Protein AF-A0A9P3GIK1-F1 (afdb_monomer)

Foldseek 3Di:
DAAAEDEAEDPVSLVVVVVQQCDADPVRHRCLQVAAEYEYEAEVQPDPAPSVVVSLQVPPPRHLRHAYEYEYEYPPPDCPDDDPDDFDQHNCNVDPPPDAQRPDEHQEYEYEQGAHQDLVSVLVVLLSHRHALNHEYEYEQYHHPDQPAPPQDDDPDAQDPDRRFYKYKYFNHDPPDPCPLVRVVRSVQSSCVSVSHAGFDSVFPSVLVVLVVVLLCVLVVDPFPFDFGIWIWTSPPQWTWTWTFGAHDDPPDGDTQKIWTKTGGGCVPDVPDGIATQEMEGEDDPPDDLQCLLVSQQSVQVSNCVSRVNDQHQYEYEYQDPSNLLSVLLSLCVCSHCVSVCVVPNWGRYWYAHPVVRDIDTSVLSNPQDQWDDDPPDTGGDDSVRSSVVSVVVVVVVVVVVPD

Nearest PDB structures (foldseek):
  3qqw-assembly2_D  TM=2.136E-01  e=5.374E+00  Cupriavidus pinatubonensis JMP134

Sequence (404 aa):
MLFRRLELKSADDVSQLRALLDGHDILGCPISSCVAHLAIVDDQSHFRGAWGHQLLLRLPQSSPRAYCDWCIQDDTGDTLSSAPKKPTLLPSAALPRTLPATPRRLNAVRLSGLLLPSGRDLVRFIAQLGLTDRAELVLDKVAFADVSPPPAYRFRSPPQHKERNIRITVAGCPSSGEGGLSLWIPLCNIIFSSQRCALSSREHIEPLIVEHLQLFCALYKRELVLRMDSFAYRDEESTVLWSYKLNDTPSGLWASLGEVDVVSPRQDERPRRRPYISQVKFSCPSHTPGDAIPALLAHLESELLRINGGSVPRLVLLCPTLDCASAAMDGVLEGRIFARSIACTPAAAIIIDVGSEAKRFSVKDILAAPSDVVRGDEVVALSTAQRRAWVLREVGSRQCLGAL

Mean predicted aligned error: 10.22 Å

Organism: NCBI:txid48140

pLDDT: mean 77.2, std 12.94, range [31.81, 95.56]

Solvent-accessible surface area (backbone atoms only — not comparable to full-atom values): 22364 Å² total; per-residue (Å²): 122,79,34,74,66,44,79,34,68,49,72,63,50,48,55,53,45,50,62,49,42,78,34,60,44,99,84,67,45,53,39,24,77,20,35,46,26,41,37,39,40,39,50,56,73,83,42,96,64,56,53,63,58,55,46,44,62,68,53,67,76,71,42,91,78,35,44,29,34,41,35,40,34,33,77,75,68,92,59,91,64,89,65,90,76,74,60,49,74,54,54,67,75,80,42,68,92,82,62,74,63,34,83,43,57,27,40,29,38,35,40,32,51,40,40,27,56,31,60,57,56,54,39,55,46,56,50,43,50,34,65,38,55,67,13,36,39,36,37,30,36,43,42,50,76,41,78,67,66,67,73,89,77,79,73,87,64,78,62,55,92,64,82,39,35,44,32,43,36,40,21,69,39,70,51,86,56,104,45,43,62,76,39,49,57,57,51,48,53,49,41,39,45,54,69,36,34,81,77,70,70,69,91,51,49,58,61,53,52,51,54,53,50,52,49,51,34,61,74,69,74,44,92,64,73,78,48,62,45,30,42,36,40,35,46,54,93,67,26,40,36,41,35,41,34,35,44,56,81,89,81,84,57,87,44,68,42,30,38,37,32,32,37,30,62,43,72,85,77,53,86,76,64,70,56,36,51,55,30,36,36,40,38,54,65,88,83,58,57,55,83,52,44,30,59,52,48,33,51,51,50,56,50,47,31,61,76,36,73,70,47,73,39,28,37,34,37,38,16,74,39,71,65,55,42,48,31,46,48,44,21,46,73,70,52,64,24,55,54,67,49,43,73,77,45,69,64,81,33,45,34,44,33,27,69,80,74,79,44,74,42,39,53,45,58,55,65,66,33,59,64,53,48,75,62,86,95,43,78,46,74,49,49,64,69,54,28,50,53,49,49,64,48,56,61,69,58,54,67,67,64,77,79,115

Secondary structure (DSSP, 8-state):
--BS-EEE-SHHHHHHHHHHHTSB-TTS-BGGGSB-EEEEEEETTT--S-HHHHHHHH-TTT-TTSEEEEEEE----S---SS-PPPPPPHHHHS-TTSPPPSSPEEEEEEES-EEEEHHHHHHHHHHS-EEEEEEEEEES-EEEE-SPPP----SSPPP------EEEEES----STTHHHHHHHHHHHHHHHTTPPPP-HHHHHHHHHHHHHHHHHHHTS-----EEEEEEEEETTEEEEEEEEE--SSS---EEEEEEEEEE-TTS-TT---EEEEEEEE--TT--TTHHHHHHHHHHHHHHHHTTT---EEEEEESSHHHHHHHHHHHHTTSSSHHHHHHSTTTSEEEEETTTTEEEEHHHHHTS-SEEEETTEEEEPPHHHHHHHHHHHHHHHTTSS--

Radius of gyration: 25.7 Å; Cα contacts (8 Å, |Δi|>4): 713; chains: 1; bounding box: 65×47×85 Å

Structure (mmCIF, N/CA/C/O backbone):
data_AF-A0A9P3GIK1-F1
#
_entry.id   AF-A0A9P3GIK1-F1
#
loop_
_atom_site.group_PDB
_atom_site.id
_atom_site.type_symbol
_atom_site.label_atom_id
_atom_site.label_alt_id
_atom_site.label_comp_id
_atom_site.label_asym_id
_atom_site.label_entity_id
_atom_site.label_seq_id
_atom_site.pdbx_PDB_ins_code
_atom_site.Cartn_x
_atom_site.Cartn_y
_atom_site.Cartn_z
_atom_site.occupancy
_atom_site.B_iso_or_equiv
_atom_site.auth_seq_id
_atom_site.auth_comp_id
_atom_site.auth_asym_id
_atom_site.auth_atom_id
_atom_site.pdbx_PDB_model_num
ATOM 1 N N . MET A 1 1 ? 33.242 -9.169 0.625 1.00 71.06 1 MET A N 1
ATOM 2 C CA . MET A 1 1 ? 32.164 -8.310 0.079 1.00 71.06 1 MET A CA 1
ATOM 3 C C . MET A 1 1 ? 32.695 -6.886 0.065 1.00 71.06 1 MET A C 1
ATOM 5 O O . MET A 1 1 ? 32.938 -6.357 1.139 1.00 71.06 1 MET A O 1
ATOM 9 N N . LEU A 1 2 ? 32.964 -6.317 -1.114 1.00 79.50 2 LEU A N 1
ATOM 10 C CA . LEU A 1 2 ? 33.610 -4.998 -1.250 1.00 79.50 2 LEU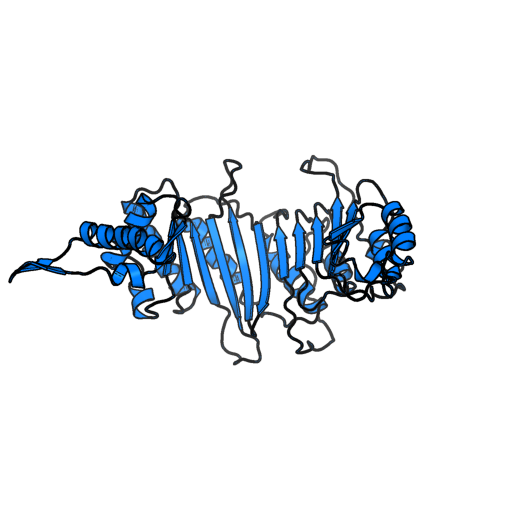 A CA 1
ATOM 11 C C . LEU A 1 2 ? 32.580 -3.883 -1.443 1.00 79.50 2 LEU A C 1
ATOM 13 O O . LEU A 1 2 ? 32.703 -2.815 -0.855 1.00 79.50 2 LEU A O 1
ATOM 17 N N . PHE A 1 3 ? 31.525 -4.154 -2.214 1.00 84.00 3 PHE A N 1
ATOM 18 C CA . PHE A 1 3 ? 30.486 -3.182 -2.524 1.00 84.00 3 PHE A CA 1
ATOM 19 C C . PHE A 1 3 ? 29.142 -3.686 -2.017 1.00 84.00 3 PHE A C 1
ATOM 21 O O . PHE A 1 3 ? 28.561 -4.638 -2.548 1.00 84.00 3 PHE A O 1
ATOM 28 N N . ARG A 1 4 ? 28.625 -3.022 -0.978 1.00 87.38 4 ARG A N 1
ATOM 29 C CA . ARG A 1 4 ? 27.268 -3.286 -0.489 1.00 87.38 4 ARG A CA 1
ATOM 30 C C . ARG A 1 4 ? 26.223 -2.878 -1.521 1.00 87.38 4 ARG A C 1
ATOM 32 O O . ARG A 1 4 ? 25.285 -3.633 -1.745 1.00 87.38 4 ARG A O 1
ATOM 39 N N . ARG A 1 5 ? 26.414 -1.716 -2.146 1.00 90.88 5 ARG A N 1
ATOM 40 C CA . ARG A 1 5 ? 25.580 -1.178 -3.219 1.00 90.88 5 ARG A CA 1
ATOM 41 C C . ARG A 1 5 ? 26.452 -0.394 -4.190 1.00 90.88 5 ARG A C 1
ATOM 43 O O . ARG A 1 5 ? 27.278 0.401 -3.754 1.00 90.88 5 ARG A O 1
ATOM 50 N N . LEU A 1 6 ? 26.250 -0.632 -5.478 1.00 89.06 6 LEU A N 1
ATOM 51 C CA . LEU A 1 6 ? 26.885 0.085 -6.570 1.00 89.06 6 LEU A CA 1
ATOM 52 C C . LEU A 1 6 ? 25.795 0.685 -7.456 1.00 89.06 6 LEU A C 1
ATOM 54 O O . LEU A 1 6 ? 24.901 -0.035 -7.896 1.00 89.06 6 LEU A O 1
ATOM 58 N N . GLU A 1 7 ? 25.865 1.989 -7.695 1.00 92.06 7 GLU A N 1
ATOM 59 C CA . GLU A 1 7 ? 24.883 2.728 -8.486 1.00 92.06 7 GLU A CA 1
ATOM 60 C C . GLU A 1 7 ? 25.506 3.178 -9.808 1.00 92.06 7 GLU A C 1
ATOM 62 O O . GLU A 1 7 ? 26.575 3.781 -9.805 1.00 92.06 7 GLU A O 1
ATOM 67 N N . LEU A 1 8 ? 24.849 2.859 -10.922 1.00 90.00 8 LEU A N 1
ATOM 68 C CA . LEU A 1 8 ? 25.252 3.233 -12.275 1.00 90.00 8 LEU A CA 1
ATOM 69 C C . LEU A 1 8 ? 24.246 4.235 -12.823 1.00 90.00 8 LEU A C 1
ATOM 71 O O . LEU A 1 8 ? 23.057 3.925 -12.889 1.00 90.00 8 LEU A O 1
ATOM 75 N N . LYS A 1 9 ? 24.719 5.406 -13.231 1.00 89.62 9 LYS A N 1
ATOM 76 C CA . LYS A 1 9 ? 23.903 6.513 -13.747 1.00 89.62 9 LYS A CA 1
ATOM 77 C C . LYS A 1 9 ? 24.173 6.809 -15.216 1.00 89.62 9 LYS A C 1
ATOM 79 O O . LYS A 1 9 ? 23.427 7.559 -15.836 1.00 89.62 9 LYS A O 1
ATOM 84 N N . SER A 1 10 ? 25.243 6.245 -15.771 1.00 85.56 10 SER A N 1
ATOM 85 C CA . SER A 1 10 ? 25.658 6.502 -17.144 1.00 85.56 10 SER A CA 1
ATOM 86 C C . SER A 1 10 ? 26.179 5.253 -17.860 1.00 85.56 10 SER A C 1
ATOM 88 O O . SER A 1 10 ? 26.545 4.243 -17.252 1.00 85.56 10 SER A O 1
ATOM 90 N N . ALA A 1 11 ? 26.264 5.341 -19.190 1.00 80.19 11 ALA A N 1
ATOM 91 C CA . ALA A 1 11 ? 26.928 4.333 -20.014 1.00 80.19 11 ALA A CA 1
ATOM 92 C C . ALA A 1 11 ? 28.455 4.273 -19.778 1.00 80.19 11 ALA A C 1
ATOM 94 O O . ALA A 1 11 ? 29.078 3.231 -20.013 1.00 80.19 11 ALA A O 1
ATOM 95 N N . ASP A 1 12 ? 29.061 5.353 -19.282 1.00 84.06 12 ASP A N 1
ATOM 96 C CA . ASP A 1 12 ? 30.482 5.376 -18.931 1.00 84.06 12 ASP A CA 1
ATOM 97 C C . ASP A 1 12 ? 30.732 4.579 -17.647 1.00 84.06 12 ASP A C 1
ATOM 99 O O . ASP A 1 12 ? 31.655 3.760 -17.609 1.00 84.06 12 ASP A O 1
ATOM 103 N N . ASP A 1 13 ? 29.844 4.701 -16.652 1.00 83.75 13 ASP A N 1
ATOM 104 C CA . ASP A 1 13 ? 29.891 3.906 -15.415 1.00 83.75 13 ASP A CA 1
ATOM 105 C C . ASP A 1 13 ? 29.842 2.408 -15.730 1.00 83.75 13 ASP A C 1
ATOM 107 O O . ASP A 1 13 ? 30.510 1.598 -15.092 1.00 83.75 13 ASP A O 1
ATOM 111 N N . VAL A 1 14 ? 29.074 2.026 -16.753 1.00 76.38 14 VAL A N 1
ATOM 112 C CA . VAL A 1 14 ? 28.999 0.645 -17.244 1.00 76.38 14 VAL A CA 1
ATOM 113 C C . VAL A 1 14 ? 30.329 0.174 -17.811 1.00 76.38 14 VAL A C 1
ATOM 115 O O . VAL A 1 14 ? 30.742 -0.957 -17.549 1.00 76.38 14 VAL A O 1
ATOM 118 N N . SER A 1 15 ? 30.985 1.011 -18.611 1.00 77.69 15 SER A N 1
ATOM 119 C CA . SER A 1 15 ? 32.263 0.668 -19.236 1.00 77.69 15 SER A CA 1
ATOM 120 C C . SER A 1 15 ? 33.349 0.489 -18.174 1.00 77.69 15 SER A C 1
ATOM 122 O O . SER A 1 15 ? 34.093 -0.493 -18.211 1.00 77.69 15 SER A O 1
ATOM 124 N N . GLN A 1 16 ? 33.366 1.372 -17.171 1.00 82.06 16 GLN A N 1
ATOM 125 C CA . GLN A 1 16 ? 34.240 1.263 -16.002 1.00 82.06 16 GLN A CA 1
ATOM 126 C C . GLN A 1 16 ? 33.913 0.029 -15.159 1.00 82.06 16 GLN A C 1
ATOM 128 O O . GLN A 1 16 ? 34.814 -0.728 -14.793 1.00 82.06 16 GLN A O 1
ATOM 133 N N . LEU A 1 17 ? 32.627 -0.225 -14.897 1.00 81.31 17 LEU A N 1
ATOM 134 C CA . LEU A 1 17 ? 32.198 -1.397 -14.147 1.00 81.31 17 LEU A CA 1
ATOM 135 C C . LEU A 1 17 ? 32.612 -2.679 -14.861 1.00 81.31 17 LEU A C 1
ATOM 137 O O . LEU A 1 17 ? 33.073 -3.602 -14.209 1.00 81.31 17 LEU A O 1
ATOM 141 N N . ARG A 1 18 ? 32.471 -2.762 -16.183 1.00 77.00 18 ARG A N 1
ATOM 142 C CA . ARG A 1 18 ? 32.865 -3.959 -16.927 1.00 77.00 18 ARG A CA 1
ATOM 143 C C . ARG A 1 18 ? 34.361 -4.237 -16.786 1.00 77.00 18 ARG A C 1
ATOM 145 O O . ARG A 1 18 ? 34.722 -5.356 -16.444 1.00 77.00 18 ARG A O 1
ATOM 152 N N . ALA A 1 19 ? 35.196 -3.210 -16.952 1.00 78.62 19 ALA A N 1
ATOM 153 C CA . ALA A 1 19 ? 36.637 -3.327 -16.734 1.00 78.62 19 ALA A CA 1
ATOM 154 C C . ALA A 1 19 ? 36.972 -3.794 -15.304 1.00 78.62 19 ALA A C 1
ATOM 156 O O . ALA A 1 19 ? 37.887 -4.587 -15.106 1.00 78.62 19 ALA A O 1
ATOM 157 N N . LEU A 1 20 ? 36.197 -3.341 -14.314 1.00 78.94 20 LEU A N 1
ATOM 158 C CA . LEU A 1 20 ? 36.356 -3.715 -12.911 1.00 78.94 20 LEU A CA 1
ATOM 159 C C . LEU A 1 20 ? 35.825 -5.127 -12.593 1.00 78.94 20 LEU A C 1
ATOM 161 O O . LEU A 1 20 ? 36.441 -5.845 -11.814 1.00 78.94 20 LEU A O 1
ATOM 165 N N . LEU A 1 21 ? 34.708 -5.552 -13.192 1.00 76.69 21 LEU A N 1
ATOM 166 C CA . LEU A 1 21 ? 34.108 -6.878 -12.986 1.00 76.69 21 LEU A CA 1
ATOM 167 C C . LEU A 1 21 ? 34.929 -8.004 -13.614 1.00 76.69 21 LEU A C 1
ATOM 169 O O . LEU A 1 21 ? 34.876 -9.122 -13.105 1.00 76.69 21 LEU A O 1
ATOM 173 N N . ASP A 1 22 ? 35.665 -7.711 -14.687 1.00 77.88 22 ASP A N 1
ATOM 174 C CA . ASP A 1 22 ? 36.590 -8.654 -15.326 1.00 77.88 22 ASP A CA 1
ATOM 175 C C . ASP A 1 22 ? 37.906 -8.804 -14.519 1.00 77.88 22 ASP A C 1
ATOM 177 O O . ASP A 1 22 ? 38.711 -9.700 -14.779 1.00 77.88 22 ASP A O 1
ATOM 181 N N . GLY A 1 23 ? 38.118 -7.952 -13.507 1.00 81.12 23 GLY A N 1
ATOM 182 C CA . GLY A 1 23 ? 39.257 -7.994 -12.593 1.00 81.12 23 GLY A CA 1
ATOM 183 C C . GLY A 1 23 ? 39.095 -8.958 -11.409 1.00 81.12 23 GLY A C 1
ATOM 184 O O . GLY A 1 23 ? 37.998 -9.396 -11.048 1.00 81.12 23 GLY A O 1
ATOM 185 N N . HIS A 1 24 ? 40.223 -9.254 -10.762 1.00 79.50 24 HIS A N 1
ATOM 186 C CA . HIS A 1 24 ? 40.288 -10.010 -9.509 1.00 79.50 24 HIS A CA 1
ATOM 187 C C . HIS A 1 24 ? 40.693 -9.075 -8.364 1.00 79.50 24 HIS A C 1
ATOM 189 O O . HIS A 1 24 ? 41.433 -8.114 -8.578 1.00 79.50 24 HIS A O 1
ATOM 195 N N . ASP A 1 25 ? 40.189 -9.333 -7.159 1.00 79.06 25 ASP A N 1
ATOM 196 C CA . ASP A 1 25 ? 40.610 -8.601 -5.967 1.00 79.06 25 ASP A CA 1
ATOM 197 C C . ASP A 1 25 ? 42.005 -9.045 -5.482 1.00 79.06 25 ASP A C 1
ATOM 199 O O . ASP A 1 25 ? 42.638 -9.936 -6.052 1.00 79.06 25 ASP A O 1
ATOM 203 N N . ILE A 1 26 ? 42.491 -8.419 -4.405 1.00 78.00 26 ILE A N 1
ATOM 204 C CA . ILE A 1 26 ? 43.813 -8.696 -3.810 1.00 78.00 26 ILE A CA 1
ATOM 205 C C . ILE A 1 26 ? 43.931 -10.162 -3.339 1.00 78.00 26 ILE A C 1
ATOM 207 O O . ILE A 1 26 ? 45.035 -10.688 -3.227 1.00 78.00 26 ILE A O 1
ATOM 211 N N . LEU A 1 27 ? 42.803 -10.834 -3.087 1.00 79.75 27 LEU A N 1
ATOM 212 C CA . LEU A 1 27 ? 42.729 -12.231 -2.656 1.00 79.75 27 LEU A CA 1
ATOM 213 C C . LEU A 1 27 ? 42.473 -13.197 -3.826 1.00 79.75 27 LEU A C 1
ATOM 215 O O . LEU A 1 27 ? 42.269 -14.389 -3.599 1.00 79.75 27 LEU A O 1
ATOM 219 N N . GLY A 1 28 ? 42.461 -12.706 -5.069 1.00 81.06 28 GLY A N 1
ATOM 220 C CA . GLY A 1 28 ? 42.178 -13.508 -6.256 1.00 81.06 28 GLY A CA 1
ATOM 221 C C . GLY A 1 28 ? 40.702 -13.883 -6.422 1.00 81.06 28 GLY A C 1
ATOM 222 O O . GLY A 1 28 ? 40.388 -14.749 -7.236 1.00 81.06 28 GLY A O 1
ATOM 223 N N . CYS A 1 29 ? 39.778 -13.267 -5.681 1.00 80.69 29 CYS A N 1
ATOM 224 C CA . CYS A 1 29 ? 38.346 -13.468 -5.883 1.00 80.69 29 CYS A CA 1
ATOM 225 C C . CYS A 1 29 ? 37.850 -12.588 -7.043 1.00 80.69 29 CYS A C 1
ATOM 227 O O . CYS A 1 29 ? 38.236 -11.419 -7.131 1.00 80.69 29 CYS A O 1
ATOM 229 N N . PRO A 1 30 ? 36.946 -13.083 -7.908 1.00 80.31 30 PRO A N 1
ATOM 230 C CA . PRO A 1 30 ? 36.316 -12.244 -8.922 1.00 80.31 30 PRO A CA 1
ATOM 231 C C . PRO A 1 30 ? 35.580 -11.077 -8.260 1.00 80.31 30 PRO A C 1
ATOM 233 O O . PRO A 1 30 ? 34.699 -11.297 -7.418 1.00 80.31 30 PRO A O 1
ATOM 236 N N . ILE A 1 31 ? 35.890 -9.838 -8.656 1.00 81.75 31 ILE A N 1
ATOM 237 C CA . ILE A 1 31 ? 35.280 -8.628 -8.068 1.00 81.75 31 ILE A CA 1
ATOM 238 C C . ILE A 1 31 ? 33.755 -8.640 -8.250 1.00 81.75 31 ILE A C 1
ATOM 240 O O . ILE A 1 31 ? 33.000 -8.120 -7.426 1.00 81.75 31 ILE A O 1
ATOM 244 N N . SER A 1 32 ? 33.271 -9.327 -9.279 1.00 77.44 32 SER A N 1
ATOM 245 C CA . SER A 1 32 ? 31.851 -9.525 -9.538 1.00 77.44 32 SER A CA 1
ATOM 246 C C . SER A 1 32 ? 31.079 -10.266 -8.441 1.00 77.44 32 SER A C 1
ATOM 248 O O . SER A 1 32 ? 29.868 -10.064 -8.303 1.00 77.44 32 SER A O 1
ATOM 250 N N . SER A 1 33 ? 31.765 -11.081 -7.637 1.00 79.25 33 SER A N 1
ATOM 251 C CA . SER A 1 33 ? 31.216 -11.743 -6.447 1.00 79.25 33 SER A CA 1
ATOM 252 C C . SER A 1 33 ? 31.201 -10.833 -5.212 1.00 79.25 33 SER A C 1
ATOM 254 O O . SER A 1 33 ? 30.524 -11.119 -4.223 1.00 79.25 33 SER A O 1
ATOM 256 N N . CYS A 1 34 ? 31.916 -9.709 -5.282 1.00 81.94 34 CYS A N 1
ATOM 257 C CA . CYS A 1 34 ? 32.048 -8.733 -4.212 1.00 81.94 34 CYS A CA 1
ATOM 258 C C . CYS A 1 34 ? 31.010 -7.604 -4.283 1.00 81.94 34 CYS A C 1
ATOM 260 O O . CYS A 1 34 ? 30.967 -6.798 -3.350 1.00 81.94 34 CYS A O 1
ATOM 262 N N . VAL A 1 35 ? 30.177 -7.567 -5.331 1.00 86.25 35 VAL A N 1
ATOM 263 C CA . VAL A 1 35 ? 29.030 -6.658 -5.472 1.00 86.25 35 VAL A CA 1
ATOM 264 C C . VAL A 1 35 ? 27.765 -7.373 -5.014 1.00 86.25 35 VAL A C 1
ATOM 266 O O . VAL A 1 35 ? 27.374 -8.382 -5.597 1.00 86.25 35 VAL A O 1
ATOM 269 N N . ALA A 1 36 ? 27.104 -6.851 -3.984 1.00 86.81 36 ALA A N 1
ATOM 270 C CA . ALA A 1 36 ? 25.850 -7.436 -3.513 1.00 86.81 36 ALA A CA 1
ATOM 271 C C . ALA A 1 36 ? 24.607 -6.821 -4.151 1.00 86.81 36 ALA A C 1
ATOM 273 O O . ALA A 1 36 ? 23.626 -7.529 -4.357 1.00 86.81 36 ALA A O 1
ATOM 274 N N . HIS A 1 37 ? 24.641 -5.529 -4.474 1.00 89.38 37 HIS A N 1
ATOM 275 C CA . HIS A 1 37 ? 23.501 -4.811 -5.033 1.00 89.38 37 HIS A CA 1
ATOM 276 C C . HIS A 1 37 ? 23.957 -3.869 -6.141 1.00 89.38 37 HIS A C 1
ATOM 278 O O . HIS A 1 37 ? 24.846 -3.047 -5.930 1.00 89.38 37 HIS A O 1
ATOM 284 N N . LEU A 1 38 ? 23.352 -4.010 -7.314 1.00 89.31 38 LEU A N 1
ATOM 285 C CA . LEU A 1 38 ? 23.559 -3.179 -8.487 1.00 89.31 38 LEU A CA 1
ATOM 286 C C . LEU A 1 38 ? 22.286 -2.367 -8.752 1.00 89.31 38 LEU A C 1
ATOM 288 O O . LEU A 1 38 ? 21.251 -2.939 -9.087 1.00 89.31 38 LEU A O 1
ATOM 292 N N . ALA A 1 39 ? 22.365 -1.049 -8.608 1.00 91.44 39 ALA A N 1
ATOM 293 C CA . ALA A 1 39 ? 21.289 -0.119 -8.925 1.00 91.44 39 ALA A CA 1
ATOM 294 C C . ALA A 1 39 ? 21.600 0.579 -10.254 1.00 91.44 39 ALA A C 1
ATOM 296 O O . ALA A 1 39 ? 22.605 1.270 -10.370 1.00 91.44 39 ALA A O 1
ATOM 297 N N . ILE A 1 40 ? 20.757 0.388 -11.261 1.00 90.00 40 ILE A N 1
ATOM 298 C CA . ILE A 1 40 ? 20.870 1.033 -12.572 1.00 90.00 40 ILE A CA 1
ATOM 299 C C . ILE A 1 40 ? 19.863 2.178 -12.594 1.00 90.00 40 ILE A C 1
ATOM 301 O O . ILE A 1 40 ? 18.674 1.932 -12.409 1.00 90.00 40 ILE A O 1
ATOM 305 N N . VAL A 1 41 ? 20.315 3.407 -12.809 1.00 90.44 41 VAL A N 1
ATOM 306 C CA . VAL A 1 41 ? 19.477 4.608 -12.859 1.00 90.44 41 VAL A CA 1
ATOM 307 C C . VAL A 1 41 ? 19.558 5.191 -14.263 1.00 90.44 41 VAL A C 1
ATOM 309 O O . VAL A 1 41 ? 20.558 5.791 -14.630 1.00 90.44 41 VAL A O 1
ATOM 312 N N . ASP A 1 42 ? 18.511 4.975 -15.050 1.00 87.81 42 ASP A N 1
ATOM 313 C CA . ASP A 1 42 ? 18.379 5.419 -16.434 1.00 87.81 42 ASP A CA 1
ATOM 314 C C . ASP A 1 42 ? 17.569 6.722 -16.482 1.00 87.81 42 ASP A C 1
ATOM 316 O O . ASP A 1 42 ? 16.336 6.716 -16.406 1.00 87.81 42 ASP A O 1
ATOM 320 N N . ASP A 1 43 ? 18.283 7.844 -16.550 1.00 85.94 43 ASP A N 1
ATOM 321 C CA . ASP A 1 43 ? 17.691 9.173 -16.652 1.00 85.94 43 ASP A CA 1
ATOM 322 C C . ASP A 1 43 ? 17.400 9.538 -18.116 1.00 85.94 43 ASP A C 1
ATOM 324 O O . ASP A 1 43 ? 18.303 9.734 -18.937 1.00 85.94 43 ASP A O 1
ATOM 328 N N . GLN A 1 44 ? 16.112 9.645 -18.436 1.00 81.25 44 GLN A N 1
ATOM 329 C CA . GLN A 1 44 ? 15.623 9.942 -19.781 1.00 81.25 44 GLN A CA 1
ATOM 330 C C . GLN A 1 44 ? 15.769 11.423 -20.165 1.00 81.25 44 GLN A C 1
ATOM 332 O O . GLN A 1 44 ? 15.606 11.762 -21.340 1.00 81.25 44 GLN A O 1
ATOM 337 N N . SER A 1 45 ? 16.094 12.309 -19.217 1.00 74.38 45 SER A N 1
ATOM 338 C CA . SER A 1 45 ? 16.252 13.745 -19.479 1.00 74.38 45 SER A CA 1
ATOM 339 C C . SER A 1 45 ? 17.521 14.060 -20.283 1.00 74.38 45 SER A C 1
ATOM 341 O O . SER A 1 45 ? 17.524 14.953 -21.136 1.00 74.38 45 SER A O 1
ATOM 343 N N . HIS A 1 46 ? 18.589 13.289 -20.065 1.00 65.38 46 HIS A N 1
ATOM 344 C CA . HIS A 1 46 ? 19.917 13.560 -20.614 1.00 65.38 46 HIS A CA 1
ATOM 345 C C . HIS A 1 46 ? 20.299 12.664 -21.796 1.00 65.38 46 HIS A C 1
ATOM 347 O O . HIS A 1 46 ? 21.198 13.016 -22.564 1.00 65.38 46 HIS A O 1
ATOM 353 N N . PHE A 1 47 ? 19.628 11.522 -21.988 1.00 59.78 47 PHE A N 1
ATOM 354 C CA . PHE A 1 47 ? 20.057 10.529 -22.970 1.00 59.78 47 PHE A CA 1
ATOM 355 C C . PHE A 1 47 ? 18.878 9.853 -23.682 1.00 59.78 47 PHE A C 1
ATOM 357 O O . PHE A 1 47 ? 18.003 9.268 -23.059 1.00 59.78 47 PHE A O 1
ATOM 364 N N . ARG A 1 48 ? 18.877 9.867 -25.024 1.00 62.66 48 ARG A N 1
ATOM 365 C CA . ARG A 1 48 ? 17.864 9.163 -25.848 1.00 62.66 48 ARG A CA 1
ATOM 366 C C . ARG A 1 48 ? 18.165 7.675 -26.071 1.00 62.66 48 ARG A C 1
ATOM 368 O O . ARG A 1 48 ? 17.471 7.013 -26.841 1.00 62.66 48 ARG A O 1
ATOM 375 N N . GLY A 1 49 ? 19.235 7.156 -25.474 1.00 64.38 49 GLY A N 1
ATOM 376 C CA . GLY A 1 49 ? 19.649 5.764 -25.624 1.00 64.38 49 GLY A CA 1
ATOM 377 C C . GLY A 1 49 ? 19.142 4.901 -24.474 1.00 64.38 49 GLY A C 1
ATOM 378 O O . GLY A 1 49 ? 19.391 5.218 -23.322 1.00 64.38 49 GLY A O 1
ATOM 379 N N . ALA A 1 50 ? 18.510 3.769 -24.786 1.00 70.50 50 ALA A N 1
ATOM 380 C CA . ALA A 1 50 ? 18.086 2.741 -23.829 1.00 70.50 50 ALA A CA 1
ATOM 381 C C . ALA A 1 50 ? 19.274 1.931 -23.251 1.00 70.50 50 ALA A C 1
ATOM 383 O O . ALA A 1 50 ? 19.304 0.696 -23.326 1.00 70.50 50 ALA A O 1
ATOM 384 N N . TRP A 1 51 ? 20.302 2.614 -22.741 1.00 81.38 51 TRP A N 1
ATOM 385 C CA . TRP A 1 51 ? 21.560 1.995 -22.312 1.00 81.38 51 TRP A CA 1
ATOM 386 C C . TRP A 1 51 ? 21.356 1.055 -21.118 1.00 81.38 51 TRP A C 1
ATOM 388 O O . TRP A 1 51 ? 21.973 -0.012 -21.089 1.00 81.38 51 TRP A O 1
ATOM 398 N N . GLY A 1 52 ? 20.435 1.376 -20.198 1.00 80.56 52 GLY A N 1
ATOM 399 C CA . GLY A 1 52 ? 20.112 0.518 -19.058 1.00 80.56 52 GLY A CA 1
ATOM 400 C C . GLY A 1 52 ? 19.606 -0.859 -19.499 1.00 80.56 52 GLY A C 1
ATOM 401 O O . GLY A 1 52 ? 20.026 -1.890 -18.975 1.00 80.56 52 GLY A O 1
ATOM 402 N N . HIS A 1 53 ? 18.792 -0.911 -20.557 1.00 76.69 53 HIS A N 1
ATOM 403 C CA . HIS A 1 53 ? 18.344 -2.186 -21.117 1.00 76.69 53 HIS A CA 1
ATOM 404 C C . HIS A 1 53 ? 19.479 -2.954 -21.809 1.00 76.69 53 HIS A C 1
ATOM 406 O O . HIS A 1 53 ? 19.616 -4.163 -21.620 1.00 76.69 53 HIS A O 1
ATOM 412 N N . GLN A 1 54 ? 20.321 -2.272 -22.595 1.00 77.50 54 GLN A N 1
ATOM 413 C CA . GLN A 1 54 ? 21.479 -2.909 -23.240 1.00 77.50 54 GLN A CA 1
ATOM 414 C C . GLN A 1 54 ? 22.444 -3.507 -22.211 1.00 77.50 54 GLN A C 1
ATOM 416 O O . GLN A 1 54 ? 22.999 -4.585 -22.428 1.00 77.50 54 GLN A O 1
ATOM 421 N N . LEU A 1 55 ? 22.612 -2.826 -21.079 1.00 78.38 55 LEU A N 1
ATOM 422 C CA . LEU A 1 55 ? 23.374 -3.309 -19.942 1.00 78.38 55 LEU A CA 1
ATOM 423 C C . LEU A 1 55 ? 22.761 -4.597 -19.372 1.00 78.38 55 LEU A C 1
ATOM 425 O O . LEU A 1 55 ? 23.475 -5.586 -19.215 1.00 78.38 55 LEU A O 1
ATOM 429 N N . LEU A 1 56 ? 21.450 -4.631 -19.122 1.00 79.44 56 LEU A N 1
ATOM 430 C CA . LEU A 1 56 ? 20.764 -5.823 -18.606 1.00 79.44 56 LEU A CA 1
ATOM 431 C C . LEU A 1 56 ? 20.860 -7.035 -19.545 1.00 79.44 56 LEU A C 1
ATOM 433 O O . LEU A 1 56 ? 20.933 -8.171 -19.074 1.00 79.44 56 LEU A O 1
ATOM 437 N N . LEU A 1 57 ? 20.918 -6.805 -20.860 1.00 74.81 57 LEU A N 1
ATOM 438 C CA . LEU A 1 57 ? 21.167 -7.853 -21.854 1.00 74.81 57 LEU A CA 1
ATOM 439 C C . LEU A 1 57 ? 22.613 -8.378 -21.839 1.00 74.81 57 LEU A C 1
ATOM 441 O O . LEU A 1 57 ? 22.837 -9.528 -22.210 1.00 74.81 57 LEU A O 1
ATOM 445 N N . ARG A 1 58 ? 23.592 -7.557 -21.429 1.00 74.75 58 ARG A N 1
ATOM 446 C CA . ARG A 1 58 ? 25.041 -7.861 -21.482 1.00 74.75 58 ARG A CA 1
ATOM 447 C C . ARG A 1 58 ? 25.674 -8.236 -20.136 1.00 74.75 58 ARG A C 1
ATOM 449 O O . ARG A 1 58 ? 26.725 -8.865 -20.116 1.00 74.75 58 ARG A O 1
ATOM 456 N N . LEU A 1 59 ? 24.988 -7.960 -19.028 1.00 72.75 59 LEU A N 1
ATOM 457 C CA . LEU A 1 59 ? 25.273 -8.449 -17.675 1.00 72.75 59 LEU A CA 1
ATOM 458 C C . LEU A 1 59 ? 25.040 -9.955 -17.344 1.00 72.75 59 LEU A C 1
ATOM 460 O O . LEU A 1 59 ? 25.251 -10.286 -16.172 1.00 72.75 59 LEU A O 1
ATOM 464 N N . PRO A 1 60 ? 24.600 -10.892 -18.223 1.00 56.75 60 PRO A N 1
ATOM 465 C CA . PRO A 1 60 ? 24.069 -12.181 -17.760 1.00 56.75 60 PRO A CA 1
ATOM 466 C C . PRO A 1 60 ? 25.047 -13.176 -17.121 1.00 56.75 60 PRO A C 1
ATOM 468 O O . PRO A 1 60 ? 24.570 -14.184 -16.613 1.00 56.75 60 PRO A O 1
ATOM 471 N N . GLN A 1 61 ? 26.369 -12.973 -17.148 1.00 59.78 61 GLN A N 1
ATOM 472 C CA . GLN A 1 61 ? 27.310 -14.046 -16.769 1.00 59.78 61 GLN A CA 1
ATOM 473 C C . GLN A 1 61 ? 28.316 -13.697 -15.670 1.00 59.78 61 GLN A C 1
ATOM 475 O O . GLN A 1 61 ? 28.785 -14.602 -14.987 1.00 59.78 61 GLN A O 1
ATOM 480 N N . SER A 1 62 ? 28.626 -12.422 -15.435 1.00 59.94 62 SER A N 1
ATOM 481 C CA . SER A 1 62 ? 29.712 -12.067 -14.514 1.00 59.94 62 SER A CA 1
ATOM 482 C C . SER A 1 62 ? 29.280 -11.982 -13.047 1.00 59.94 62 SER A C 1
ATOM 484 O O . SER A 1 62 ? 30.088 -12.298 -12.184 1.00 59.94 62 SER A O 1
ATOM 486 N N . SER A 1 63 ? 28.025 -11.634 -12.719 1.00 64.31 63 SER A N 1
ATOM 487 C CA . SER A 1 63 ? 27.568 -11.483 -11.319 1.00 64.31 63 SER A CA 1
ATOM 488 C C . SER A 1 63 ? 26.197 -12.135 -11.060 1.00 64.31 63 SER A C 1
ATOM 490 O O . SER A 1 63 ? 25.175 -11.444 -11.018 1.00 64.31 63 SER A O 1
ATOM 492 N N . PRO A 1 64 ? 26.143 -13.470 -10.883 1.00 62.62 64 PRO A N 1
ATOM 493 C CA . PRO A 1 64 ? 24.889 -14.213 -10.707 1.00 62.62 64 PRO A CA 1
ATOM 494 C C . PRO A 1 64 ? 24.215 -13.997 -9.341 1.00 62.62 64 PRO A C 1
ATOM 496 O O . PRO A 1 64 ? 23.081 -14.428 -9.153 1.00 62.62 64 PRO A O 1
ATOM 499 N N . ARG A 1 65 ? 24.901 -13.366 -8.376 1.00 73.94 65 ARG A N 1
ATOM 500 C CA . ARG A 1 65 ? 24.417 -13.208 -6.991 1.00 73.94 65 ARG A CA 1
ATOM 501 C C . ARG A 1 65 ? 23.991 -11.788 -6.622 1.00 73.94 65 ARG A C 1
ATOM 503 O O . ARG A 1 65 ? 23.378 -11.617 -5.573 1.00 73.94 65 ARG A O 1
ATOM 510 N N . ALA A 1 66 ? 24.313 -10.785 -7.439 1.00 80.56 66 ALA A N 1
ATOM 511 C CA . ALA A 1 66 ? 23.974 -9.406 -7.113 1.00 80.56 66 ALA A CA 1
ATOM 512 C C . ALA A 1 66 ? 22.485 -9.127 -7.354 1.00 80.56 66 ALA A C 1
ATOM 514 O O . ALA A 1 66 ? 21.986 -9.325 -8.469 1.00 80.56 66 ALA A O 1
ATOM 515 N N . TYR A 1 67 ? 21.822 -8.592 -6.326 1.00 86.81 67 TYR A N 1
ATOM 516 C CA . TYR A 1 67 ? 20.507 -7.967 -6.433 1.00 86.81 67 TYR A CA 1
ATOM 517 C C . TYR A 1 67 ? 20.574 -6.876 -7.497 1.00 86.81 67 TYR A C 1
ATOM 519 O O . TYR A 1 67 ? 21.550 -6.126 -7.534 1.00 86.81 67 TYR A O 1
ATOM 527 N N . CYS A 1 68 ? 19.584 -6.805 -8.381 1.00 88.38 68 CYS A N 1
ATOM 528 C CA . CYS A 1 68 ? 19.596 -5.835 -9.469 1.00 88.38 68 CYS A CA 1
ATOM 529 C C . CYS A 1 68 ? 18.321 -5.004 -9.463 1.00 88.38 68 CYS A C 1
ATOM 531 O O . CYS A 1 68 ? 17.233 -5.552 -9.656 1.00 88.38 68 CYS A O 1
ATOM 533 N N . ASP A 1 69 ? 18.484 -3.695 -9.314 1.00 91.50 69 ASP A N 1
ATOM 534 C CA . ASP A 1 69 ? 17.391 -2.735 -9.370 1.00 91.50 69 ASP A CA 1
ATOM 535 C C . ASP A 1 69 ? 17.545 -1.865 -10.608 1.00 91.50 69 ASP A C 1
ATOM 537 O O . ASP A 1 69 ? 18.658 -1.469 -10.959 1.00 91.50 69 ASP A O 1
ATOM 541 N N . TRP A 1 70 ? 16.432 -1.552 -11.262 1.00 91.94 70 TRP A N 1
ATOM 542 C CA . TRP A 1 70 ? 16.418 -0.665 -12.416 1.00 91.94 70 TRP A CA 1
ATOM 543 C C . TRP A 1 70 ? 15.435 0.480 -12.202 1.00 91.94 70 TRP A C 1
ATOM 545 O O . TRP A 1 70 ? 14.225 0.277 -12.197 1.00 91.94 70 TRP A O 1
ATOM 555 N N . CYS A 1 71 ? 15.959 1.685 -12.016 1.00 92.38 71 CYS A N 1
ATOM 556 C CA . CYS A 1 71 ? 15.199 2.922 -11.995 1.00 92.38 71 CYS A CA 1
ATOM 557 C C . CYS A 1 71 ? 15.224 3.554 -13.389 1.00 92.38 71 CYS A C 1
ATOM 559 O O . CYS A 1 71 ? 16.300 3.744 -13.944 1.00 92.38 71 CYS A O 1
ATOM 561 N N . ILE A 1 72 ? 14.063 3.881 -13.945 1.00 90.88 72 ILE A N 1
ATOM 562 C CA . ILE A 1 72 ? 13.908 4.727 -15.128 1.00 90.88 72 ILE A CA 1
ATOM 563 C C . ILE A 1 72 ? 13.170 5.969 -14.661 1.00 90.88 72 ILE A C 1
ATOM 565 O O . ILE A 1 72 ? 12.051 5.865 -14.152 1.00 90.88 72 ILE A O 1
ATOM 569 N N . GLN A 1 73 ? 13.793 7.125 -14.818 1.00 90.44 73 GLN A N 1
ATOM 570 C CA . GLN A 1 73 ? 13.232 8.383 -14.349 1.00 90.44 73 GLN A CA 1
ATOM 571 C C . GLN A 1 73 ? 13.345 9.468 -15.413 1.00 90.44 73 GLN A C 1
ATOM 573 O O . GLN A 1 73 ? 14.241 9.434 -16.253 1.00 90.44 73 GLN A O 1
ATOM 578 N N . ASP A 1 74 ? 12.417 10.414 -15.377 1.00 86.12 74 ASP A N 1
ATOM 579 C CA . ASP A 1 74 ? 12.486 11.655 -16.142 1.00 86.12 74 ASP A CA 1
ATOM 580 C C . ASP A 1 74 ? 12.581 12.809 -15.135 1.00 86.12 74 ASP A C 1
ATOM 582 O O . ASP A 1 74 ? 11.653 13.038 -14.357 1.00 86.12 74 ASP A O 1
ATOM 586 N N . ASP A 1 75 ? 13.731 13.492 -15.111 1.00 69.38 75 ASP A N 1
ATOM 587 C CA . ASP A 1 75 ? 14.065 14.547 -14.140 1.00 69.38 75 ASP A CA 1
ATOM 588 C C . ASP A 1 75 ? 13.330 15.877 -14.394 1.00 69.38 75 ASP A C 1
ATOM 590 O O . ASP A 1 75 ? 13.634 16.907 -13.795 1.00 69.38 75 ASP A O 1
ATOM 594 N N . THR A 1 76 ? 12.305 15.892 -15.257 1.00 63.78 76 THR A N 1
ATOM 595 C CA . THR A 1 76 ? 11.389 17.038 -15.378 1.00 63.78 76 THR A CA 1
ATOM 596 C C . THR A 1 76 ? 10.426 17.115 -14.185 1.00 63.78 76 THR A C 1
ATOM 598 O O . THR A 1 76 ? 9.198 17.088 -14.328 1.00 63.78 76 THR A O 1
ATOM 601 N N . GLY A 1 77 ? 11.019 17.203 -12.993 1.00 52.88 77 GLY A N 1
ATOM 602 C CA . GLY A 1 77 ? 10.391 17.282 -11.689 1.00 52.88 77 GLY A CA 1
ATOM 603 C C . GLY A 1 77 ? 9.377 18.417 -11.594 1.00 52.88 77 GLY A C 1
ATOM 604 O O . GLY A 1 77 ? 9.631 19.562 -11.970 1.00 52.88 77 GLY A O 1
ATOM 605 N N . ASP A 1 78 ? 8.203 18.049 -11.087 1.00 52.75 78 ASP A N 1
ATOM 606 C CA . ASP A 1 78 ? 7.163 18.879 -10.465 1.00 52.75 78 ASP A CA 1
ATOM 607 C C . ASP A 1 78 ? 6.528 20.018 -11.274 1.00 52.75 78 ASP A C 1
ATOM 609 O O . ASP A 1 78 ? 5.487 20.544 -10.883 1.00 52.75 78 ASP A O 1
ATOM 613 N N . THR A 1 79 ? 7.029 20.322 -12.466 1.00 49.62 79 THR A N 1
ATOM 614 C CA . THR A 1 79 ? 6.376 21.221 -13.416 1.00 49.62 79 THR A CA 1
ATOM 615 C C . THR A 1 79 ? 5.695 20.404 -14.509 1.00 49.62 79 THR A C 1
ATOM 617 O O . THR A 1 79 ? 6.141 20.313 -15.652 1.00 49.62 79 THR A O 1
ATOM 620 N N . LEU A 1 80 ? 4.518 19.856 -14.188 1.00 51.75 80 LEU A N 1
ATOM 621 C CA . LEU A 1 80 ? 3.472 19.552 -15.181 1.00 51.75 80 LEU A CA 1
ATOM 622 C C . LEU A 1 80 ? 2.896 20.870 -15.758 1.00 51.75 80 LEU A C 1
ATOM 624 O O . LEU A 1 80 ? 1.688 21.073 -15.828 1.00 51.75 80 LEU A O 1
ATOM 628 N N . SER A 1 81 ? 3.774 21.814 -16.107 1.00 48.41 81 SER A N 1
ATOM 629 C CA . SER A 1 81 ? 3.426 23.133 -16.620 1.00 48.41 81 SER A CA 1
ATOM 630 C C . SER A 1 81 ? 3.153 23.030 -18.119 1.00 48.41 81 SER A C 1
ATOM 632 O O . SER A 1 81 ? 4.074 22.761 -18.886 1.00 48.41 81 SER A O 1
ATOM 634 N N . SER A 1 82 ? 1.865 23.174 -18.459 1.00 50.84 82 SER A N 1
ATOM 635 C CA . SER A 1 82 ? 1.149 23.556 -19.701 1.00 50.84 82 SER A CA 1
ATOM 636 C C . SER A 1 82 ? 1.660 23.219 -21.114 1.00 50.84 82 SER A C 1
ATOM 638 O O . SER A 1 82 ? 0.857 23.270 -22.046 1.00 50.84 82 SER A O 1
ATOM 640 N N . ALA A 1 83 ? 2.922 22.858 -21.333 1.00 54.06 83 ALA A N 1
ATOM 641 C CA . ALA A 1 83 ? 3.406 22.443 -22.642 1.00 54.06 83 ALA A CA 1
ATOM 642 C C . ALA A 1 83 ? 3.070 20.959 -22.895 1.00 54.06 83 ALA A C 1
ATOM 644 O O . ALA A 1 83 ? 3.252 20.129 -21.998 1.00 54.06 83 ALA A O 1
ATOM 645 N N . PRO A 1 84 ? 2.620 20.581 -24.108 1.00 59.12 84 PRO A N 1
ATOM 646 C CA . PRO A 1 84 ? 2.376 19.184 -24.451 1.00 59.12 84 PRO A CA 1
ATOM 647 C C . PRO A 1 84 ? 3.699 18.405 -24.422 1.00 59.12 84 PRO A C 1
ATOM 649 O O . PRO A 1 84 ? 4.490 18.449 -25.369 1.00 59.12 84 PRO A O 1
ATOM 652 N N . LYS A 1 85 ? 3.956 17.694 -23.318 1.00 72.44 85 LYS A N 1
ATOM 653 C CA . LYS A 1 85 ? 5.080 16.759 -23.215 1.00 72.44 85 LYS A CA 1
ATOM 654 C C . LYS A 1 85 ? 4.847 15.612 -24.201 1.00 72.44 85 LYS A C 1
ATOM 656 O O . LYS A 1 85 ? 3.763 15.034 -24.263 1.00 72.44 85 LYS A O 1
ATOM 661 N N . LYS A 1 86 ? 5.866 15.289 -24.999 1.00 82.31 86 LYS A N 1
ATOM 662 C CA . LYS A 1 86 ? 5.830 14.104 -25.866 1.00 82.31 86 LYS A CA 1
ATOM 663 C C . LYS A 1 86 ? 5.854 12.852 -24.984 1.00 82.31 86 LYS A C 1
ATOM 665 O O . LYS A 1 86 ? 6.618 12.847 -24.021 1.00 82.31 86 LYS A O 1
ATOM 670 N N . PRO A 1 87 ? 5.080 11.801 -25.306 1.00 81.56 87 PRO A N 1
ATOM 671 C CA . PRO A 1 87 ? 5.132 10.561 -24.550 1.00 81.56 87 PRO A CA 1
ATOM 672 C C . PRO A 1 87 ? 6.551 9.982 -24.510 1.00 81.56 87 PRO A C 1
ATOM 674 O O . PRO A 1 87 ? 7.205 9.838 -25.547 1.00 81.56 87 PRO A O 1
ATOM 677 N N . THR A 1 88 ? 7.007 9.634 -23.314 1.00 81.69 88 THR A N 1
ATOM 678 C CA . THR A 1 88 ? 8.245 8.915 -23.053 1.00 81.69 88 THR A CA 1
ATOM 679 C C . THR A 1 88 ? 8.116 7.494 -23.590 1.00 81.69 88 THR A C 1
ATOM 681 O O . THR A 1 88 ? 7.243 6.720 -23.187 1.00 81.69 88 THR A O 1
ATOM 684 N N . LEU A 1 89 ? 8.996 7.128 -24.519 1.00 82.38 89 LEU A N 1
ATOM 685 C CA . LEU A 1 89 ? 9.068 5.767 -25.033 1.00 82.38 89 LEU A CA 1
ATOM 686 C C . LEU A 1 89 ? 9.900 4.921 -24.072 1.00 82.38 89 LEU A C 1
ATOM 688 O O . LEU A 1 89 ? 11.082 5.186 -23.874 1.00 82.38 89 LEU A O 1
ATOM 692 N N . LEU A 1 90 ? 9.292 3.883 -23.497 1.00 82.56 90 LEU A N 1
ATOM 693 C CA . LEU A 1 90 ? 10.032 2.922 -22.682 1.00 82.56 90 LEU A CA 1
ATOM 694 C C . LEU A 1 90 ? 11.114 2.225 -23.523 1.00 82.56 90 LEU A C 1
ATOM 696 O O . LEU A 1 90 ? 10.912 2.023 -24.725 1.00 82.56 90 LEU A O 1
ATOM 700 N N . PRO A 1 91 ? 12.214 1.763 -22.902 1.00 76.88 91 PRO A N 1
ATOM 701 C CA . PRO A 1 91 ? 13.309 1.081 -23.591 1.00 76.88 91 PRO A CA 1
ATOM 702 C C . PRO A 1 91 ? 12.861 -0.011 -24.571 1.00 76.88 91 PRO A C 1
ATOM 704 O O . PRO A 1 91 ? 13.378 -0.100 -25.678 1.00 76.88 91 PRO A O 1
ATOM 707 N N . SER A 1 92 ? 11.844 -0.799 -24.214 1.00 68.75 92 SER A N 1
ATOM 708 C CA . SER A 1 92 ? 11.288 -1.854 -25.078 1.00 68.75 92 SER A CA 1
ATOM 709 C C . SER A 1 92 ? 10.688 -1.351 -26.396 1.00 68.75 92 SER A C 1
ATOM 711 O O . SER A 1 92 ? 10.658 -2.097 -27.371 1.00 68.75 92 SER A O 1
ATOM 713 N N . ALA A 1 93 ? 10.200 -0.109 -26.442 1.00 67.62 93 ALA A N 1
ATOM 714 C CA . ALA A 1 93 ? 9.657 0.507 -27.649 1.00 67.62 93 ALA A CA 1
ATOM 715 C C . ALA A 1 93 ? 10.762 1.057 -28.564 1.00 67.62 93 ALA A C 1
ATOM 717 O O . ALA A 1 93 ? 10.581 1.102 -29.778 1.00 67.62 93 ALA A O 1
ATOM 718 N N . ALA A 1 94 ? 11.905 1.444 -27.988 1.00 63.00 94 ALA A N 1
ATOM 719 C CA . ALA A 1 94 ? 13.084 1.901 -28.724 1.00 63.00 94 ALA A CA 1
ATOM 720 C C . ALA A 1 94 ? 13.929 0.744 -29.286 1.00 63.00 94 ALA A C 1
ATOM 722 O O . ALA A 1 94 ? 14.835 0.956 -30.092 1.00 63.00 94 ALA A O 1
ATOM 723 N N . LEU A 1 95 ? 13.651 -0.483 -28.850 1.00 60.75 95 LEU A N 1
ATOM 724 C CA . LEU A 1 95 ? 14.444 -1.662 -29.152 1.00 60.75 95 LEU A CA 1
ATOM 725 C C . LEU A 1 95 ? 13.727 -2.581 -30.153 1.00 60.75 95 LEU A C 1
ATOM 727 O O . LEU A 1 95 ? 12.503 -2.726 -30.102 1.00 60.75 95 LEU A O 1
ATOM 731 N N . PRO A 1 96 ? 14.456 -3.219 -31.090 1.00 59.19 96 PRO A N 1
ATOM 732 C CA . PRO A 1 96 ? 13.848 -4.139 -32.042 1.00 59.19 96 PRO A CA 1
ATOM 733 C C . PRO A 1 96 ? 13.135 -5.291 -31.323 1.00 59.19 96 PRO A C 1
ATOM 735 O O . PRO A 1 96 ? 13.675 -5.904 -30.405 1.00 59.19 96 PRO A O 1
ATOM 738 N N . ARG A 1 97 ? 11.922 -5.626 -31.790 1.00 62.19 97 ARG A N 1
ATOM 739 C CA . ARG A 1 97 ? 11.050 -6.677 -31.219 1.00 62.19 97 ARG A CA 1
ATOM 740 C C . ARG A 1 97 ? 11.690 -8.072 -31.162 1.00 62.19 97 ARG A C 1
ATOM 742 O O . ARG A 1 97 ? 11.133 -8.963 -30.532 1.00 62.19 97 ARG A O 1
ATOM 749 N N . THR A 1 98 ? 12.806 -8.267 -31.859 1.00 57.69 98 THR A N 1
ATOM 750 C CA . THR A 1 98 ? 13.586 -9.506 -31.917 1.00 57.69 98 THR A CA 1
ATOM 751 C C . THR A 1 98 ? 14.591 -9.648 -30.775 1.00 57.69 98 THR A C 1
ATOM 753 O O . THR A 1 98 ? 15.200 -10.710 -30.654 1.00 57.69 98 THR A O 1
ATOM 756 N N . LEU A 1 99 ? 14.794 -8.617 -29.945 1.00 56.84 99 LEU A N 1
ATOM 757 C CA . LEU A 1 99 ? 15.704 -8.722 -28.810 1.00 56.84 99 LEU A CA 1
ATOM 758 C C . LEU A 1 99 ? 15.144 -9.690 -27.760 1.00 56.84 99 LEU A C 1
ATOM 760 O O . LEU A 1 99 ? 13.958 -9.616 -27.422 1.00 56.84 99 LEU A O 1
ATOM 764 N N . PRO A 1 100 ? 15.977 -10.616 -27.252 1.00 58.38 100 PRO A N 1
ATOM 765 C CA . PRO A 1 100 ? 15.546 -11.566 -26.243 1.00 58.38 100 PRO A CA 1
ATOM 766 C C . PRO A 1 100 ? 15.136 -10.827 -24.968 1.00 58.38 100 PRO A C 1
ATOM 768 O O . PRO A 1 100 ? 15.696 -9.782 -24.634 1.00 58.38 100 PRO A O 1
ATOM 771 N N . ALA A 1 101 ? 14.177 -11.395 -24.234 1.00 65.31 101 ALA A N 1
ATOM 772 C CA . ALA A 1 101 ? 13.886 -10.949 -22.876 1.00 65.31 101 ALA A CA 1
ATOM 773 C C . ALA A 1 101 ? 15.181 -10.945 -22.050 1.00 65.31 101 ALA A C 1
ATOM 775 O O . ALA A 1 101 ? 16.033 -11.824 -22.225 1.00 65.31 101 ALA A O 1
ATOM 776 N N . THR A 1 102 ? 15.337 -9.967 -21.157 1.00 66.31 102 THR A N 1
ATOM 777 C CA . THR A 1 102 ? 16.531 -9.869 -20.312 1.00 66.31 102 THR A CA 1
ATOM 778 C C . THR A 1 102 ? 16.686 -11.172 -19.520 1.00 66.31 102 THR A C 1
ATOM 780 O O . THR A 1 102 ? 15.803 -11.492 -18.721 1.00 66.31 102 THR A O 1
ATOM 783 N N . PRO A 1 103 ? 17.776 -11.942 -19.700 1.00 68.31 103 PRO A N 1
ATOM 784 C CA . PRO A 1 103 ? 17.954 -13.205 -18.980 1.00 68.31 103 PRO A CA 1
ATOM 785 C C . PRO A 1 103 ? 18.226 -12.966 -17.488 1.00 68.31 103 PRO A C 1
ATOM 787 O O . PRO A 1 103 ? 18.041 -13.861 -16.664 1.00 68.31 103 PRO A O 1
ATOM 790 N N . ARG A 1 104 ? 18.654 -11.748 -17.133 1.00 78.00 104 ARG A N 1
ATOM 791 C CA . ARG A 1 104 ? 18.858 -11.324 -15.754 1.00 78.00 104 ARG A CA 1
ATOM 792 C C . ARG A 1 104 ? 17.518 -11.060 -15.082 1.00 78.00 104 ARG 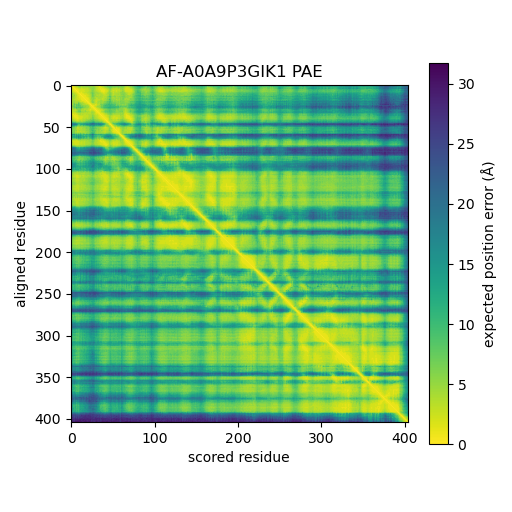A C 1
ATOM 794 O O . ARG A 1 104 ? 16.674 -10.351 -15.629 1.00 78.00 104 ARG A O 1
ATOM 801 N N . ARG A 1 105 ? 17.351 -11.615 -13.881 1.00 84.31 105 ARG A N 1
ATOM 802 C CA . ARG A 1 105 ? 16.187 -11.324 -13.051 1.00 84.31 105 ARG A CA 1
ATOM 803 C C . ARG A 1 105 ? 16.400 -10.037 -12.253 1.00 84.31 105 ARG A C 1
ATOM 805 O O . ARG A 1 105 ? 17.486 -9.827 -11.719 1.00 84.31 105 ARG A O 1
ATOM 812 N N . LEU A 1 106 ? 15.369 -9.207 -12.179 1.00 87.88 106 LEU A N 1
ATOM 813 C CA . LEU A 1 106 ? 15.350 -7.943 -11.453 1.00 87.88 106 LEU A CA 1
ATOM 814 C C . LEU A 1 106 ? 14.662 -8.115 -10.099 1.00 87.88 106 LEU A C 1
ATOM 816 O O . LEU A 1 106 ? 13.646 -8.809 -9.967 1.00 87.88 106 LEU A O 1
ATOM 820 N N . ASN A 1 107 ? 15.243 -7.476 -9.095 1.00 90.12 107 ASN A N 1
ATOM 821 C CA . ASN A 1 107 ? 14.748 -7.424 -7.728 1.00 90.12 107 ASN A CA 1
ATOM 822 C C . ASN A 1 107 ? 13.872 -6.202 -7.515 1.00 90.12 107 ASN A C 1
ATOM 824 O O . ASN A 1 107 ? 12.872 -6.307 -6.818 1.00 90.12 107 ASN A O 1
ATOM 828 N N . ALA A 1 108 ? 14.188 -5.087 -8.167 1.00 91.75 108 ALA A N 1
ATOM 829 C CA . ALA A 1 108 ? 13.269 -3.972 -8.241 1.00 91.75 108 ALA A CA 1
ATOM 830 C C . ALA A 1 108 ? 13.283 -3.289 -9.609 1.00 91.75 108 ALA A C 1
ATOM 832 O O . ALA A 1 108 ? 14.290 -3.261 -10.316 1.00 91.75 108 ALA A O 1
ATOM 833 N N . VAL A 1 109 ? 12.145 -2.714 -9.975 1.00 93.25 109 VAL A N 1
ATOM 834 C CA . VAL A 1 109 ? 11.984 -1.832 -11.127 1.00 93.25 109 VAL A CA 1
ATOM 835 C C . VAL A 1 109 ? 11.249 -0.599 -10.639 1.00 93.25 109 VAL A C 1
ATOM 837 O O . VAL A 1 109 ? 10.164 -0.717 -10.084 1.00 93.25 109 VAL A O 1
ATOM 840 N N . ARG A 1 110 ? 11.815 0.587 -10.831 1.00 93.56 110 ARG A N 1
ATOM 841 C CA . ARG A 1 110 ? 11.177 1.855 -10.484 1.00 93.56 110 ARG A CA 1
ATOM 842 C C . ARG A 1 110 ? 10.994 2.679 -11.746 1.00 93.56 110 ARG A C 1
ATOM 844 O O . ARG A 1 110 ? 11.956 2.911 -12.458 1.00 93.56 110 ARG A O 1
ATOM 851 N N . LEU A 1 111 ? 9.775 3.111 -12.021 1.00 93.19 111 LEU A N 1
ATOM 852 C CA . LEU A 1 111 ? 9.439 4.024 -13.106 1.00 93.19 111 LEU A CA 1
ATOM 853 C C . LEU A 1 111 ? 8.958 5.321 -12.465 1.00 93.19 111 LEU A C 1
ATOM 855 O O . LEU A 1 111 ? 7.959 5.273 -11.756 1.00 93.19 111 LEU A O 1
ATOM 859 N N . SER A 1 112 ? 9.663 6.437 -12.656 1.00 91.38 112 SER A N 1
ATOM 860 C CA . SER A 1 112 ? 9.322 7.712 -12.012 1.00 91.38 112 SER A CA 1
ATOM 861 C C . SER A 1 112 ? 9.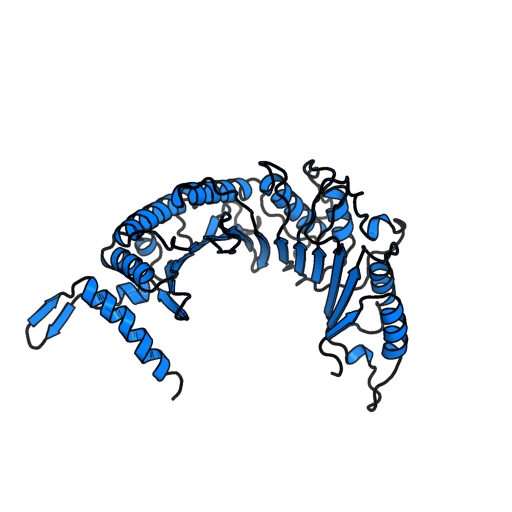178 8.866 -13.008 1.00 91.38 112 SER A C 1
ATOM 863 O O . SER A 1 112 ? 10.012 9.027 -13.894 1.00 91.38 112 SER A O 1
ATOM 865 N N . GLY A 1 113 ? 8.112 9.659 -12.882 1.00 88.06 113 GLY A N 1
ATOM 866 C CA . GLY A 1 113 ? 7.918 10.896 -13.654 1.00 88.06 113 GLY A CA 1
ATOM 867 C C . GLY A 1 113 ? 7.651 10.700 -15.151 1.00 88.06 113 GLY A C 1
ATOM 868 O O . GLY A 1 113 ? 7.819 11.633 -15.931 1.00 88.06 113 GLY A O 1
ATOM 869 N N . LEU A 1 114 ? 7.248 9.500 -15.579 1.00 88.56 114 LEU A N 1
ATOM 870 C CA . LEU A 1 114 ? 7.123 9.154 -16.999 1.00 88.56 114 LEU A CA 1
ATOM 871 C C . LEU A 1 114 ? 5.719 9.452 -17.549 1.00 88.56 114 LEU A C 1
ATOM 873 O O . LEU A 1 114 ? 4.720 9.043 -16.956 1.00 88.56 114 LEU A O 1
ATOM 877 N N . LEU A 1 115 ? 5.633 10.055 -18.741 1.00 88.38 115 LEU A N 1
ATOM 878 C CA . LEU A 1 115 ? 4.389 10.141 -19.518 1.00 88.38 115 LEU A CA 1
ATOM 879 C C . LEU A 1 115 ? 4.380 9.046 -20.585 1.00 88.38 115 LEU A C 1
ATOM 881 O O . LEU A 1 115 ? 4.944 9.213 -21.657 1.00 88.38 115 LEU A O 1
ATOM 885 N N . LEU A 1 116 ? 3.747 7.913 -20.320 1.00 88.69 116 LEU A N 1
ATOM 886 C CA . LEU A 1 116 ? 3.731 6.783 -21.246 1.00 88.69 116 LEU A CA 1
ATOM 887 C C . LEU A 1 116 ? 2.656 6.950 -22.332 1.00 88.69 116 LEU A C 1
ATOM 889 O O . LEU A 1 116 ? 1.644 7.609 -22.097 1.00 88.69 116 LEU A O 1
ATOM 893 N N . PRO A 1 117 ? 2.804 6.331 -23.520 1.00 88.81 117 PRO A N 1
ATOM 894 C CA . PRO A 1 117 ? 1.777 6.426 -24.555 1.00 88.81 117 PRO A CA 1
ATOM 895 C C . PRO A 1 117 ? 0.456 5.785 -24.115 1.00 88.81 117 PRO A C 1
ATOM 897 O O . PRO A 1 117 ? -0.602 6.366 -24.324 1.00 88.81 117 PRO A O 1
ATOM 900 N N . SER A 1 118 ? 0.517 4.612 -23.476 1.00 89.62 118 SER A N 1
ATOM 901 C CA . SER A 1 118 ? -0.657 3.876 -23.001 1.00 89.62 118 SER A CA 1
ATOM 902 C C . SER A 1 118 ? -0.309 2.904 -21.866 1.00 89.62 118 SER A C 1
ATOM 904 O O . SER A 1 118 ? 0.840 2.465 -21.730 1.00 89.62 118 SER A O 1
ATOM 906 N N . GLY A 1 119 ? -1.317 2.472 -21.100 1.00 88.62 119 GLY A N 1
ATOM 907 C CA . GLY A 1 119 ? -1.162 1.387 -20.118 1.00 88.62 119 GLY A CA 1
ATOM 908 C C . GLY A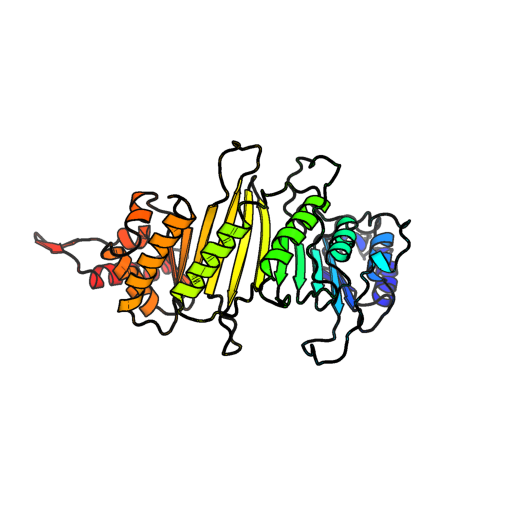 1 119 ? -0.719 0.062 -20.751 1.00 88.62 119 GLY A C 1
ATOM 909 O O . GLY A 1 119 ? -0.017 -0.738 -20.131 1.00 88.62 119 GLY A O 1
ATOM 910 N N . ARG A 1 120 ? -1.050 -0.161 -22.030 1.00 88.06 120 ARG A N 1
ATOM 911 C CA . ARG A 1 120 ? -0.623 -1.350 -22.780 1.00 88.06 120 ARG A CA 1
ATOM 912 C C . ARG A 1 120 ? 0.889 -1.392 -22.982 1.00 88.06 120 ARG A C 1
ATOM 914 O O . ARG A 1 120 ? 1.471 -2.477 -22.953 1.00 88.06 120 ARG A O 1
ATOM 921 N N . ASP A 1 121 ? 1.518 -0.243 -23.199 1.00 87.31 121 ASP A N 1
ATOM 922 C CA . ASP A 1 121 ? 2.965 -0.176 -23.396 1.00 87.31 121 ASP A CA 1
ATOM 923 C C . ASP A 1 121 ? 3.715 -0.440 -22.093 1.00 87.31 121 ASP A C 1
ATOM 925 O O . ASP A 1 121 ? 4.703 -1.176 -22.110 1.00 87.31 121 ASP A O 1
ATOM 929 N N . LEU A 1 122 ? 3.182 0.032 -20.959 1.00 90.88 122 LEU A N 1
ATOM 930 C CA . LEU A 1 122 ? 3.680 -0.346 -19.637 1.00 90.88 122 LEU A CA 1
ATOM 931 C C . LEU A 1 122 ? 3.603 -1.864 -19.428 1.00 90.88 122 LEU A C 1
ATOM 933 O O . LEU A 1 122 ? 4.609 -2.492 -19.109 1.00 90.88 122 LEU A O 1
ATOM 937 N N . VAL A 1 123 ? 2.434 -2.472 -19.656 1.00 89.81 123 VAL A N 1
ATOM 938 C CA . VAL A 1 123 ? 2.253 -3.928 -19.511 1.00 89.81 123 VAL A CA 1
ATOM 939 C C . VAL A 1 123 ? 3.235 -4.690 -20.391 1.00 89.81 123 VAL A C 1
ATOM 941 O O . VAL A 1 123 ? 3.872 -5.629 -19.921 1.00 89.81 123 VAL A O 1
ATOM 944 N N . ARG A 1 124 ? 3.376 -4.300 -21.666 1.00 86.69 124 ARG A N 1
ATOM 945 C CA . ARG A 1 124 ? 4.297 -4.963 -22.598 1.00 86.69 124 ARG A CA 1
ATOM 946 C C . ARG A 1 124 ? 5.738 -4.860 -22.113 1.00 86.69 124 ARG A C 1
ATOM 948 O O . ARG A 1 124 ? 6.453 -5.855 -22.175 1.00 86.69 124 ARG A O 1
ATOM 955 N N . PHE A 1 125 ? 6.145 -3.685 -21.641 1.00 88.12 125 PHE A N 1
ATOM 956 C CA . PHE A 1 125 ? 7.476 -3.476 -21.092 1.00 88.12 125 PHE A CA 1
ATOM 957 C C . PHE A 1 125 ? 7.720 -4.380 -19.883 1.00 88.12 125 PHE A C 1
ATOM 959 O O . PHE A 1 125 ? 8.665 -5.160 -19.910 1.00 88.12 125 PHE A O 1
ATOM 966 N N . ILE A 1 126 ? 6.837 -4.357 -18.879 1.00 89.44 126 ILE A N 1
ATOM 967 C CA . ILE A 1 126 ? 6.987 -5.177 -17.669 1.00 89.44 126 ILE A CA 1
ATOM 968 C C . ILE A 1 126 ? 6.960 -6.676 -17.996 1.00 89.44 126 ILE A C 1
ATOM 970 O O . ILE A 1 126 ? 7.772 -7.428 -17.467 1.00 89.44 126 ILE A O 1
ATOM 974 N N . ALA A 1 127 ? 6.099 -7.118 -18.918 1.00 85.69 127 ALA A N 1
ATOM 975 C CA . ALA A 1 127 ? 6.021 -8.513 -19.365 1.00 85.69 127 ALA A CA 1
ATOM 976 C C . ALA A 1 127 ? 7.329 -9.041 -19.985 1.00 85.69 127 ALA A C 1
ATOM 978 O O . ALA A 1 127 ? 7.559 -10.249 -20.000 1.00 85.69 127 ALA A O 1
ATOM 979 N N . GLN A 1 128 ? 8.170 -8.152 -20.520 1.00 84.56 128 GLN A N 1
ATOM 980 C CA . GLN A 1 128 ? 9.475 -8.497 -21.088 1.00 84.56 128 GLN A CA 1
ATOM 981 C C . GLN A 1 128 ? 10.600 -8.498 -20.046 1.00 84.56 128 GLN A C 1
ATOM 983 O O . GLN A 1 128 ? 11.695 -8.984 -20.340 1.00 84.56 128 GLN A O 1
ATOM 988 N N . LEU A 1 129 ? 10.349 -7.971 -18.845 1.00 84.00 129 LEU A N 1
ATOM 989 C CA . LEU A 1 129 ? 11.310 -7.998 -17.753 1.00 84.00 129 LEU A CA 1
ATOM 990 C C . LEU A 1 129 ? 11.286 -9.369 -17.084 1.00 84.00 129 LEU A C 1
ATOM 992 O O . LEU A 1 129 ? 10.233 -9.906 -16.742 1.00 84.00 129 LEU A O 1
ATOM 996 N N . GLY A 1 130 ? 12.468 -9.929 -16.848 1.00 77.56 130 GLY A N 1
ATOM 997 C CA . GLY A 1 130 ? 12.599 -11.052 -15.933 1.00 77.56 130 GLY A CA 1
ATOM 998 C C . GLY A 1 130 ? 12.477 -10.534 -14.507 1.00 77.56 130 GLY A C 1
ATOM 999 O O . GLY A 1 130 ? 13.463 -10.059 -13.966 1.00 77.56 130 GLY A O 1
ATOM 1000 N N . LEU A 1 131 ? 11.309 -10.598 -13.873 1.00 86.25 131 LEU A N 1
ATOM 1001 C CA . LEU A 1 131 ? 11.192 -10.275 -12.447 1.00 86.25 131 LEU A CA 1
ATOM 1002 C C . LEU A 1 131 ? 11.521 -11.503 -11.583 1.00 86.25 131 LEU A C 1
ATOM 1004 O O . LEU A 1 131 ? 11.207 -12.645 -11.938 1.00 86.25 131 LEU A O 1
ATOM 1008 N N . THR A 1 132 ? 12.209 -11.284 -10.461 1.00 85.12 132 THR A N 1
ATOM 1009 C CA . THR A 1 132 ? 12.389 -12.312 -9.422 1.00 85.12 132 THR A CA 1
ATOM 1010 C C . THR A 1 132 ? 11.065 -12.627 -8.721 1.00 85.12 132 THR A C 1
ATOM 1012 O O . THR A 1 132 ? 10.109 -11.859 -8.783 1.00 85.12 132 THR A O 1
ATOM 1015 N N . ASP A 1 133 ? 11.017 -13.747 -7.996 1.00 83.50 133 ASP A N 1
ATOM 1016 C CA . ASP A 1 133 ? 9.825 -14.150 -7.238 1.00 83.50 133 ASP A CA 1
ATOM 1017 C C . ASP A 1 133 ? 9.574 -13.255 -6.000 1.00 83.50 133 ASP A C 1
ATOM 1019 O O . ASP A 1 133 ? 8.596 -13.460 -5.293 1.00 83.50 133 ASP A O 1
ATOM 1023 N N . ARG A 1 134 ? 10.453 -12.275 -5.728 1.00 84.88 134 ARG A N 1
ATOM 1024 C CA . ARG A 1 134 ? 10.331 -11.254 -4.670 1.00 84.88 134 ARG A CA 1
ATOM 1025 C C . ARG A 1 134 ? 10.536 -9.835 -5.209 1.00 84.88 134 ARG A C 1
ATOM 1027 O O . ARG A 1 134 ? 11.129 -8.996 -4.535 1.00 84.88 134 ARG A O 1
ATOM 1034 N N . ALA A 1 135 ? 10.158 -9.605 -6.466 1.00 88.25 135 ALA A N 1
ATOM 1035 C CA . ALA A 1 135 ? 10.441 -8.343 -7.131 1.00 88.25 135 ALA A CA 1
ATOM 1036 C C . ALA A 1 135 ? 9.534 -7.204 -6.643 1.00 88.25 135 ALA A C 1
ATOM 1038 O O . ALA A 1 135 ? 8.341 -7.408 -6.429 1.00 88.25 135 ALA A O 1
ATOM 1039 N N . GLU A 1 136 ? 10.076 -5.993 -6.553 1.00 90.62 136 GLU A N 1
ATOM 1040 C CA . GLU A 1 136 ? 9.317 -4.769 -6.301 1.00 90.62 136 GLU A CA 1
ATOM 1041 C C . GLU A 1 136 ? 9.215 -3.914 -7.574 1.00 90.62 136 GLU A C 1
ATOM 1043 O O . GLU A 1 136 ? 10.216 -3.480 -8.129 1.00 90.62 136 GLU A O 1
ATOM 1048 N N . LEU A 1 137 ? 8.006 -3.637 -8.049 1.00 91.12 137 LEU A N 1
ATOM 1049 C CA . LEU A 1 137 ? 7.727 -2.693 -9.125 1.00 91.12 137 LEU A CA 1
ATOM 1050 C C . LEU A 1 137 ? 7.153 -1.410 -8.526 1.00 91.12 137 LEU A C 1
ATOM 1052 O O . LEU A 1 137 ? 6.051 -1.420 -7.999 1.00 91.12 137 LEU A O 1
ATOM 1056 N N . VAL A 1 138 ? 7.855 -0.293 -8.635 1.00 91.25 138 VAL A N 1
ATOM 1057 C CA . VAL A 1 138 ? 7.389 1.014 -8.165 1.00 91.25 138 VAL A CA 1
ATOM 1058 C C . VAL A 1 138 ? 7.044 1.880 -9.371 1.00 91.25 138 VAL A C 1
ATOM 1060 O O . VAL A 1 138 ? 7.908 2.119 -10.207 1.00 91.25 138 VAL A O 1
ATOM 1063 N N . LEU A 1 139 ? 5.808 2.360 -9.475 1.00 90.75 139 LEU A N 1
ATOM 1064 C CA . LEU A 1 139 ? 5.397 3.362 -10.459 1.00 90.75 139 LEU A CA 1
ATOM 1065 C C . LEU A 1 139 ? 5.111 4.656 -9.708 1.00 90.75 139 LEU A C 1
ATOM 1067 O O . LEU A 1 139 ? 4.167 4.728 -8.936 1.00 90.75 139 LEU A O 1
ATOM 1071 N N . ASP A 1 140 ? 5.940 5.665 -9.898 1.00 88.44 140 ASP A N 1
ATOM 1072 C CA . ASP A 1 140 ? 5.842 6.944 -9.212 1.00 88.44 140 ASP A CA 1
ATOM 1073 C C . ASP A 1 140 ? 5.583 8.056 -10.231 1.00 88.44 140 ASP A C 1
ATOM 1075 O O . ASP A 1 140 ? 6.293 8.167 -11.224 1.00 88.44 140 ASP A O 1
ATOM 1079 N N . LYS A 1 141 ? 4.546 8.873 -10.047 1.00 86.44 141 LYS A N 1
ATOM 1080 C CA . LYS A 1 141 ? 4.198 9.964 -10.980 1.00 86.44 141 LYS A CA 1
ATOM 1081 C C . LYS A 1 141 ? 4.119 9.515 -12.455 1.00 86.44 141 LYS A C 1
ATOM 1083 O O . LYS A 1 141 ? 4.476 10.271 -13.357 1.00 86.44 141 LYS A O 1
ATOM 1088 N N . VAL A 1 142 ? 3.664 8.286 -12.711 1.00 87.25 142 VAL A N 1
ATOM 1089 C CA . VAL A 1 142 ? 3.482 7.750 -14.068 1.00 87.25 142 VAL A CA 1
ATOM 1090 C C . VAL A 1 142 ? 2.114 8.166 -14.601 1.00 87.25 142 VAL A C 1
ATOM 1092 O O . VAL A 1 142 ? 1.090 7.939 -13.960 1.00 87.25 142 VAL A O 1
ATOM 1095 N N . ALA A 1 143 ? 2.095 8.757 -15.791 1.00 87.69 143 ALA A N 1
ATOM 1096 C CA . ALA A 1 143 ? 0.887 9.183 -16.489 1.00 87.69 143 ALA A CA 1
ATOM 1097 C C . ALA A 1 143 ? 0.767 8.494 -17.855 1.00 87.69 143 ALA A C 1
ATOM 1099 O O . ALA A 1 143 ? 1.748 7.964 -18.379 1.00 87.69 143 ALA A O 1
ATOM 1100 N N . PHE A 1 144 ? -0.426 8.535 -18.451 1.00 87.06 144 PHE A N 1
ATOM 1101 C CA . PHE A 1 144 ? -0.677 8.012 -19.793 1.00 87.06 144 PHE A CA 1
ATOM 1102 C C . PHE A 1 144 ? -1.232 9.104 -20.705 1.00 87.06 144 PHE A C 1
ATOM 1104 O O . PHE A 1 144 ? -2.107 9.863 -20.296 1.00 87.06 144 PHE A O 1
ATOM 1111 N N . ALA A 1 145 ? -0.737 9.171 -21.940 1.00 87.06 145 ALA A N 1
ATOM 1112 C CA . ALA A 1 145 ? -1.305 10.035 -22.971 1.00 87.06 145 ALA A CA 1
ATOM 1113 C C . ALA A 1 145 ? -2.682 9.523 -23.429 1.00 87.06 145 ALA A C 1
ATOM 1115 O O . ALA A 1 145 ? -3.602 10.312 -23.628 1.00 87.06 145 ALA A O 1
ATOM 1116 N N . ASP A 1 146 ? -2.827 8.202 -23.553 1.00 85.88 146 ASP A N 1
ATOM 1117 C CA . ASP A 1 146 ? -4.102 7.515 -23.749 1.00 85.88 146 ASP A CA 1
ATOM 1118 C C . ASP A 1 146 ? -4.592 6.918 -22.419 1.00 85.88 146 ASP A C 1
ATOM 1120 O O . ASP A 1 146 ? -4.003 5.969 -21.893 1.00 85.88 146 ASP A O 1
ATOM 1124 N N . VAL A 1 147 ? -5.673 7.488 -21.878 1.00 80.38 147 VAL A N 1
ATOM 1125 C CA . VAL A 1 147 ? -6.297 7.083 -20.602 1.00 80.38 147 VAL A CA 1
ATOM 1126 C C . VAL A 1 147 ? -7.311 5.947 -20.804 1.00 80.38 147 VAL A C 1
ATOM 1128 O O . VAL A 1 147 ? -7.982 5.531 -19.858 1.00 80.38 147 VAL A O 1
ATOM 1131 N N . SER A 1 148 ? -7.457 5.417 -22.024 1.00 78.81 148 SER A N 1
ATOM 1132 C CA . SER A 1 148 ? -8.371 4.304 -22.260 1.00 78.81 148 SER A CA 1
ATOM 1133 C C . SER A 1 148 ? -7.997 3.095 -21.386 1.00 78.81 148 SER A C 1
ATOM 1135 O O . SER A 1 148 ? -6.816 2.744 -21.253 1.00 78.81 148 SER A O 1
ATOM 1137 N N . PRO A 1 149 ? -8.986 2.444 -20.742 1.00 69.38 149 PRO A N 1
ATOM 1138 C CA . PRO A 1 149 ? -8.708 1.279 -19.925 1.00 69.38 149 PRO A CA 1
ATOM 1139 C C . PRO A 1 149 ? -8.082 0.195 -20.810 1.00 69.38 149 PRO A C 1
ATOM 1141 O O . PRO A 1 149 ? -8.573 -0.059 -21.917 1.00 69.38 149 PRO A O 1
ATOM 1144 N N . PRO A 1 150 ? -7.010 -0.472 -20.351 1.00 70.12 150 PRO A N 1
ATOM 1145 C CA . PRO A 1 150 ? -6.375 -1.508 -21.143 1.00 70.12 150 PRO A CA 1
ATOM 1146 C C . PRO A 1 150 ? -7.402 -2.609 -21.459 1.00 70.12 150 PRO A C 1
ATOM 1148 O O . PRO A 1 150 ? -8.151 -3.028 -20.567 1.00 70.12 150 PRO A O 1
ATOM 1151 N N . PRO A 1 151 ? -7.460 -3.103 -22.711 1.00 73.75 151 PRO A N 1
ATOM 1152 C CA . PRO A 1 151 ? -8.379 -4.172 -23.071 1.00 73.75 151 PRO A CA 1
ATOM 1153 C C . PRO A 1 151 ? -8.112 -5.392 -22.190 1.00 73.75 151 PRO A C 1
ATOM 1155 O O . PRO A 1 151 ? -6.960 -5.681 -21.853 1.00 73.75 151 PRO A O 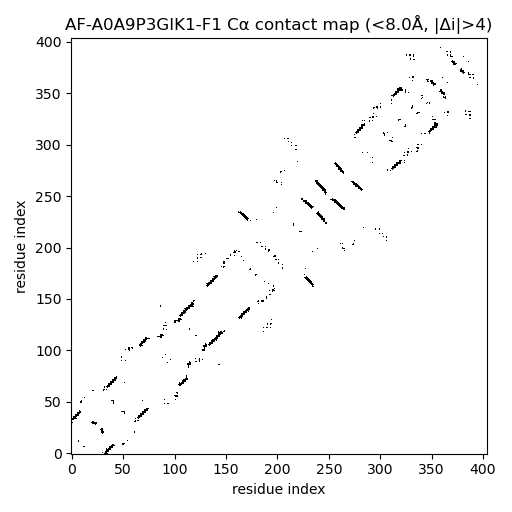1
ATOM 1158 N N . ALA A 1 152 ? -9.174 -6.119 -21.834 1.00 67.75 152 ALA A N 1
ATOM 1159 C CA . ALA A 1 152 ? -9.070 -7.321 -21.017 1.00 67.75 152 ALA A CA 1
ATOM 1160 C C . ALA A 1 152 ? -8.068 -8.304 -21.647 1.00 67.75 152 ALA A C 1
ATOM 1162 O O . ALA A 1 152 ? -8.326 -8.908 -22.692 1.00 67.75 152 ALA A O 1
ATOM 1163 N N . TYR A 1 153 ? -6.897 -8.443 -21.026 1.00 64.56 153 TYR A N 1
ATOM 1164 C CA . TYR A 1 153 ? -5.839 -9.307 -21.529 1.00 64.56 153 TYR A CA 1
ATOM 1165 C C . TYR A 1 153 ? -6.162 -10.755 -21.161 1.00 64.56 153 TYR A C 1
ATOM 1167 O O . TYR A 1 153 ? -6.063 -11.156 -20.003 1.00 64.56 153 TYR A O 1
ATOM 1175 N N . ARG A 1 154 ? -6.540 -11.566 -22.154 1.00 63.09 154 ARG A N 1
ATOM 1176 C CA . ARG A 1 154 ? -6.617 -13.022 -21.990 1.00 63.09 154 ARG A CA 1
ATOM 1177 C C . ARG A 1 154 ? -5.219 -13.605 -22.160 1.00 63.09 154 ARG A C 1
ATOM 1179 O O . ARG A 1 154 ? -4.763 -13.817 -23.286 1.00 63.09 154 ARG A O 1
ATOM 1186 N N . PHE A 1 155 ? -4.525 -13.857 -21.054 1.00 61.56 155 PHE A N 1
ATOM 1187 C CA . PHE A 1 155 ? -3.285 -14.624 -21.100 1.00 61.56 155 PHE A CA 1
ATOM 1188 C C . PHE A 1 155 ? -3.616 -16.077 -21.450 1.00 61.56 155 PHE A C 1
ATOM 1190 O O . PHE A 1 155 ? -4.380 -16.740 -20.758 1.00 61.56 155 PHE A O 1
ATOM 1197 N N . ARG A 1 156 ? -3.073 -16.560 -22.576 1.00 59.53 156 ARG A N 1
ATOM 1198 C CA . ARG A 1 156 ? -3.317 -17.925 -23.079 1.00 59.53 156 ARG A CA 1
ATOM 1199 C C . ARG A 1 156 ? -2.582 -19.005 -22.283 1.00 59.53 156 ARG A C 1
ATOM 1201 O O . ARG A 1 156 ? -2.843 -20.183 -22.484 1.00 59.53 156 ARG A O 1
ATOM 1208 N N . SER A 1 157 ? -1.624 -18.620 -21.444 1.00 60.03 157 SER A N 1
ATOM 1209 C CA . SER A 1 157 ? -0.852 -19.559 -20.635 1.00 60.03 157 SER A CA 1
ATOM 1210 C C . SER A 1 157 ? -1.525 -19.736 -19.277 1.00 60.03 157 SER A C 1
ATOM 1212 O O . SER A 1 157 ? -1.819 -18.722 -18.642 1.00 60.03 157 SER A O 1
ATOM 1214 N N . PRO A 1 158 ? -1.752 -20.979 -18.821 1.00 60.22 158 PRO A N 1
ATOM 1215 C CA . PRO A 1 158 ? -2.246 -21.208 -17.474 1.00 60.22 158 PRO A CA 1
ATOM 1216 C C . PRO A 1 158 ? -1.259 -20.609 -16.457 1.00 60.22 158 PRO A C 1
ATOM 1218 O O . PRO A 1 158 ? -0.042 -20.654 -16.694 1.00 60.22 158 PRO A O 1
ATOM 1221 N N . PRO A 1 159 ? -1.756 -20.024 -15.352 1.00 60.94 159 PRO A N 1
ATOM 1222 C CA . PRO A 1 159 ? -0.896 -19.555 -14.276 1.00 60.94 159 PRO A CA 1
ATOM 1223 C C . PRO A 1 159 ? -0.018 -20.719 -13.810 1.00 60.94 159 PRO A C 1
ATOM 1225 O O . PRO A 1 159 ? -0.493 -21.831 -13.585 1.00 60.94 159 PRO A O 1
ATOM 1228 N N . GLN A 1 160 ? 1.290 -20.490 -13.723 1.00 61.09 160 GLN A N 1
ATOM 1229 C CA . GLN A 1 160 ? 2.172 -21.470 -13.102 1.00 61.09 160 GLN A CA 1
ATOM 1230 C C . GLN A 1 160 ? 2.015 -21.295 -11.594 1.00 61.09 160 GLN A C 1
ATOM 1232 O O . GLN A 1 160 ? 2.254 -20.199 -11.102 1.00 61.09 160 GLN A O 1
ATOM 1237 N N . HIS A 1 161 ? 1.655 -22.356 -10.867 1.00 57.16 161 HIS A N 1
ATOM 1238 C CA . HIS A 1 161 ? 1.452 -22.362 -9.405 1.00 57.16 161 HIS A CA 1
ATOM 1239 C C . HIS A 1 161 ? 2.729 -22.090 -8.578 1.00 57.16 161 HIS A C 1
ATOM 1241 O O . HIS A 1 161 ? 2.831 -22.506 -7.428 1.00 57.16 161 HIS A O 1
ATOM 1247 N N . LYS A 1 162 ? 3.743 -21.431 -9.147 1.00 66.06 162 LYS A N 1
ATOM 1248 C CA . LYS A 1 162 ? 4.886 -20.960 -8.373 1.00 66.06 162 LYS A CA 1
ATOM 1249 C C . LYS A 1 162 ? 4.472 -19.680 -7.671 1.00 66.06 162 LYS A C 1
ATOM 1251 O O . LYS A 1 162 ? 4.183 -18.687 -8.332 1.00 66.06 162 LYS A O 1
ATOM 1256 N N . GLU A 1 163 ? 4.457 -19.736 -6.348 1.00 67.25 163 GLU A N 1
ATOM 1257 C CA . GLU A 1 163 ? 4.230 -18.582 -5.486 1.00 67.25 163 GLU A CA 1
ATOM 1258 C C . GLU A 1 163 ? 5.240 -17.488 -5.836 1.00 67.25 163 GLU A C 1
ATOM 1260 O O . GLU A 1 163 ? 6.456 -17.694 -5.774 1.00 67.25 163 GLU A O 1
ATOM 1265 N N . ARG A 1 164 ? 4.725 -16.340 -6.279 1.00 73.62 164 ARG A N 1
ATOM 1266 C CA . ARG A 1 164 ? 5.525 -15.186 -6.686 1.00 73.62 164 ARG A CA 1
ATOM 1267 C C . ARG A 1 164 ? 5.075 -13.985 -5.886 1.00 73.62 164 ARG A C 1
ATOM 1269 O O . ARG A 1 164 ? 4.074 -13.366 -6.223 1.00 73.62 164 ARG A O 1
ATOM 1276 N N . ASN A 1 165 ? 5.865 -13.603 -4.893 1.00 78.56 165 ASN A N 1
ATOM 1277 C CA . ASN A 1 165 ? 5.636 -12.403 -4.103 1.00 78.56 165 ASN A CA 1
ATOM 1278 C C . ASN A 1 165 ? 6.153 -11.161 -4.850 1.00 78.56 165 ASN A C 1
ATOM 1280 O O . ASN A 1 165 ? 7.187 -10.587 -4.515 1.00 78.56 165 ASN A O 1
ATOM 1284 N N . ILE A 1 166 ? 5.456 -10.771 -5.916 1.00 81.88 166 ILE A N 1
ATOM 1285 C CA . ILE A 1 166 ? 5.740 -9.517 -6.616 1.00 81.88 166 ILE A CA 1
ATOM 1286 C C . ILE A 1 166 ? 4.956 -8.403 -5.934 1.00 81.88 166 ILE A C 1
ATOM 1288 O O . ILE A 1 166 ? 3.731 -8.466 -5.860 1.00 81.88 166 ILE A O 1
ATOM 1292 N N . ARG A 1 167 ? 5.657 -7.357 -5.496 1.00 84.56 167 ARG A N 1
ATOM 1293 C CA . ARG A 1 167 ? 5.053 -6.146 -4.946 1.00 84.56 167 ARG A CA 1
ATOM 1294 C C . ARG A 1 167 ? 4.980 -5.075 -6.015 1.00 84.56 167 ARG A C 1
ATOM 1296 O O . ARG A 1 167 ? 6.018 -4.653 -6.495 1.00 84.56 167 ARG A O 1
ATOM 1303 N N . ILE A 1 168 ? 3.791 -4.591 -6.361 1.00 85.50 168 ILE A N 1
ATOM 1304 C CA . ILE A 1 168 ? 3.657 -3.384 -7.192 1.00 85.50 168 ILE A CA 1
ATOM 1305 C C . ILE A 1 168 ? 3.218 -2.231 -6.295 1.00 85.50 168 ILE A C 1
ATOM 1307 O O . ILE A 1 168 ? 2.189 -2.379 -5.659 1.00 85.50 168 ILE A O 1
ATOM 1311 N N . THR A 1 169 ? 3.965 -1.129 -6.257 1.00 85.56 169 THR A N 1
ATOM 1312 C CA . THR A 1 169 ? 3.675 0.112 -5.527 1.00 85.56 169 THR A CA 1
ATOM 1313 C C . THR A 1 169 ? 3.376 1.227 -6.527 1.00 85.56 169 THR 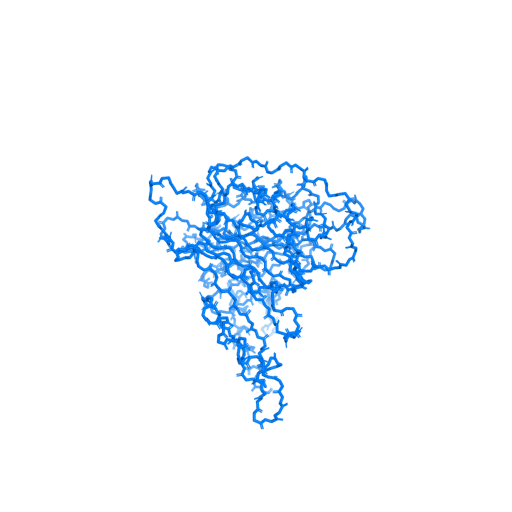A C 1
ATOM 1315 O O . THR A 1 169 ? 4.212 1.473 -7.389 1.00 85.56 169 THR A O 1
ATOM 1318 N N . VAL A 1 170 ? 2.242 1.929 -6.425 1.00 84.12 170 VAL A N 1
ATOM 1319 C CA . VAL A 1 170 ? 1.923 3.039 -7.356 1.00 84.12 170 VAL A CA 1
ATOM 1320 C C . VAL A 1 170 ? 1.606 4.338 -6.655 1.00 84.12 170 VAL A C 1
ATOM 1322 O O . VAL A 1 170 ? 0.538 4.464 -6.072 1.00 84.12 170 VAL A O 1
ATOM 1325 N N . ALA A 1 171 ? 2.521 5.292 -6.769 1.00 82.81 171 ALA A N 1
ATOM 1326 C CA . ALA A 1 171 ? 2.512 6.550 -6.048 1.00 82.81 171 ALA A CA 1
ATOM 1327 C C . ALA A 1 171 ? 2.498 7.766 -6.959 1.00 82.81 171 ALA A C 1
ATOM 1329 O O . ALA A 1 171 ? 2.890 7.687 -8.119 1.00 82.81 171 ALA A O 1
ATOM 1330 N N . GLY A 1 172 ? 1.974 8.886 -6.454 1.00 74.56 172 GLY A N 1
ATOM 1331 C CA . GLY A 1 172 ? 1.984 10.179 -7.150 1.00 74.56 172 GLY A CA 1
ATOM 1332 C C . GLY A 1 172 ? 1.351 10.192 -8.549 1.00 74.56 172 GLY A C 1
ATOM 1333 O O . GLY A 1 172 ? 1.514 11.167 -9.280 1.00 74.56 172 GLY A O 1
ATOM 1334 N N . CYS A 1 173 ? 0.665 9.124 -8.957 1.00 72.69 173 CYS A N 1
ATOM 1335 C CA . CYS A 1 173 ? 0.154 8.975 -10.309 1.00 72.69 173 CYS A CA 1
ATOM 1336 C C . CYS A 1 173 ? -1.111 9.825 -10.460 1.00 72.69 173 CYS A C 1
ATOM 1338 O O . CYS A 1 173 ? -2.029 9.692 -9.645 1.00 72.69 173 CYS A O 1
ATOM 1340 N N . PRO A 1 174 ? -1.178 10.716 -11.464 1.00 65.62 174 PRO A N 1
ATOM 1341 C CA . PRO A 1 174 ? -2.308 11.610 -11.606 1.00 65.62 174 PRO A CA 1
ATOM 1342 C C . PRO A 1 174 ? -3.590 10.808 -11.833 1.00 65.62 174 PRO A C 1
ATOM 1344 O O . PRO A 1 174 ? -3.742 10.102 -12.830 1.00 65.62 174 PRO A O 1
ATOM 1347 N N . SER A 1 175 ? -4.543 10.973 -10.919 1.00 58.69 175 SER A N 1
ATOM 1348 C CA . SER A 1 175 ? -5.957 10.724 -11.173 1.00 58.69 175 SER A CA 1
ATOM 1349 C C . SER A 1 175 ? -6.429 11.803 -12.147 1.00 58.69 175 SER A C 1
ATOM 1351 O O . SER A 1 175 ? -7.007 12.804 -11.730 1.00 58.69 175 SER A O 1
ATOM 1353 N N . SER A 1 176 ? -6.103 11.712 -13.436 1.00 47.09 176 SER A N 1
ATOM 1354 C CA . SER A 1 176 ? -6.696 12.622 -14.418 1.00 47.09 176 SER A CA 1
ATOM 1355 C C . SER A 1 176 ? -8.186 12.270 -14.561 1.00 47.09 176 SER A C 1
ATOM 1357 O O . SER A 1 176 ? -8.560 11.511 -15.450 1.00 47.09 176 SER A O 1
ATOM 1359 N N . GLY A 1 177 ? -9.013 12.761 -13.629 1.00 55.53 177 GLY A N 1
ATOM 1360 C CA . GLY A 1 177 ? -10.470 12.586 -13.551 1.00 55.53 177 GLY A CA 1
ATOM 1361 C C . GLY A 1 177 ? -10.969 11.577 -12.501 1.00 55.53 177 GLY A C 1
ATOM 1362 O O . GLY A 1 177 ? -10.181 10.954 -11.786 1.00 55.53 177 GLY A O 1
ATOM 1363 N N . GLU A 1 178 ? -12.297 11.394 -12.451 1.00 50.75 178 GLU A N 1
ATOM 1364 C CA . GLU A 1 178 ? -13.075 10.473 -11.583 1.00 50.75 178 GLU A CA 1
ATOM 1365 C C . GLU A 1 178 ? -12.731 8.964 -11.740 1.00 50.75 178 GLU A C 1
ATOM 1367 O O . GLU A 1 178 ? -13.455 8.099 -11.257 1.00 50.75 178 GLU A O 1
ATOM 1372 N N . GLY A 1 179 ? -11.619 8.604 -12.392 1.00 59.81 179 GLY A N 1
ATOM 1373 C CA . GLY A 1 179 ? -11.319 7.234 -12.836 1.00 59.81 179 GLY A CA 1
ATOM 1374 C C . GLY A 1 179 ? -9.937 6.681 -12.473 1.00 59.81 179 GLY A C 1
ATOM 1375 O O . GLY A 1 179 ? -9.512 5.687 -13.054 1.00 59.81 179 GLY A O 1
ATOM 1376 N N . GLY A 1 180 ? -9.197 7.291 -11.540 1.00 73.56 180 GLY A N 1
ATOM 1377 C CA . GLY A 1 180 ? -7.847 6.809 -11.196 1.00 73.56 180 GLY A CA 1
ATOM 1378 C C . GLY A 1 180 ? -7.823 5.327 -10.785 1.00 73.56 180 GLY A C 1
ATOM 1379 O O . GLY A 1 180 ? -7.035 4.536 -11.301 1.00 73.56 180 GLY A O 1
ATOM 1380 N N . LEU A 1 181 ? -8.740 4.917 -9.907 1.00 72.44 181 LEU A N 1
ATOM 1381 C CA . LEU A 1 181 ? -8.835 3.533 -9.423 1.00 72.44 181 LEU A CA 1
ATOM 1382 C C . LEU A 1 181 ? -9.293 2.554 -10.503 1.00 72.44 181 LEU A C 1
ATOM 1384 O O . LEU A 1 181 ? -8.730 1.463 -10.615 1.00 72.44 181 LEU A O 1
ATOM 1388 N N . SER A 1 182 ? -10.266 2.965 -11.319 1.00 75.56 182 SER A N 1
ATOM 1389 C CA . SER A 1 182 ? -10.811 2.147 -12.403 1.00 75.56 182 SER A CA 1
ATOM 1390 C C . SER A 1 182 ? -9.805 1.930 -13.536 1.00 75.56 182 SER A C 1
ATOM 1392 O O . SER A 1 182 ? -9.947 0.981 -14.306 1.00 75.56 182 SER A O 1
ATOM 1394 N N . LEU A 1 183 ? -8.746 2.744 -13.613 1.00 81.81 183 LEU A N 1
ATOM 1395 C CA . LEU A 1 183 ? -7.588 2.498 -14.471 1.00 81.81 183 LEU A CA 1
ATOM 1396 C C . LEU A 1 183 ? -6.533 1.612 -13.793 1.00 81.81 183 LEU A C 1
ATOM 1398 O O . LEU A 1 183 ? -6.106 0.607 -14.371 1.00 81.81 183 LEU A O 1
ATOM 1402 N N . TRP A 1 184 ? -6.094 1.977 -12.584 1.00 82.44 184 TRP A N 1
ATOM 1403 C CA . TRP A 1 184 ? -4.950 1.331 -11.935 1.00 82.44 184 TRP A CA 1
ATOM 1404 C C . TRP A 1 184 ? -5.262 -0.091 -11.464 1.00 82.44 184 TRP A C 1
ATOM 1406 O O . TRP A 1 184 ? -4.457 -0.984 -11.710 1.00 82.44 184 TRP A O 1
ATOM 1416 N N . ILE A 1 185 ? -6.431 -0.364 -10.875 1.00 79.31 185 ILE A N 1
ATOM 1417 C CA . ILE A 1 185 ? -6.767 -1.724 -10.413 1.00 79.31 185 ILE A CA 1
ATOM 1418 C C . ILE A 1 185 ? -6.728 -2.734 -11.582 1.00 79.31 185 ILE A C 1
ATOM 1420 O O . ILE A 1 185 ? -6.048 -3.764 -11.467 1.00 79.31 185 ILE A O 1
ATOM 1424 N N . PRO A 1 186 ? -7.375 -2.478 -12.740 1.00 81.94 186 PRO A N 1
ATOM 1425 C CA . PRO A 1 186 ? -7.293 -3.386 -13.883 1.00 81.94 186 PRO A CA 1
ATOM 1426 C C . PRO A 1 186 ? -5.894 -3.487 -14.479 1.00 81.94 186 PRO A C 1
ATOM 1428 O O . PRO A 1 186 ? -5.458 -4.589 -14.814 1.00 81.94 186 PRO A O 1
ATOM 1431 N N . LEU A 1 187 ? -5.181 -2.365 -14.600 1.00 86.25 187 LEU A N 1
ATOM 1432 C CA . LEU A 1 187 ? -3.828 -2.344 -15.147 1.00 86.25 187 LEU A CA 1
ATOM 1433 C C . LEU A 1 187 ? -2.889 -3.238 -14.334 1.00 86.25 187 LEU A C 1
ATOM 1435 O O . LEU A 1 187 ? -2.119 -4.013 -14.897 1.00 86.25 187 LEU A O 1
ATOM 1439 N N . CYS A 1 188 ? -3.013 -3.209 -13.014 1.00 84.81 188 CYS A N 1
ATOM 1440 C CA . CYS A 1 188 ? -2.150 -3.968 -12.117 1.00 84.81 188 CYS A CA 1
ATOM 1441 C C . CYS A 1 188 ? -2.475 -5.452 -12.148 1.00 84.81 188 CYS A C 1
ATOM 1443 O O . CYS A 1 188 ? -1.559 -6.263 -12.247 1.00 84.81 188 CYS A O 1
ATOM 1445 N N . ASN A 1 189 ? -3.759 -5.813 -12.220 1.00 80.69 189 ASN A N 1
ATOM 1446 C CA . ASN A 1 189 ? -4.171 -7.192 -12.493 1.00 80.69 189 ASN A CA 1
ATOM 1447 C C . ASN A 1 189 ? -3.579 -7.724 -13.812 1.00 80.69 189 ASN A C 1
ATOM 1449 O O . ASN A 1 189 ? -3.136 -8.874 -13.879 1.00 80.69 189 ASN A O 1
ATOM 1453 N N . ILE A 1 190 ? -3.519 -6.892 -14.858 1.00 85.75 190 ILE A N 1
ATOM 1454 C CA . ILE A 1 190 ? -2.892 -7.263 -16.134 1.00 85.75 190 ILE A CA 1
ATOM 1455 C C . ILE A 1 190 ? -1.371 -7.410 -15.974 1.00 85.75 190 ILE A C 1
ATOM 1457 O O . ILE A 1 190 ? -0.807 -8.374 -16.497 1.00 85.75 190 ILE A O 1
ATOM 1461 N N . ILE A 1 191 ? -0.706 -6.510 -15.240 1.00 87.19 191 ILE A N 1
ATOM 1462 C CA . ILE A 1 191 ? 0.732 -6.622 -14.953 1.00 87.19 191 ILE A CA 1
ATOM 1463 C C . ILE A 1 191 ? 1.020 -7.931 -14.203 1.00 87.19 191 ILE A C 1
ATOM 1465 O O . ILE A 1 191 ? 1.874 -8.695 -14.647 1.00 87.19 191 ILE A O 1
ATOM 1469 N N . PHE A 1 192 ? 0.267 -8.259 -13.151 1.00 81.06 192 PHE A N 1
ATOM 1470 C CA . PHE A 1 192 ? 0.401 -9.529 -12.424 1.00 81.06 192 PHE A CA 1
ATOM 1471 C C . PHE A 1 192 ? 0.222 -10.746 -13.318 1.00 81.06 192 PHE A C 1
ATOM 1473 O O . PHE A 1 192 ? 1.065 -11.644 -13.334 1.00 81.06 192 PHE A O 1
ATOM 1480 N N . SER A 1 193 ? -0.830 -10.740 -14.131 1.00 80.38 193 SER A N 1
ATOM 1481 C CA . SER A 1 193 ? -1.089 -11.825 -15.078 1.00 80.38 193 SER A CA 1
ATOM 1482 C C . SER A 1 193 ? 0.056 -11.995 -16.077 1.00 80.38 193 SER A C 1
ATOM 1484 O O . SER A 1 193 ? 0.441 -13.118 -16.404 1.00 80.38 193 SER A O 1
ATOM 1486 N N . SER A 1 194 ? 0.656 -10.883 -16.521 1.00 83.69 194 SER A N 1
ATOM 1487 C CA . SER A 1 194 ? 1.821 -10.896 -17.413 1.00 83.69 194 SER A CA 1
ATOM 1488 C C . SER A 1 194 ? 3.051 -11.534 -16.770 1.00 83.69 194 SER A C 1
ATOM 1490 O O . SER A 1 194 ? 3.855 -12.160 -17.458 1.00 83.69 194 SER A O 1
ATOM 1492 N N . GLN A 1 195 ? 3.141 -11.456 -15.442 1.00 82.06 195 GLN A N 1
ATOM 1493 C CA . GLN A 1 195 ? 4.176 -12.083 -14.628 1.00 82.06 195 GLN A CA 1
ATOM 1494 C C . GLN A 1 195 ? 3.797 -13.495 -14.163 1.00 82.06 195 GLN A C 1
ATOM 1496 O O . GLN A 1 195 ? 4.500 -14.071 -13.333 1.00 82.06 195 GLN A O 1
ATOM 1501 N N . ARG A 1 196 ? 2.730 -14.087 -14.720 1.00 79.00 196 ARG A N 1
ATOM 1502 C CA . ARG A 1 196 ? 2.211 -15.419 -14.358 1.00 79.00 196 ARG A CA 1
ATOM 1503 C C . ARG A 1 196 ? 1.757 -15.537 -12.896 1.00 79.00 196 ARG A C 1
ATOM 1505 O O . ARG A 1 196 ? 1.689 -16.653 -12.391 1.00 79.00 196 ARG A O 1
ATOM 1512 N N . CYS A 1 197 ? 1.453 -14.425 -12.231 1.00 74.88 197 CYS A N 1
ATOM 1513 C CA . CYS A 1 197 ? 0.826 -14.440 -10.910 1.00 74.88 197 CYS A CA 1
ATOM 1514 C C . CYS A 1 197 ? -0.656 -14.827 -11.032 1.00 74.88 197 CYS A C 1
ATOM 1516 O O . CYS A 1 197 ? -1.285 -14.594 -12.070 1.00 74.88 197 CYS A O 1
ATOM 1518 N N . ALA A 1 198 ? -1.214 -15.416 -9.972 1.00 67.12 198 ALA A N 1
ATOM 1519 C CA . ALA A 1 198 ? -2.638 -15.724 -9.913 1.00 67.12 198 ALA A CA 1
ATOM 1520 C C . ALA A 1 198 ? -3.472 -14.435 -9.991 1.00 67.12 198 ALA A C 1
ATOM 1522 O O . ALA A 1 198 ? -3.133 -13.410 -9.403 1.00 67.12 198 ALA A O 1
ATOM 1523 N N . LEU A 1 199 ? -4.575 -14.489 -10.735 1.00 65.56 199 LEU A N 1
ATOM 1524 C CA . LEU A 1 199 ? -5.506 -13.374 -10.838 1.00 65.56 199 LEU A CA 1
ATOM 1525 C C . LEU A 1 199 ? -6.394 -13.316 -9.599 1.00 65.56 199 LEU A C 1
ATOM 1527 O O . LEU A 1 199 ? -7.032 -14.303 -9.235 1.00 65.56 199 LEU A O 1
ATOM 1531 N N . SER A 1 200 ? -6.514 -12.131 -9.009 1.00 62.12 200 SER A N 1
ATOM 1532 C CA . SER A 1 200 ? -7.654 -11.846 -8.144 1.00 62.12 200 SER A CA 1
ATOM 1533 C C . SER A 1 200 ? -8.926 -11.686 -8.976 1.00 62.12 200 SER A C 1
ATOM 1535 O O . SER A 1 200 ? -8.885 -11.137 -10.080 1.00 62.12 200 SER A O 1
ATOM 1537 N N . SER A 1 201 ? -10.077 -12.110 -8.445 1.00 63.91 201 SER A N 1
ATOM 1538 C CA . SER A 1 201 ? -11.368 -11.810 -9.075 1.00 63.91 201 SER A CA 1
ATOM 1539 C C . SER A 1 201 ? -11.612 -10.293 -9.075 1.00 63.91 201 SER A C 1
ATOM 1541 O O . SER A 1 201 ? -11.860 -9.669 -8.043 1.00 63.91 201 SER A O 1
ATOM 1543 N N . ARG A 1 202 ? -11.501 -9.677 -10.259 1.00 62.34 202 ARG A N 1
ATOM 1544 C CA . ARG A 1 202 ? -11.672 -8.227 -10.466 1.00 62.34 202 ARG A CA 1
ATOM 1545 C C . ARG A 1 202 ? -13.038 -7.726 -9.990 1.00 62.34 202 ARG A C 1
ATOM 1547 O O . ARG A 1 202 ? -13.135 -6.620 -9.475 1.00 62.34 202 ARG A O 1
ATOM 1554 N N . GLU A 1 203 ? -14.067 -8.554 -10.145 1.00 67.19 203 GLU A N 1
ATOM 1555 C CA . GLU A 1 203 ? -15.476 -8.198 -9.943 1.00 67.19 203 GLU A CA 1
ATOM 1556 C C . GLU A 1 203 ? -15.841 -7.849 -8.492 1.00 67.19 203 GLU A C 1
ATOM 1558 O O . GLU A 1 203 ? -16.928 -7.332 -8.247 1.00 67.19 203 GLU A O 1
ATOM 1563 N N . HIS A 1 204 ? -14.958 -8.109 -7.522 1.00 73.25 204 HIS A N 1
ATOM 1564 C CA . HIS A 1 204 ? -15.285 -7.940 -6.105 1.00 73.25 204 HIS A CA 1
ATOM 1565 C C . HIS A 1 204 ? -14.343 -7.011 -5.328 1.00 73.25 204 HIS A C 1
ATOM 1567 O O . HIS A 1 204 ? -14.744 -6.502 -4.288 1.00 73.25 204 HIS A O 1
ATOM 1573 N N . ILE A 1 205 ? -13.122 -6.755 -5.811 1.00 76.88 205 ILE A N 1
ATOM 1574 C CA . ILE A 1 205 ? -12.160 -5.894 -5.095 1.00 76.88 205 ILE A CA 1
ATOM 1575 C C . ILE A 1 205 ? -12.455 -4.414 -5.320 1.00 76.88 205 ILE A C 1
ATOM 1577 O O . ILE A 1 205 ? -12.476 -3.643 -4.367 1.00 76.88 205 ILE A O 1
ATOM 1581 N N . GLU A 1 206 ? -12.691 -4.012 -6.570 1.00 76.94 206 GLU A N 1
ATOM 1582 C CA . GLU A 1 206 ? -12.928 -2.605 -6.911 1.00 76.94 206 GLU A CA 1
ATOM 1583 C C . GLU A 1 206 ? -14.157 -2.030 -6.180 1.00 76.94 206 GLU A C 1
ATOM 1585 O O . GLU A 1 206 ? -13.998 -0.995 -5.532 1.00 76.94 206 GLU A O 1
ATOM 1590 N N . PRO A 1 207 ? -15.329 -2.703 -6.147 1.00 82.56 207 PRO A N 1
ATOM 1591 C CA . PRO A 1 207 ? -16.472 -2.221 -5.369 1.00 82.56 207 PRO A CA 1
ATOM 1592 C C . PRO A 1 207 ? -16.175 -2.090 -3.871 1.00 82.56 207 PRO A C 1
ATOM 1594 O O . PRO A 1 207 ? -16.562 -1.103 -3.257 1.00 82.56 207 PRO A O 1
ATOM 1597 N N . LEU A 1 208 ? -15.443 -3.046 -3.289 1.00 82.69 208 LEU A N 1
ATOM 1598 C CA . LEU A 1 208 ? -15.095 -3.043 -1.865 1.00 82.69 208 LEU A CA 1
ATOM 1599 C C . LEU A 1 208 ? -14.166 -1.870 -1.507 1.00 82.69 208 LEU A C 1
ATOM 1601 O O . LEU A 1 208 ? -14.366 -1.207 -0.490 1.00 82.69 208 LEU A O 1
ATOM 1605 N N . ILE A 1 209 ? -13.182 -1.580 -2.367 1.00 79.38 209 ILE A N 1
ATOM 1606 C CA . ILE A 1 209 ? -12.316 -0.401 -2.229 1.00 79.38 209 ILE A CA 1
ATOM 1607 C C . ILE A 1 209 ? -13.157 0.875 -2.338 1.00 79.38 209 ILE A C 1
ATOM 1609 O O . ILE A 1 209 ? -13.033 1.756 -1.493 1.00 79.38 209 ILE A O 1
ATOM 1613 N N . VAL A 1 210 ? -14.042 0.975 -3.335 1.00 80.44 210 VAL A N 1
ATOM 1614 C CA . VAL A 1 210 ? -14.911 2.148 -3.524 1.00 80.44 210 VAL A CA 1
ATOM 1615 C C . VAL A 1 210 ? -15.824 2.378 -2.316 1.00 80.44 210 VAL A C 1
ATOM 1617 O O . VAL A 1 210 ? -15.882 3.504 -1.824 1.00 80.44 210 VAL A O 1
ATOM 1620 N N . GLU A 1 211 ? -16.479 1.341 -1.788 1.00 84.38 211 GLU A N 1
ATOM 1621 C CA . GLU A 1 211 ? -17.323 1.454 -0.588 1.00 84.38 211 GLU A CA 1
ATOM 1622 C C . GLU A 1 211 ? -16.527 1.951 0.625 1.00 84.38 211 GLU A C 1
ATOM 1624 O O . GLU A 1 211 ? -16.974 2.835 1.356 1.00 84.38 211 GLU A O 1
ATOM 1629 N N . HIS A 1 212 ? -15.314 1.436 0.827 1.00 82.06 212 HIS A N 1
ATOM 1630 C CA . HIS A 1 212 ? -14.471 1.890 1.927 1.00 82.06 212 HIS A CA 1
ATOM 1631 C C . HIS A 1 212 ? -13.956 3.326 1.721 1.00 82.06 212 HIS A C 1
ATOM 1633 O O . HIS A 1 212 ? -13.801 4.087 2.678 1.00 82.06 212 HIS A O 1
ATOM 1639 N N . LEU A 1 213 ? -13.669 3.739 0.488 1.00 78.19 213 LEU A N 1
ATOM 1640 C CA . LEU A 1 213 ? -13.302 5.125 0.195 1.00 78.19 213 LEU A CA 1
ATOM 1641 C C . LEU A 1 213 ? -14.456 6.086 0.488 1.00 78.19 213 LEU A C 1
ATOM 1643 O O . LEU A 1 213 ? -14.242 7.125 1.111 1.00 78.19 213 LEU A O 1
ATOM 1647 N N . GLN A 1 214 ? -15.678 5.712 0.105 1.00 81.31 214 GLN A N 1
ATOM 1648 C CA . GLN A 1 214 ? -16.891 6.468 0.419 1.00 81.31 214 GLN A CA 1
ATOM 1649 C C . GLN A 1 214 ? -17.110 6.585 1.932 1.00 81.31 214 GLN A C 1
ATOM 1651 O O . GLN A 1 214 ? -17.428 7.672 2.415 1.00 81.31 214 GLN A O 1
ATOM 1656 N N . LEU A 1 215 ? -16.861 5.507 2.685 1.00 84.12 215 LEU A N 1
ATOM 1657 C CA . LEU A 1 215 ? -16.877 5.526 4.149 1.00 84.12 215 LEU A CA 1
ATOM 1658 C C . LEU A 1 215 ? -15.905 6.572 4.712 1.00 84.12 215 LEU A C 1
ATOM 1660 O O . LEU A 1 215 ? -16.279 7.369 5.569 1.00 84.12 215 LEU A O 1
ATOM 1664 N N . PHE A 1 216 ? -14.671 6.623 4.211 1.00 78.38 216 PHE A N 1
ATOM 1665 C CA . PHE A 1 216 ? -13.692 7.609 4.673 1.00 78.38 216 PHE A CA 1
ATOM 1666 C C . PHE A 1 216 ? -14.116 9.039 4.323 1.00 78.38 216 PHE A C 1
ATOM 1668 O O . PHE A 1 216 ? -14.071 9.910 5.190 1.00 78.38 216 PHE A O 1
ATOM 1675 N N . CYS A 1 217 ? -14.613 9.288 3.109 1.00 75.69 217 CYS A N 1
ATOM 1676 C CA . CYS A 1 217 ? -15.175 10.595 2.753 1.00 75.69 217 CYS A CA 1
ATOM 1677 C C . CYS A 1 217 ? -16.294 11.027 3.712 1.00 75.69 217 CYS A C 1
ATOM 1679 O O . CYS A 1 217 ? -16.296 12.167 4.184 1.00 75.69 217 CYS A O 1
ATOM 1681 N N . ALA A 1 218 ? -17.207 10.111 4.050 1.00 80.19 218 ALA A N 1
ATOM 1682 C CA . ALA A 1 218 ? -18.294 10.378 4.986 1.00 80.19 218 ALA A CA 1
ATOM 1683 C C . ALA A 1 218 ? -17.779 10.691 6.404 1.00 80.19 218 ALA A C 1
ATOM 1685 O O . ALA A 1 218 ? -18.220 11.665 7.018 1.00 80.19 218 ALA A O 1
ATOM 1686 N N . LEU A 1 219 ? -16.807 9.917 6.904 1.00 78.25 219 LEU A N 1
ATOM 1687 C CA . LEU A 1 219 ? -16.236 10.079 8.247 1.00 78.25 219 LEU A CA 1
ATOM 1688 C C . LEU A 1 219 ? -15.497 11.411 8.423 1.00 78.25 219 LEU A C 1
ATOM 1690 O O . LEU A 1 219 ? -15.660 12.068 9.451 1.00 78.25 219 LEU A O 1
ATOM 1694 N N . TYR A 1 220 ? -14.719 11.840 7.426 1.00 75.19 220 TYR A N 1
ATOM 1695 C CA . TYR A 1 220 ? -13.980 13.105 7.501 1.00 75.19 220 TYR A CA 1
ATOM 1696 C C . TYR A 1 220 ? -14.823 14.332 7.130 1.00 75.19 220 TYR A C 1
ATOM 1698 O O . TYR A 1 220 ? -14.336 15.450 7.292 1.00 75.19 220 TYR A O 1
ATOM 1706 N N . LYS A 1 221 ? -16.075 14.154 6.669 1.00 72.88 221 LYS A N 1
ATOM 1707 C CA . LYS A 1 221 ? -16.992 15.234 6.242 1.00 72.88 221 LYS A CA 1
ATOM 1708 C C . LYS A 1 221 ? -16.335 16.243 5.291 1.00 72.88 221 LYS A C 1
ATOM 1710 O O . LYS A 1 221 ? -16.574 17.447 5.381 1.00 72.88 221 LYS A O 1
ATOM 1715 N N . ARG A 1 222 ? -15.462 15.763 4.409 1.00 65.88 222 ARG A N 1
ATOM 1716 C CA . ARG A 1 222 ? -14.714 16.586 3.456 1.00 65.88 222 ARG A CA 1
ATOM 1717 C C . ARG A 1 222 ? -14.926 16.045 2.056 1.00 65.88 222 ARG A C 1
ATOM 1719 O O . ARG A 1 222 ? -14.987 14.830 1.868 1.00 65.88 222 ARG A O 1
ATOM 1726 N N . GLU A 1 223 ? -14.958 16.948 1.079 1.00 56.59 223 GLU A N 1
ATOM 1727 C CA . GLU A 1 223 ? -14.602 16.599 -0.293 1.00 56.59 223 GLU A CA 1
ATOM 1728 C C . GLU A 1 223 ? -13.121 16.228 -0.282 1.00 56.59 223 GLU A C 1
ATOM 1730 O O . GLU A 1 223 ? -12.228 17.055 -0.462 1.00 56.59 223 GLU A O 1
ATOM 1735 N N . LEU A 1 224 ? -12.841 14.973 0.056 1.00 54.66 224 LEU A N 1
ATOM 1736 C CA . LEU A 1 224 ? -11.504 14.446 -0.078 1.00 54.66 224 LEU A CA 1
ATOM 1737 C C . LEU A 1 224 ? -11.242 14.370 -1.578 1.00 54.66 224 LEU A C 1
ATOM 1739 O O . LEU A 1 224 ? -11.862 13.578 -2.289 1.00 54.66 224 LEU A O 1
ATOM 1743 N N . VAL A 1 225 ? -10.292 15.172 -2.059 1.00 54.69 225 VAL A N 1
ATOM 1744 C CA . VAL A 1 225 ? -9.588 14.830 -3.292 1.00 54.69 225 VAL A CA 1
ATOM 1745 C C . VAL A 1 225 ? -8.803 13.571 -2.956 1.00 54.69 225 VAL A C 1
ATOM 1747 O O . VAL A 1 225 ? -7.664 13.631 -2.498 1.00 54.69 225 VAL A O 1
ATOM 1750 N N . LEU A 1 226 ? -9.463 12.420 -3.089 1.00 54.12 226 LEU A N 1
ATOM 1751 C CA . LEU A 1 226 ? -8.880 11.123 -2.801 1.00 54.12 226 LEU A CA 1
ATOM 1752 C C . LEU A 1 226 ? -7.729 10.906 -3.781 1.00 54.12 226 LEU A C 1
ATOM 1754 O O . LEU A 1 226 ? -7.905 10.482 -4.924 1.00 54.12 226 LEU A O 1
ATOM 1758 N N . ARG A 1 227 ? -6.524 11.223 -3.323 1.00 56.03 227 ARG A N 1
ATOM 1759 C CA . ARG A 1 227 ? -5.293 10.810 -3.974 1.00 56.03 227 ARG A CA 1
ATOM 1760 C C . ARG A 1 227 ? -4.891 9.494 -3.346 1.00 56.03 227 ARG A C 1
ATOM 1762 O O . ARG A 1 227 ? -4.404 9.457 -2.220 1.00 56.03 227 ARG A O 1
ATOM 1769 N N . MET A 1 228 ? -5.148 8.414 -4.077 1.00 58.97 228 MET A N 1
ATOM 1770 C CA . MET A 1 228 ? -4.553 7.126 -3.761 1.00 58.97 228 MET A CA 1
ATOM 1771 C C . MET A 1 228 ? -3.038 7.264 -3.931 1.00 58.97 228 MET A C 1
ATOM 1773 O O . MET A 1 228 ? -2.557 7.524 -5.031 1.00 58.97 228 MET A O 1
ATOM 1777 N N . ASP A 1 229 ? -2.310 7.135 -2.827 1.00 61.59 229 ASP A N 1
ATOM 1778 C CA . ASP A 1 229 ? -0.867 7.400 -2.782 1.00 61.59 229 ASP A CA 1
ATOM 1779 C C . ASP A 1 229 ? -0.010 6.150 -2.991 1.00 61.59 229 ASP A C 1
ATOM 1781 O O . ASP A 1 229 ? 1.135 6.208 -3.400 1.00 61.59 229 ASP A O 1
ATOM 1785 N N . SER A 1 230 ? -0.540 4.981 -2.679 1.00 62.91 230 SER A N 1
ATOM 1786 C CA . SER A 1 230 ? 0.080 3.712 -3.042 1.00 62.91 230 SER A CA 1
ATOM 1787 C C . SER A 1 230 ? -1.025 2.691 -3.170 1.00 62.91 230 SER A C 1
ATOM 1789 O O . SER A 1 230 ? -1.960 2.728 -2.379 1.00 62.91 230 SER A O 1
ATOM 1791 N N . PHE A 1 231 ? -0.946 1.798 -4.151 1.00 65.38 231 PHE A N 1
ATOM 1792 C CA . PHE A 1 231 ? -1.495 0.462 -3.967 1.00 65.38 231 PHE A CA 1
ATOM 1793 C C . PHE A 1 231 ? -0.323 -0.503 -3.821 1.00 65.38 231 PHE A C 1
ATOM 1795 O O . PHE A 1 231 ? 0.673 -0.313 -4.510 1.00 65.38 231 PHE A O 1
ATOM 1802 N N . ALA A 1 232 ? -0.418 -1.499 -2.946 1.00 65.31 232 ALA A N 1
ATOM 1803 C CA . ALA A 1 232 ? 0.510 -2.627 -2.899 1.00 65.31 232 ALA A CA 1
ATOM 1804 C C . ALA A 1 232 ? -0.256 -3.925 -3.119 1.00 65.31 232 ALA A C 1
ATOM 1806 O O . ALA A 1 232 ? -1.287 -4.100 -2.487 1.00 65.31 232 ALA A O 1
ATOM 1807 N N . TYR A 1 233 ? 0.254 -4.815 -3.967 1.00 63.81 233 TYR A N 1
ATOM 1808 C CA . TYR A 1 233 ? -0.205 -6.205 -4.066 1.00 63.81 233 TYR A CA 1
ATOM 1809 C C . TYR A 1 233 ? 0.868 -7.117 -3.489 1.00 63.81 233 TYR A C 1
ATOM 1811 O O . TYR A 1 233 ? 2.047 -6.907 -3.766 1.00 63.81 233 TYR A O 1
ATOM 1819 N N . ARG A 1 234 ? 0.480 -8.113 -2.696 1.00 66.38 234 ARG A N 1
ATOM 1820 C CA . ARG A 1 234 ? 1.367 -9.201 -2.263 1.00 66.38 234 ARG A CA 1
ATOM 1821 C C . ARG A 1 234 ? 0.647 -10.521 -2.468 1.00 66.38 234 ARG A C 1
ATOM 1823 O O . ARG A 1 234 ? -0.504 -10.622 -2.068 1.00 66.38 234 ARG A O 1
ATOM 1830 N N . ASP A 1 235 ? 1.317 -11.490 -3.082 1.00 63.66 235 ASP A N 1
ATOM 1831 C CA . ASP A 1 235 ? 0.877 -12.892 -3.157 1.00 63.66 235 ASP A CA 1
ATOM 1832 C C . ASP A 1 235 ? 1.597 -13.652 -2.037 1.00 63.66 235 ASP A C 1
ATOM 1834 O O . ASP A 1 235 ? 2.570 -14.371 -2.267 1.00 63.66 235 ASP A O 1
ATOM 1838 N N . GLU A 1 236 ? 1.194 -13.370 -0.798 1.00 62.66 236 GLU A N 1
ATOM 1839 C CA . GLU A 1 236 ? 1.678 -14.062 0.398 1.00 62.66 236 GLU A CA 1
ATOM 1840 C C . GLU A 1 236 ? 0.635 -15.119 0.782 1.00 62.66 236 GLU A C 1
ATOM 1842 O O . GLU A 1 236 ? -0.555 -14.816 0.857 1.00 62.66 236 GLU A O 1
ATOM 1847 N N . GLU A 1 237 ? 1.069 -16.366 0.993 1.00 56.22 237 GLU A N 1
ATOM 1848 C CA . GLU A 1 237 ? 0.255 -17.420 1.624 1.00 56.22 237 GLU A CA 1
ATOM 1849 C C . GLU A 1 237 ? -1.148 -17.598 1.009 1.00 56.22 237 GLU A C 1
ATOM 1851 O O . GLU A 1 237 ? -2.155 -17.608 1.710 1.00 56.22 237 GLU A O 1
ATOM 1856 N N . SER A 1 238 ? -1.233 -17.704 -0.321 1.00 57.41 238 SER A N 1
ATOM 1857 C CA . SER A 1 238 ? -2.509 -17.855 -1.046 1.00 57.41 238 SER A CA 1
ATOM 1858 C C . SER A 1 238 ? -3.489 -16.681 -0.946 1.00 57.41 238 SER A C 1
ATOM 1860 O O . SER A 1 238 ? -4.661 -16.812 -1.317 1.00 57.41 238 SER A O 1
ATOM 1862 N N . THR A 1 239 ? -3.021 -15.515 -0.513 1.00 63.69 239 THR A N 1
ATOM 1863 C CA . THR A 1 239 ? -3.841 -14.314 -0.408 1.00 63.69 239 THR A CA 1
ATOM 1864 C C . THR A 1 239 ? -3.257 -13.182 -1.221 1.00 63.69 239 THR A C 1
ATOM 1866 O O . THR A 1 239 ? -2.051 -12.947 -1.226 1.00 63.69 239 THR A O 1
ATOM 1869 N N . VAL A 1 240 ? -4.138 -12.463 -1.912 1.00 64.31 240 VAL A N 1
ATOM 1870 C CA . VAL A 1 240 ? -3.771 -11.184 -2.506 1.00 64.31 240 VAL A CA 1
ATOM 1871 C C . VAL A 1 240 ? -4.094 -10.078 -1.526 1.00 64.31 240 VAL A C 1
ATOM 1873 O O . VAL A 1 240 ? -5.272 -9.855 -1.255 1.00 64.31 240 VAL A O 1
ATOM 1876 N N . LEU A 1 241 ? -3.060 -9.388 -1.050 1.00 69.25 241 LEU A N 1
ATOM 1877 C CA . LEU A 1 241 ? -3.176 -8.226 -0.174 1.00 69.25 241 LEU A CA 1
ATOM 1878 C C . LEU A 1 241 ? -3.206 -6.936 -0.993 1.00 69.25 241 LEU A C 1
ATOM 1880 O O . LEU A 1 241 ? -2.198 -6.636 -1.617 1.00 69.25 241 LEU A O 1
ATOM 1884 N N . TRP A 1 242 ? -4.287 -6.157 -0.952 1.00 69.62 242 TRP A N 1
ATOM 1885 C CA . TRP A 1 242 ? -4.318 -4.794 -1.501 1.00 69.62 242 TRP A CA 1
ATOM 1886 C C . TRP A 1 242 ? -4.179 -3.783 -0.382 1.00 69.62 242 TRP A C 1
ATOM 1888 O O . TRP A 1 242 ? -5.075 -3.735 0.447 1.00 69.62 242 TRP A O 1
ATOM 1898 N N . SER A 1 243 ? -3.113 -2.982 -0.385 1.00 70.25 243 SER A N 1
ATOM 1899 C CA . SER A 1 243 ? -2.920 -1.890 0.580 1.00 70.25 243 SER A CA 1
ATOM 1900 C C . SER A 1 243 ? -3.095 -0.536 -0.089 1.00 70.25 243 SER A C 1
ATOM 1902 O O . SER A 1 243 ? -2.387 -0.322 -1.066 1.00 70.25 243 SER A O 1
ATOM 1904 N N . TYR A 1 244 ? -3.953 0.373 0.391 1.00 68.38 244 TYR A N 1
ATOM 1905 C CA . TYR A 1 244 ? -3.971 1.760 -0.107 1.00 68.38 244 TYR A CA 1
ATOM 1906 C C . TYR A 1 244 ? -3.954 2.818 0.977 1.00 68.38 244 TYR A C 1
ATOM 1908 O O . TYR A 1 244 ? -4.559 2.628 2.023 1.00 68.38 244 TYR A O 1
ATOM 1916 N N . LYS A 1 245 ? -3.293 3.948 0.692 1.00 69.69 245 LYS A N 1
ATOM 1917 C CA . LYS A 1 245 ? -3.186 5.095 1.601 1.00 69.69 245 LYS A CA 1
ATOM 1918 C C . LYS A 1 245 ? -3.961 6.307 1.109 1.00 69.69 245 LYS A C 1
ATOM 1920 O O . LYS A 1 245 ? -3.902 6.648 -0.073 1.00 69.69 245 LYS A O 1
ATOM 1925 N N . LEU A 1 246 ? -4.649 6.954 2.044 1.00 68.19 246 LEU A N 1
ATOM 1926 C CA . LEU A 1 246 ? -5.370 8.210 1.843 1.00 68.19 246 LEU A CA 1
ATOM 1927 C C . LEU A 1 246 ? -4.618 9.353 2.498 1.00 68.19 246 LEU A C 1
ATOM 1929 O O . LEU A 1 246 ? -4.166 9.178 3.617 1.00 68.19 246 LEU A O 1
ATOM 1933 N N . ASN A 1 247 ? -4.527 10.512 1.852 1.00 66.81 247 ASN A N 1
ATOM 1934 C CA . ASN A 1 247 ? -3.898 11.701 2.426 1.00 66.81 247 ASN A CA 1
ATOM 1935 C C . ASN A 1 247 ? -4.862 12.895 2.398 1.00 66.81 247 ASN A C 1
ATOM 1937 O O . ASN A 1 247 ? -5.658 13.027 1.469 1.00 66.81 247 ASN A O 1
ATOM 1941 N N . ASP A 1 248 ? -4.779 13.763 3.408 1.00 64.19 248 ASP A N 1
ATOM 1942 C CA . ASP A 1 248 ? -5.483 15.051 3.439 1.00 64.19 248 ASP A CA 1
ATOM 1943 C C . ASP A 1 248 ? -4.680 16.094 2.651 1.00 64.19 248 ASP A C 1
ATOM 1945 O O . ASP A 1 248 ? -3.491 16.284 2.903 1.00 64.19 248 ASP A O 1
ATOM 1949 N N . THR A 1 249 ? -5.305 16.777 1.691 1.00 57.03 249 THR A N 1
ATOM 1950 C CA . THR A 1 249 ? -4.645 17.841 0.915 1.00 57.03 249 THR A CA 1
ATOM 1951 C C . THR A 1 249 ? -5.440 19.139 0.952 1.00 57.03 249 THR A C 1
ATOM 1953 O O . THR A 1 249 ? -6.234 19.405 0.049 1.00 57.03 249 THR A O 1
ATOM 1956 N N . PRO A 1 250 ? -5.200 19.964 1.986 1.00 52.91 250 PRO A N 1
ATOM 1957 C CA . PRO A 1 250 ? -5.178 21.415 1.781 1.00 52.91 250 PRO A CA 1
ATOM 1958 C C . PRO A 1 250 ? -3.851 22.086 2.190 1.00 52.91 250 PRO A C 1
ATOM 1960 O O . PRO A 1 250 ? -3.562 23.174 1.709 1.00 52.91 250 PRO A O 1
ATOM 1963 N N . SER A 1 251 ? -3.031 21.472 3.056 1.00 53.44 251 SER A N 1
ATOM 1964 C CA . SER A 1 251 ? -1.881 22.137 3.711 1.00 53.44 251 SER A CA 1
ATOM 1965 C C . SER A 1 251 ? -0.493 21.730 3.195 1.00 53.44 251 SER A C 1
ATOM 1967 O O . SER A 1 251 ? 0.512 22.243 3.681 1.00 53.44 251 SER A O 1
ATOM 1969 N N . GLY A 1 252 ? -0.405 20.788 2.250 1.00 53.72 252 GLY A N 1
ATOM 1970 C CA . GLY A 1 252 ? 0.873 20.244 1.765 1.00 53.72 252 GLY A CA 1
ATOM 1971 C C . GLY A 1 252 ? 1.590 19.305 2.749 1.00 53.72 252 GLY A C 1
ATOM 1972 O O . GLY A 1 252 ? 2.613 18.721 2.394 1.00 53.72 252 GLY A O 1
ATOM 1973 N N . LEU A 1 253 ? 1.050 19.113 3.959 1.00 55.78 253 LEU A N 1
ATOM 1974 C CA . LEU A 1 253 ? 1.513 18.115 4.922 1.00 55.78 253 LEU A CA 1
ATOM 1975 C C . LEU A 1 253 ? 0.827 16.778 4.640 1.00 55.78 253 LEU A C 1
ATOM 1977 O O . LEU A 1 253 ? -0.383 16.634 4.785 1.00 55.78 253 LEU A O 1
ATOM 1981 N N . TRP A 1 254 ? 1.622 15.793 4.236 1.00 56.03 254 TRP A N 1
ATOM 1982 C CA . TRP A 1 254 ? 1.158 14.448 3.924 1.00 56.03 254 TRP A CA 1
ATOM 1983 C C . TRP A 1 254 ? 0.859 13.702 5.226 1.00 56.03 254 TRP A C 1
ATOM 1985 O O . TRP A 1 254 ? 1.769 13.206 5.888 1.00 56.03 254 TRP A O 1
ATOM 1995 N N . ALA A 1 255 ? -0.414 13.641 5.611 1.00 63.69 255 ALA A N 1
ATOM 1996 C CA . ALA A 1 255 ? -0.872 12.815 6.720 1.00 63.69 255 ALA A CA 1
ATOM 1997 C C . ALA A 1 255 ? -1.714 11.657 6.182 1.00 63.69 255 ALA A C 1
ATOM 1999 O O . ALA A 1 255 ? -2.786 11.881 5.621 1.00 63.69 255 ALA A O 1
ATOM 2000 N N . SER A 1 256 ? -1.235 10.426 6.388 1.00 69.81 256 SER A N 1
ATOM 2001 C CA . SER A 1 256 ? -1.978 9.211 6.046 1.00 69.81 256 SER A CA 1
ATOM 2002 C C . SER A 1 256 ? -3.254 9.149 6.888 1.00 69.81 256 SER A C 1
ATOM 2004 O O . SER A 1 256 ? -3.180 8.918 8.090 1.00 69.81 256 SER A O 1
ATOM 2006 N N . LEU A 1 257 ? -4.415 9.350 6.272 1.00 74.25 257 LEU A N 1
ATOM 2007 C CA . LEU A 1 257 ? -5.750 9.271 6.868 1.00 74.25 257 LEU A CA 1
ATOM 2008 C C . LEU A 1 257 ? -6.188 7.828 7.113 1.00 74.25 257 LEU A C 1
ATOM 2010 O O . LEU A 1 257 ? -6.845 7.532 8.106 1.00 74.25 257 LEU A O 1
ATOM 2014 N N . GLY A 1 258 ? -5.791 6.911 6.236 1.00 75.12 258 GLY A N 1
ATOM 2015 C CA . GLY A 1 258 ? -6.033 5.495 6.453 1.00 75.12 258 GLY A CA 1
ATOM 2016 C C . GLY A 1 258 ? -5.225 4.597 5.549 1.00 75.12 258 GLY A C 1
ATOM 2017 O O . GLY A 1 258 ? -4.704 5.046 4.532 1.00 75.12 258 GLY A O 1
ATOM 2018 N N . GLU A 1 259 ? -5.124 3.341 5.961 1.00 80.75 259 GLU A N 1
ATOM 2019 C CA . GLU A 1 259 ? -4.525 2.243 5.209 1.00 80.75 259 GLU A CA 1
ATOM 2020 C C . GLU A 1 259 ? -5.495 1.067 5.230 1.00 80.75 259 GLU A C 1
ATOM 2022 O O . GLU A 1 259 ? -6.069 0.782 6.274 1.00 80.75 259 GLU A O 1
ATOM 2027 N N . VAL A 1 260 ? -5.703 0.376 4.119 1.00 81.38 260 VAL A N 1
ATOM 2028 C CA . VAL A 1 260 ? -6.643 -0.754 4.079 1.00 81.38 260 VAL A CA 1
ATOM 2029 C C . VAL A 1 260 ? -5.994 -1.909 3.406 1.00 81.38 260 VAL A C 1
ATOM 2031 O O . VAL A 1 260 ? -5.532 -1.733 2.294 1.00 81.38 260 VAL A O 1
ATOM 2034 N N . ASP A 1 261 ? -6.055 -3.059 4.047 1.00 82.81 261 ASP A N 1
ATOM 2035 C CA . ASP A 1 261 ? -5.574 -4.324 3.544 1.00 82.81 261 ASP A CA 1
ATOM 2036 C C . ASP A 1 261 ? -6.775 -5.178 3.124 1.00 82.81 261 ASP A C 1
ATOM 2038 O O . ASP A 1 261 ? -7.571 -5.610 3.961 1.00 82.81 261 ASP A O 1
ATOM 2042 N N . VAL A 1 262 ? -6.932 -5.418 1.824 1.00 81.31 262 VAL A N 1
ATOM 2043 C CA . VAL A 1 262 ? -7.968 -6.308 1.276 1.00 81.31 262 VAL A CA 1
ATOM 2044 C C . VAL A 1 262 ? -7.348 -7.652 0.959 1.00 81.31 262 VAL A C 1
ATOM 2046 O O . VAL A 1 262 ? -6.379 -7.704 0.211 1.00 81.31 262 VAL A O 1
ATOM 2049 N N . VAL A 1 263 ? -7.931 -8.728 1.477 1.00 81.00 263 VAL A N 1
ATOM 2050 C CA . VAL A 1 263 ? -7.534 -10.103 1.177 1.00 81.00 263 VAL A CA 1
ATOM 2051 C C . VAL A 1 263 ? -8.471 -10.689 0.129 1.00 81.00 263 VAL A C 1
ATOM 2053 O O . VAL A 1 263 ? -9.682 -10.762 0.336 1.00 81.00 263 VAL A O 1
ATOM 2056 N N . SER A 1 264 ? -7.901 -11.143 -0.988 1.00 78.00 264 SER A N 1
ATOM 2057 C CA . SER A 1 264 ? -8.592 -11.963 -1.986 1.00 78.00 264 SER A CA 1
ATOM 2058 C C . SER A 1 264 ? -8.119 -13.417 -1.877 1.00 78.00 264 SER A C 1
ATOM 2060 O O . SER A 1 264 ? -6.942 -13.680 -2.145 1.00 78.00 264 SER A O 1
ATOM 2062 N N . PRO A 1 265 ? -8.987 -14.359 -1.467 1.00 71.56 265 PRO A N 1
ATOM 2063 C CA . PRO A 1 265 ? -8.661 -15.783 -1.433 1.00 71.56 265 PRO A CA 1
ATOM 2064 C C . PRO A 1 265 ? -8.381 -16.319 -2.842 1.00 71.56 265 PRO A C 1
ATOM 2066 O O . PRO A 1 265 ? -9.069 -15.944 -3.798 1.00 71.56 265 PRO A O 1
ATOM 2069 N N . ARG A 1 266 ? -7.416 -17.237 -2.987 1.00 66.25 266 ARG A N 1
ATOM 2070 C CA . ARG A 1 266 ? -7.224 -17.968 -4.251 1.00 66.25 266 ARG A CA 1
ATOM 2071 C C . ARG A 1 266 ? -8.493 -18.739 -4.628 1.00 66.25 266 ARG A C 1
ATOM 2073 O O . ARG A 1 266 ? -9.174 -19.295 -3.769 1.00 66.25 266 ARG A O 1
ATOM 2080 N N . GLN A 1 267 ? -8.778 -18.821 -5.932 1.00 62.06 267 GLN A N 1
ATOM 2081 C CA . GLN A 1 267 ? -9.935 -19.566 -6.458 1.00 62.06 267 GLN A CA 1
ATOM 2082 C C . GLN A 1 267 ? -9.946 -21.042 -6.019 1.00 62.06 267 GLN A C 1
ATOM 2084 O O . GLN A 1 267 ? -11.019 -21.629 -5.882 1.00 62.06 267 GLN A O 1
ATOM 2089 N N . ASP A 1 268 ? -8.769 -21.602 -5.735 1.00 62.47 268 ASP A N 1
ATOM 2090 C CA . ASP A 1 268 ? -8.587 -22.999 -5.344 1.00 62.47 268 ASP A CA 1
ATOM 2091 C C . ASP A 1 268 ? -8.949 -23.265 -3.860 1.00 62.47 268 ASP A C 1
ATOM 2093 O O . ASP A 1 268 ? -9.284 -24.391 -3.493 1.00 62.47 268 ASP A O 1
ATOM 2097 N N . GLU A 1 269 ? -8.974 -22.242 -2.991 1.00 57.75 269 GLU A N 1
ATOM 2098 C CA . GLU A 1 269 ? -9.142 -22.382 -1.529 1.00 57.75 269 GLU A CA 1
ATOM 2099 C C . GLU A 1 269 ? -10.601 -22.325 -1.040 1.00 57.75 269 GLU A C 1
ATOM 2101 O O . GLU A 1 269 ? -10.919 -21.788 0.020 1.00 57.75 269 GLU A O 1
ATOM 2106 N N . ARG A 1 270 ? -11.501 -22.999 -1.760 1.00 58.44 270 ARG A N 1
ATOM 2107 C CA . ARG A 1 270 ? -12.975 -22.959 -1.642 1.00 58.44 270 ARG A CA 1
ATOM 2108 C C . ARG A 1 270 ? -13.564 -21.815 -2.482 1.00 58.44 270 ARG A C 1
ATOM 2110 O O . ARG A 1 270 ? -13.448 -20.650 -2.099 1.00 58.44 270 ARG A O 1
ATOM 2117 N N . PRO A 1 271 ? -14.332 -22.126 -3.540 1.00 55.62 271 PRO A N 1
ATOM 2118 C CA . PRO A 1 271 ? -14.827 -21.165 -4.536 1.00 55.62 271 PRO A CA 1
ATOM 2119 C C . PRO A 1 271 ? -15.912 -20.187 -4.030 1.00 55.62 271 PRO A C 1
ATOM 2121 O O . PRO A 1 271 ? -16.719 -19.692 -4.810 1.00 55.62 271 PRO A O 1
ATOM 2124 N N . ARG A 1 272 ? -15.999 -19.923 -2.718 1.00 57.81 272 ARG A N 1
ATOM 2125 C CA . ARG A 1 272 ? -17.081 -19.136 -2.100 1.00 57.81 272 ARG A CA 1
ATOM 2126 C C . ARG A 1 272 ? -16.632 -18.005 -1.182 1.00 57.81 272 ARG A C 1
ATOM 2128 O O . ARG A 1 272 ? -17.493 -17.259 -0.720 1.00 57.81 272 ARG A O 1
ATOM 2135 N N . ARG A 1 273 ? -15.339 -17.855 -0.880 1.00 69.38 273 ARG A N 1
ATOM 2136 C CA . ARG A 1 273 ? -14.905 -16.721 -0.055 1.00 69.38 273 ARG A CA 1
ATOM 2137 C C . ARG A 1 273 ? -14.732 -15.489 -0.940 1.00 69.38 273 ARG A C 1
ATOM 2139 O O . ARG A 1 273 ? -13.840 -15.439 -1.779 1.00 69.38 273 ARG A O 1
ATOM 2146 N N . ARG A 1 274 ? -15.636 -14.520 -0.770 1.00 78.88 274 ARG A N 1
ATOM 2147 C CA . ARG A 1 274 ? -15.511 -13.189 -1.376 1.00 78.88 274 ARG A CA 1
ATOM 2148 C C . ARG A 1 274 ? -14.283 -12.479 -0.787 1.00 78.88 274 ARG A C 1
ATOM 2150 O O . ARG A 1 274 ? -13.930 -12.777 0.358 1.00 78.88 274 ARG A O 1
A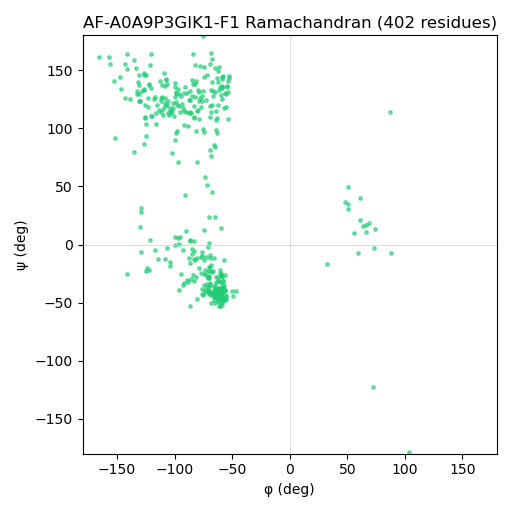TOM 2157 N N . PRO A 1 275 ? -13.646 -11.559 -1.531 1.00 81.62 275 PRO A N 1
ATOM 2158 C CA . PRO A 1 275 ? -12.659 -10.658 -0.954 1.00 81.62 275 PRO A CA 1
ATOM 2159 C C . PRO A 1 275 ? -13.232 -9.935 0.262 1.00 81.62 275 PRO A C 1
ATOM 2161 O O . PRO A 1 275 ? -14.421 -9.615 0.292 1.00 81.62 275 PRO A O 1
ATOM 2164 N N . TYR A 1 276 ? -12.391 -9.695 1.257 1.00 84.56 276 TYR A N 1
ATOM 2165 C CA . TYR A 1 276 ? -12.776 -9.012 2.487 1.00 84.56 276 TYR A CA 1
ATOM 2166 C C . TYR A 1 276 ? -11.637 -8.121 2.966 1.00 84.56 276 TYR A C 1
ATOM 2168 O O . TYR A 1 276 ? -10.468 -8.363 2.664 1.00 84.56 276 TYR A O 1
ATOM 2176 N N . ILE A 1 277 ? -11.969 -7.092 3.737 1.00 86.12 277 ILE A N 1
ATOM 2177 C CA . ILE A 1 277 ? -10.968 -6.241 4.371 1.00 86.12 277 ILE A CA 1
ATOM 2178 C C . ILE A 1 277 ? -10.398 -6.997 5.570 1.00 86.12 277 ILE A C 1
ATOM 2180 O O . ILE A 1 277 ? -11.135 -7.351 6.489 1.00 86.12 277 ILE A O 1
ATOM 2184 N N . SER A 1 278 ? -9.101 -7.280 5.571 1.00 86.38 278 SER A N 1
ATOM 2185 C CA . SER A 1 278 ? -8.431 -7.960 6.681 1.00 86.38 278 SER A CA 1
ATOM 2186 C C . SER A 1 278 ? -7.927 -6.979 7.731 1.00 86.38 278 SER A C 1
ATOM 2188 O O . SER A 1 278 ? -7.934 -7.313 8.915 1.00 86.38 278 SER A O 1
ATOM 2190 N N . GLN A 1 279 ? -7.531 -5.771 7.324 1.00 88.31 279 GLN A N 1
ATOM 2191 C CA . GLN A 1 279 ? -7.056 -4.732 8.229 1.00 88.31 279 GLN A CA 1
ATOM 2192 C C . GLN A 1 279 ? -7.420 -3.333 7.716 1.00 88.31 279 GLN A C 1
ATOM 2194 O O . GLN A 1 279 ? -7.414 -3.070 6.518 1.00 88.31 279 GLN A O 1
ATOM 2199 N N . VAL A 1 280 ? -7.727 -2.432 8.644 1.00 88.31 280 VAL A N 1
ATOM 2200 C CA . VAL A 1 280 ? -7.966 -1.006 8.420 1.00 88.31 280 VAL A CA 1
ATOM 2201 C C . VAL A 1 280 ? -7.113 -0.245 9.419 1.00 88.31 280 VAL A C 1
ATOM 2203 O O . VAL A 1 280 ? -7.239 -0.449 10.620 1.00 88.31 280 VAL A O 1
ATOM 2206 N N . LYS A 1 281 ? -6.253 0.652 8.959 1.00 89.12 281 LYS A N 1
ATOM 2207 C CA . LYS A 1 281 ? -5.651 1.695 9.783 1.00 89.12 281 LYS A CA 1
ATOM 2208 C C . LYS A 1 281 ? -6.440 2.974 9.557 1.00 89.12 281 LYS A C 1
ATOM 2210 O O . LYS A 1 281 ? -6.691 3.338 8.413 1.00 89.12 281 LYS A O 1
ATOM 2215 N N . PHE A 1 282 ? -6.830 3.641 10.630 1.00 88.44 282 PHE A N 1
ATOM 2216 C CA . PHE A 1 282 ? -7.633 4.856 10.601 1.00 88.44 282 PHE A CA 1
ATOM 2217 C C . PHE A 1 282 ? -6.973 5.914 11.476 1.00 88.44 282 PHE A C 1
ATOM 2219 O O . PHE A 1 282 ? -6.750 5.672 12.661 1.00 88.44 282 PHE A O 1
ATOM 2226 N N . SER A 1 283 ? -6.669 7.079 10.915 1.00 88.12 283 SER A N 1
ATOM 2227 C CA . SER A 1 283 ? -6.063 8.182 11.658 1.00 88.12 283 SER A CA 1
ATOM 2228 C C . SER A 1 283 ? -7.125 9.090 12.245 1.00 88.12 283 SER A C 1
ATOM 2230 O O . SER A 1 283 ? -7.842 9.781 11.523 1.00 88.12 283 SER A O 1
ATOM 2232 N N . CYS A 1 284 ? -7.217 9.142 13.568 1.00 85.81 284 CYS A N 1
ATOM 2233 C CA . CYS A 1 284 ? -8.192 10.001 14.219 1.00 85.81 284 CYS A CA 1
ATOM 2234 C C . CYS A 1 284 ? -7.932 11.479 13.859 1.00 85.81 284 CYS A C 1
ATOM 2236 O O . CYS A 1 284 ? -6.783 11.928 13.936 1.00 85.81 284 CYS A O 1
ATOM 2238 N N . PRO A 1 285 ? -8.962 12.258 13.476 1.00 79.19 285 PRO A N 1
ATOM 2239 C CA . PRO A 1 285 ? -8.749 13.644 13.082 1.00 79.19 285 PRO A CA 1
ATOM 2240 C C . PRO A 1 285 ? -8.299 14.472 14.293 1.00 79.19 285 PRO A C 1
ATOM 2242 O O . PRO A 1 285 ? -8.974 14.482 15.323 1.00 79.19 285 PRO A O 1
ATOM 2245 N N . SER A 1 286 ? -7.186 15.196 14.151 1.00 74.50 286 SER A N 1
ATOM 2246 C CA . SER A 1 286 ? -6.517 15.960 15.221 1.00 74.50 286 SER A CA 1
ATOM 2247 C C . SER A 1 286 ? -7.388 17.029 15.885 1.00 74.50 286 SER A C 1
ATOM 2249 O O . SER A 1 286 ? -7.155 17.381 17.036 1.00 74.50 286 SER A O 1
ATOM 2251 N N . HIS A 1 287 ? -8.386 17.548 15.168 1.00 72.56 287 HIS A N 1
ATOM 2252 C CA . HIS A 1 287 ? -9.281 18.611 15.637 1.00 72.56 287 HIS A CA 1
ATOM 2253 C C . HIS A 1 287 ? -10.633 18.092 16.142 1.00 72.56 287 HIS A C 1
ATOM 2255 O O . HIS A 1 287 ? -11.533 18.885 16.410 1.00 72.56 287 HIS A O 1
ATOM 2261 N N . THR A 1 288 ? -10.809 16.772 16.238 1.00 71.19 288 THR A N 1
ATOM 2262 C CA . THR A 1 288 ? -12.067 16.189 16.713 1.00 71.19 288 THR A CA 1
ATOM 2263 C C . THR A 1 288 ? -12.177 16.406 18.220 1.00 71.19 288 THR A C 1
ATOM 2265 O O . THR A 1 288 ? -11.275 15.980 18.943 1.00 71.19 288 THR A O 1
ATOM 2268 N N . PRO A 1 289 ? -13.258 17.030 18.723 1.00 75.38 289 PRO A N 1
ATOM 2269 C CA . PRO A 1 289 ? -13.520 17.080 20.158 1.00 75.38 289 PRO A CA 1
ATOM 2270 C C . PRO A 1 289 ? -13.505 15.662 20.738 1.00 75.38 289 PRO A C 1
ATOM 2272 O O . PRO A 1 289 ? -14.028 14.746 20.100 1.00 75.38 289 PRO A O 1
ATOM 2275 N N . GLY A 1 290 ? -12.940 15.477 21.936 1.00 70.94 290 GLY A N 1
ATOM 2276 C CA . GLY A 1 290 ? -12.807 14.152 22.562 1.00 70.94 290 GLY A CA 1
ATOM 2277 C C . GLY A 1 290 ? -14.118 13.356 22.575 1.00 70.94 290 GLY A C 1
ATOM 2278 O O . GLY A 1 290 ? -14.135 12.179 22.223 1.00 70.94 290 GLY A O 1
ATOM 2279 N N . ASP A 1 291 ? -15.237 14.032 22.836 1.00 75.94 291 ASP A N 1
ATOM 2280 C CA . ASP A 1 291 ? -16.567 13.417 22.911 1.00 75.94 291 ASP A CA 1
ATOM 2281 C C . ASP A 1 291 ? -17.113 12.923 21.560 1.00 75.94 291 ASP A C 1
ATOM 2283 O O . ASP A 1 291 ? -18.002 12.071 21.521 1.00 75.94 291 ASP A O 1
ATOM 2287 N N . ALA A 1 292 ? -16.582 13.419 20.438 1.00 83.00 292 ALA A N 1
ATOM 2288 C CA . ALA A 1 292 ? -16.999 13.009 19.097 1.00 83.00 292 ALA A CA 1
ATOM 2289 C C . ALA A 1 292 ? -16.248 11.764 18.587 1.00 83.00 292 ALA A C 1
ATOM 2291 O O . ALA A 1 292 ? -16.721 11.109 17.655 1.00 83.00 292 ALA A O 1
ATOM 2292 N N . ILE A 1 293 ? -15.120 11.395 19.208 1.00 84.00 293 ILE A N 1
ATOM 2293 C CA . ILE A 1 293 ? -14.325 10.219 18.819 1.00 84.00 293 ILE A CA 1
ATOM 2294 C C . ILE A 1 293 ? -15.123 8.913 18.997 1.00 84.00 293 ILE A C 1
ATOM 2296 O O . ILE A 1 293 ? -15.188 8.145 18.037 1.00 84.00 293 ILE A O 1
ATOM 2300 N N . PRO A 1 294 ? -15.797 8.643 20.136 1.00 83.75 294 PRO A N 1
ATOM 2301 C CA . PRO A 1 294 ? -16.579 7.416 20.288 1.00 83.75 294 PRO A CA 1
ATOM 2302 C C . PRO A 1 294 ? -17.679 7.256 19.231 1.00 83.75 294 PRO A C 1
ATOM 2304 O O . PRO A 1 294 ? -17.840 6.177 18.669 1.00 83.75 294 PRO A O 1
ATOM 2307 N N . ALA A 1 295 ? -18.401 8.333 18.904 1.00 84.88 295 ALA A N 1
ATOM 2308 C CA . ALA A 1 295 ? -19.452 8.294 17.886 1.00 84.88 295 ALA A CA 1
ATOM 2309 C C . ALA A 1 295 ? -18.889 7.994 16.485 1.00 84.88 295 ALA A C 1
ATOM 2311 O O . ALA A 1 295 ? -19.458 7.191 15.744 1.00 84.88 295 ALA A O 1
ATOM 2312 N N . LEU A 1 296 ? -17.745 8.596 16.144 1.00 85.12 296 LEU A N 1
ATOM 2313 C CA . LEU A 1 296 ? -17.032 8.344 14.891 1.00 85.12 296 LEU A CA 1
ATOM 2314 C C . LEU A 1 296 ? -16.601 6.876 14.774 1.00 85.12 296 LEU A C 1
ATOM 2316 O O . LEU A 1 296 ? -16.810 6.245 13.740 1.00 85.12 296 LEU A O 1
ATOM 2320 N N . LEU A 1 297 ? -16.032 6.322 15.846 1.00 85.25 297 LEU A N 1
ATOM 2321 C CA . LEU A 1 297 ? -15.549 4.943 15.886 1.00 85.25 297 LEU A CA 1
ATOM 2322 C C . LEU A 1 297 ? -16.692 3.918 15.873 1.00 85.25 297 LEU A C 1
ATOM 2324 O O . LEU A 1 297 ? -16.565 2.885 15.220 1.00 85.25 297 LEU A O 1
ATOM 2328 N N . ALA A 1 298 ? -17.822 4.216 16.521 1.00 84.69 298 ALA A N 1
ATOM 2329 C CA . ALA A 1 298 ? -19.026 3.391 16.435 1.00 84.69 298 ALA A CA 1
ATOM 2330 C C . ALA A 1 298 ? -19.602 3.367 15.006 1.00 84.69 298 ALA A C 1
ATOM 2332 O O . ALA A 1 298 ? -20.000 2.310 14.512 1.00 84.69 298 ALA A O 1
ATOM 2333 N N . HIS A 1 299 ? -19.607 4.514 14.312 1.00 87.69 299 HIS A N 1
ATOM 2334 C CA . HIS A 1 299 ? -20.018 4.574 12.908 1.00 87.69 299 HIS A CA 1
ATOM 2335 C C . HIS A 1 299 ? -19.061 3.783 12.003 1.00 87.69 299 HIS A C 1
ATOM 2337 O O . HIS A 1 299 ? -19.520 2.969 11.200 1.00 87.69 299 HIS A O 1
ATOM 2343 N N . LEU A 1 300 ? -17.745 3.951 12.193 1.00 87.50 300 LEU A N 1
ATOM 2344 C CA . LEU A 1 300 ? -16.709 3.193 11.486 1.00 87.50 300 LEU A CA 1
ATOM 2345 C C . LEU A 1 300 ? -16.888 1.679 11.674 1.00 87.50 300 LEU A C 1
ATOM 2347 O O . LEU A 1 300 ? -16.871 0.942 10.693 1.00 87.50 300 LEU A O 1
ATOM 2351 N N . GLU A 1 301 ? -17.103 1.204 12.905 1.00 85.81 301 GLU A N 1
ATOM 2352 C CA . GLU A 1 301 ? -17.352 -0.218 13.174 1.00 85.81 301 GLU A CA 1
ATOM 2353 C C . GLU A 1 301 ? -18.580 -0.738 12.414 1.00 85.81 301 GLU A C 1
ATOM 2355 O O . GLU A 1 301 ? -18.505 -1.778 11.755 1.00 85.81 301 GLU A O 1
ATOM 2360 N N . SER A 1 302 ? -19.709 -0.030 12.504 1.00 85.75 302 SER A N 1
ATOM 2361 C CA . SER A 1 302 ? -20.960 -0.448 11.865 1.00 85.75 302 SER A CA 1
ATOM 2362 C C . SER A 1 302 ? -20.809 -0.578 10.349 1.00 85.75 302 SER A C 1
ATOM 2364 O O . SER A 1 302 ? -21.254 -1.567 9.763 1.00 85.75 302 SER A O 1
ATOM 2366 N N . GLU A 1 303 ? -20.151 0.390 9.715 1.00 88.38 303 GLU A N 1
ATOM 2367 C CA . GLU A 1 303 ? -19.930 0.377 8.270 1.00 88.38 303 GLU A CA 1
ATOM 2368 C C . GLU A 1 303 ? -18.916 -0.687 7.848 1.00 88.38 303 GLU A C 1
ATOM 2370 O O . GLU A 1 303 ? -19.149 -1.392 6.869 1.00 88.38 303 GLU A O 1
ATOM 2375 N N . LEU A 1 304 ? -17.840 -0.898 8.611 1.00 86.00 304 LEU A N 1
ATOM 2376 C CA . LEU A 1 304 ? -16.893 -1.977 8.322 1.00 86.00 304 LEU A CA 1
ATOM 2377 C C . LEU A 1 304 ? -17.548 -3.359 8.431 1.00 86.00 304 LEU A C 1
ATOM 2379 O O . LEU A 1 304 ? -17.314 -4.210 7.574 1.00 86.00 304 LEU A O 1
ATOM 2383 N N . LEU A 1 305 ? -18.412 -3.581 9.426 1.00 85.50 305 LEU A N 1
ATOM 2384 C CA . LEU A 1 305 ? -19.189 -4.820 9.545 1.00 85.50 305 LEU A CA 1
ATOM 2385 C C . LEU A 1 305 ? -20.140 -5.023 8.360 1.00 85.50 305 LEU A C 1
ATOM 2387 O O . LEU A 1 305 ? -20.306 -6.158 7.901 1.00 85.50 305 LEU A O 1
ATOM 2391 N N . ARG A 1 306 ? -20.745 -3.936 7.861 1.00 88.31 306 ARG A N 1
ATOM 2392 C CA . ARG A 1 306 ? -21.606 -3.952 6.673 1.00 88.31 306 ARG A CA 1
ATOM 2393 C C . ARG A 1 306 ? -20.808 -4.321 5.420 1.00 88.31 306 ARG A C 1
ATOM 2395 O O . ARG A 1 306 ? -21.218 -5.236 4.710 1.00 88.31 306 ARG A O 1
ATOM 2402 N N . ILE A 1 307 ? -19.672 -3.659 5.182 1.00 87.00 307 ILE A N 1
ATOM 2403 C CA . ILE A 1 307 ? -18.807 -3.869 4.006 1.00 87.00 307 ILE A CA 1
ATOM 2404 C C . ILE A 1 307 ? -18.231 -5.295 3.992 1.00 87.00 307 ILE A C 1
ATOM 2406 O O . ILE A 1 307 ? -18.241 -5.965 2.962 1.00 87.00 307 ILE A O 1
ATOM 2410 N N . ASN A 1 308 ? -17.782 -5.801 5.143 1.00 85.25 308 ASN A N 1
ATOM 2411 C CA . ASN A 1 308 ? -17.147 -7.118 5.247 1.00 85.25 308 ASN A CA 1
ATOM 2412 C C . ASN A 1 308 ? -18.113 -8.299 5.445 1.00 85.25 308 ASN A C 1
ATOM 2414 O O . ASN A 1 308 ? -17.661 -9.432 5.642 1.00 85.25 308 ASN A O 1
ATOM 2418 N N . GLY A 1 309 ? -19.429 -8.073 5.449 1.00 82.00 309 GLY A N 1
ATOM 2419 C CA . GLY A 1 309 ? -20.412 -9.146 5.624 1.00 82.00 309 GLY A CA 1
ATOM 2420 C C . GLY A 1 309 ? -20.288 -9.885 6.963 1.00 82.00 309 GLY A C 1
ATOM 2421 O O . GLY A 1 309 ? -20.403 -11.108 7.006 1.00 82.00 309 GLY A O 1
ATOM 2422 N N . GLY A 1 310 ? -20.017 -9.154 8.050 1.00 76.75 310 GLY A N 1
ATOM 2423 C CA . GLY A 1 310 ? -19.901 -9.697 9.409 1.00 76.75 310 GLY A CA 1
ATOM 2424 C C . GLY A 1 310 ? -18.505 -10.187 9.812 1.00 76.75 310 GLY A C 1
ATOM 2425 O O . GLY A 1 310 ? -18.292 -10.479 10.987 1.00 76.75 310 GLY A O 1
ATOM 2426 N N . SER A 1 311 ? -17.539 -10.234 8.886 1.00 79.00 311 SER A N 1
ATOM 2427 C CA . SER A 1 311 ? -16.131 -10.448 9.242 1.00 79.00 311 SER A CA 1
ATOM 2428 C C . SER A 1 311 ? -15.532 -9.167 9.818 1.00 79.00 311 SER A C 1
ATOM 2430 O O . SER A 1 311 ? -15.520 -8.127 9.163 1.00 79.00 311 SER A O 1
ATOM 2432 N N . VAL A 1 312 ? -14.991 -9.235 11.029 1.00 78.19 312 VAL A N 1
ATOM 2433 C CA . VAL A 1 312 ? -14.388 -8.075 11.694 1.00 78.19 312 VAL A CA 1
ATOM 2434 C C . VAL A 1 312 ? -12.970 -7.865 11.145 1.00 78.19 312 VAL A C 1
ATOM 2436 O O . VAL A 1 312 ? -12.124 -8.742 11.343 1.00 78.19 312 VAL A O 1
ATOM 2439 N N . PRO A 1 313 ? -12.674 -6.749 10.448 1.00 84.75 313 PRO A N 1
ATOM 2440 C CA . PRO A 1 313 ? -11.302 -6.437 10.066 1.00 84.75 313 PRO A CA 1
ATOM 2441 C C . PRO A 1 313 ? -10.477 -6.080 11.303 1.00 84.75 313 PRO A C 1
ATOM 2443 O O . PRO A 1 313 ? -10.996 -5.565 12.296 1.00 84.75 313 PRO A O 1
ATOM 2446 N N . ARG A 1 314 ? -9.160 -6.269 11.224 1.00 87.56 314 ARG A N 1
ATOM 2447 C CA . ARG A 1 314 ? -8.243 -5.705 12.209 1.00 87.56 314 ARG A CA 1
ATOM 2448 C C . ARG A 1 314 ? -8.192 -4.184 12.061 1.00 87.56 314 ARG A C 1
ATOM 2450 O O . ARG A 1 314 ? -7.631 -3.674 11.106 1.00 87.56 314 ARG A O 1
ATOM 2457 N N . LEU A 1 315 ? -8.740 -3.448 13.004 1.00 88.38 315 LEU A N 1
ATOM 2458 C CA . LEU A 1 315 ? -8.690 -2.005 13.090 1.00 88.38 315 LEU A CA 1
ATOM 2459 C C . LEU A 1 315 ? -7.462 -1.510 13.876 1.00 88.38 315 LEU A C 1
ATOM 2461 O O . LEU A 1 315 ? -7.195 -1.933 14.998 1.00 88.38 315 LEU A O 1
ATOM 2465 N N . VAL A 1 316 ? -6.723 -0.565 13.311 1.00 90.75 316 VAL A N 1
ATOM 2466 C CA . VAL A 1 316 ? -5.623 0.142 13.971 1.00 90.75 316 VAL A CA 1
ATOM 2467 C C . VAL A 1 316 ? -5.957 1.629 13.982 1.00 90.75 316 VAL A C 1
ATOM 2469 O O . VAL A 1 316 ? -5.966 2.276 12.940 1.00 90.75 316 VAL A O 1
ATOM 2472 N N . LEU A 1 317 ? -6.238 2.178 15.154 1.00 90.44 317 LEU A N 1
ATOM 2473 C CA . LEU A 1 317 ? -6.515 3.594 15.347 1.00 90.44 317 LEU A CA 1
ATOM 2474 C C . LEU A 1 317 ? -5.203 4.337 15.565 1.00 90.44 317 LEU A C 1
ATOM 2476 O O . LEU A 1 317 ? -4.535 4.123 16.572 1.00 90.44 317 LEU A O 1
ATOM 2480 N N . LEU A 1 318 ? -4.831 5.196 14.623 1.00 90.81 318 LEU A N 1
ATOM 2481 C CA . LEU A 1 318 ? -3.665 6.061 14.727 1.00 90.81 318 LEU A CA 1
ATOM 2482 C C . LEU A 1 318 ? -4.107 7.361 15.408 1.00 90.81 318 LEU A C 1
ATOM 2484 O O . LEU A 1 318 ? -4.755 8.218 14.804 1.00 90.81 318 LEU A O 1
ATOM 2488 N N . CYS A 1 319 ? -3.797 7.488 16.693 1.00 89.88 319 CYS A N 1
ATOM 2489 C CA . CYS A 1 319 ? -4.126 8.650 17.504 1.00 89.88 319 CYS A CA 1
ATOM 2490 C C . CYS A 1 319 ? -2.941 9.629 17.504 1.00 89.88 319 CYS A C 1
ATOM 2492 O O . CYS A 1 319 ? -1.847 9.260 17.941 1.00 89.88 319 CYS A O 1
ATOM 2494 N N . PRO A 1 320 ? -3.129 10.882 17.050 1.00 87.00 320 PRO A N 1
ATOM 2495 C CA . PRO A 1 320 ? -2.041 11.859 16.998 1.00 87.00 320 PRO A CA 1
ATOM 2496 C C . PRO A 1 320 ? -1.614 12.352 18.387 1.00 87.00 320 PRO A C 1
ATOM 2498 O O . PRO A 1 320 ? -0.496 12.834 18.545 1.00 87.00 320 PRO A O 1
ATOM 2501 N N . THR A 1 321 ? -2.496 12.250 19.385 1.00 88.44 321 THR A N 1
ATOM 2502 C CA . THR A 1 321 ? -2.264 12.711 20.758 1.00 88.44 321 THR A CA 1
ATOM 2503 C C . THR A 1 321 ? -2.737 11.677 21.775 1.00 88.44 321 THR A C 1
ATOM 2505 O O . THR A 1 321 ? -3.607 10.845 21.488 1.00 88.44 321 THR A O 1
ATOM 2508 N N . LEU A 1 322 ? -2.199 11.765 22.994 1.00 89.00 322 LEU A N 1
ATOM 2509 C CA . LEU A 1 322 ? -2.638 10.938 24.116 1.00 89.00 322 LEU A CA 1
ATOM 2510 C C . LEU A 1 322 ? -4.094 11.223 24.514 1.00 89.00 322 LEU A C 1
ATOM 2512 O O . LEU A 1 322 ? -4.798 10.299 24.911 1.00 89.00 322 LEU A O 1
ATOM 2516 N N . ASP A 1 323 ? -4.573 12.459 24.361 1.00 88.94 323 ASP A N 1
ATOM 2517 C CA . ASP A 1 323 ? -5.971 12.820 24.634 1.00 88.94 323 ASP A CA 1
ATOM 2518 C C . ASP A 1 323 ? -6.929 12.123 23.664 1.00 88.94 323 ASP A C 1
ATOM 2520 O O . ASP A 1 323 ? -7.945 11.560 24.070 1.00 88.94 323 ASP A O 1
ATOM 2524 N N . CYS A 1 324 ? -6.564 12.077 22.379 1.00 89.00 324 CYS A N 1
ATOM 2525 C CA . CYS A 1 324 ? -7.320 11.339 21.375 1.00 89.00 324 CYS A CA 1
ATOM 2526 C C . CYS A 1 324 ? -7.349 9.836 21.686 1.00 89.00 324 CYS A C 1
ATOM 2528 O O . CYS A 1 324 ? -8.396 9.196 21.564 1.00 89.00 324 CYS A O 1
ATOM 2530 N N . ALA A 1 325 ? -6.210 9.275 22.099 1.00 91.12 325 ALA A N 1
ATOM 2531 C CA . ALA A 1 325 ? -6.118 7.878 22.504 1.00 91.12 325 ALA A CA 1
ATOM 2532 C C . ALA A 1 325 ? -6.949 7.599 23.764 1.00 91.12 325 ALA A C 1
ATOM 2534 O O . ALA A 1 325 ? -7.636 6.586 23.839 1.00 91.12 325 ALA A O 1
ATOM 2535 N N . SER A 1 326 ? -6.933 8.528 24.720 1.00 91.88 326 SER A N 1
ATOM 2536 C CA . SER A 1 326 ? -7.693 8.467 25.968 1.00 91.88 326 SER A CA 1
ATOM 2537 C C . SER A 1 326 ? -9.196 8.432 25.710 1.00 91.88 326 SER A C 1
ATOM 2539 O O . SER A 1 326 ? -9.873 7.551 26.229 1.00 91.88 326 SER A O 1
ATOM 2541 N N . ALA A 1 327 ? -9.702 9.311 24.843 1.00 91.31 327 ALA A N 1
ATOM 2542 C CA . ALA A 1 327 ? -11.111 9.320 24.453 1.00 91.31 327 ALA A CA 1
ATOM 2543 C C . ALA A 1 327 ? -11.531 8.021 23.739 1.00 91.31 327 ALA A C 1
ATOM 2545 O O . ALA A 1 327 ? -12.623 7.499 23.970 1.00 91.31 327 ALA A O 1
ATOM 2546 N N . ALA A 1 328 ? -10.655 7.462 22.895 1.00 90.69 328 ALA A N 1
ATOM 2547 C CA . ALA A 1 328 ? -10.897 6.163 22.274 1.00 90.69 328 ALA A CA 1
ATOM 2548 C C . ALA A 1 328 ? -10.929 5.030 23.320 1.00 90.69 328 ALA A C 1
ATOM 2550 O O . ALA A 1 328 ? -11.833 4.198 23.277 1.00 90.69 328 ALA A O 1
ATOM 2551 N N . MET A 1 329 ? -10.006 5.016 24.292 1.00 92.69 329 MET A N 1
ATOM 2552 C CA . MET A 1 329 ? -10.007 4.047 25.400 1.00 92.69 329 MET A CA 1
ATOM 2553 C C . MET A 1 329 ? -11.272 4.137 26.252 1.00 92.69 329 MET A C 1
ATOM 2555 O O . MET A 1 329 ? -11.829 3.099 26.598 1.00 92.69 329 MET A O 1
ATOM 2559 N N . ASP A 1 330 ? -11.743 5.346 26.561 1.00 92.19 330 ASP A N 1
ATOM 2560 C CA . ASP A 1 330 ? -12.989 5.544 27.309 1.00 92.19 330 ASP A CA 1
ATOM 2561 C C . ASP A 1 330 ? -14.169 4.916 26.574 1.00 92.19 330 ASP A C 1
ATOM 2563 O O . ASP A 1 330 ? -14.934 4.154 27.162 1.00 92.19 330 ASP A O 1
ATOM 2567 N N . GLY A 1 331 ? -14.254 5.146 25.258 1.00 89.56 331 GLY A N 1
ATOM 2568 C CA . GLY A 1 331 ? -15.259 4.508 24.414 1.00 89.56 331 GLY A CA 1
ATOM 2569 C C . GLY A 1 331 ? -15.223 2.978 24.499 1.00 89.56 331 GLY A C 1
ATOM 2570 O O . GLY A 1 331 ? -16.285 2.353 24.524 1.00 89.56 331 GLY A O 1
ATOM 2571 N N . VAL A 1 332 ? -14.028 2.368 24.551 1.00 90.50 332 VAL A N 1
ATOM 2572 C CA . VAL A 1 332 ? -13.864 0.906 24.699 1.00 90.50 332 VAL A CA 1
ATOM 2573 C C . VAL A 1 332 ? -14.318 0.446 26.082 1.00 90.50 332 VAL A C 1
ATOM 2575 O O . VAL A 1 332 ? -15.092 -0.502 26.191 1.00 90.50 332 VAL A O 1
ATOM 2578 N N . LEU A 1 333 ? -13.840 1.105 27.139 1.00 90.56 333 LEU A N 1
ATOM 2579 C CA . LEU A 1 333 ? -14.118 0.744 28.533 1.00 90.56 333 LEU A CA 1
ATOM 2580 C C . LEU A 1 333 ? -15.606 0.850 28.882 1.00 90.56 333 LEU A C 1
ATOM 2582 O O . LEU A 1 333 ? -16.096 0.081 29.706 1.00 90.56 333 LEU A O 1
ATOM 2586 N N . GLU A 1 334 ? -16.311 1.780 28.243 1.00 89.75 334 GLU A N 1
ATOM 2587 C CA . GLU A 1 334 ? -17.755 1.985 28.379 1.00 89.75 334 GLU A CA 1
ATOM 2588 C C . GLU A 1 334 ? -18.582 1.078 27.455 1.00 89.75 334 GLU A C 1
ATOM 2590 O O . GLU A 1 334 ? -19.810 1.120 27.489 1.00 89.75 334 GLU A O 1
ATOM 2595 N N . GLY A 1 335 ? -17.935 0.280 26.597 1.00 85.19 335 GLY A N 1
ATOM 2596 C CA . GLY A 1 335 ? -18.609 -0.579 25.622 1.00 85.19 335 GLY A CA 1
ATOM 2597 C C . GLY A 1 335 ? -19.358 0.190 24.528 1.00 85.19 335 GLY A C 1
ATOM 2598 O O . GLY A 1 335 ? -20.210 -0.384 23.851 1.00 85.19 335 GLY A O 1
ATOM 2599 N N . ARG A 1 336 ? -19.063 1.486 24.343 1.00 81.50 336 ARG A N 1
ATOM 2600 C CA . ARG A 1 336 ? -19.692 2.336 23.316 1.00 81.50 336 ARG A CA 1
ATOM 2601 C C . ARG A 1 336 ? -19.140 2.084 21.919 1.00 81.50 336 ARG A C 1
ATOM 2603 O O . ARG A 1 336 ? -19.827 2.363 20.940 1.00 81.50 336 ARG A O 1
ATOM 2610 N N . ILE A 1 337 ? -17.915 1.576 21.825 1.00 78.19 337 ILE A N 1
ATOM 2611 C CA . ILE A 1 337 ? -17.260 1.253 20.558 1.00 78.19 337 ILE A CA 1
ATOM 2612 C C . ILE A 1 337 ? -16.775 -0.189 20.585 1.00 78.19 337 ILE A C 1
ATOM 2614 O O . ILE A 1 337 ? -16.381 -0.707 21.629 1.00 78.19 337 ILE A O 1
ATOM 2618 N N . PHE A 1 338 ? -16.781 -0.835 19.426 1.00 72.50 338 PHE A N 1
ATOM 2619 C CA . PHE A 1 338 ? -16.250 -2.178 19.226 1.00 72.50 338 PHE A CA 1
ATOM 2620 C C . PHE A 1 338 ? -16.988 -3.307 19.941 1.00 72.50 338 PHE A C 1
ATOM 2622 O O . PHE A 1 338 ? -16.509 -4.438 19.932 1.00 72.50 338 PHE A O 1
ATOM 2629 N N . ALA A 1 339 ? -18.165 -3.053 20.518 1.00 75.06 339 ALA A N 1
ATOM 2630 C CA . ALA A 1 339 ? -18.915 -4.059 21.268 1.00 75.06 339 ALA A CA 1
ATOM 2631 C C . ALA A 1 339 ? -19.199 -5.319 20.430 1.00 75.06 339 ALA A C 1
ATOM 2633 O O . ALA A 1 339 ? -19.076 -6.440 20.924 1.00 75.06 339 ALA A O 1
ATOM 2634 N N . ARG A 1 340 ? -19.519 -5.149 19.139 1.00 71.44 340 ARG A N 1
ATOM 2635 C CA . ARG A 1 340 ? -19.767 -6.273 18.222 1.00 71.44 340 ARG A CA 1
ATOM 2636 C C . ARG A 1 340 ? -18.465 -6.943 17.798 1.00 71.44 340 ARG A C 1
ATOM 2638 O O . ARG A 1 340 ? -18.377 -8.167 17.790 1.00 71.44 340 ARG A O 1
ATOM 2645 N N . SER A 1 341 ? -17.449 -6.145 17.493 1.00 70.44 341 SER A N 1
ATOM 2646 C CA . SER A 1 341 ? -16.120 -6.618 17.098 1.00 70.44 341 SER A CA 1
ATOM 2647 C C . SER A 1 341 ? -15.462 -7.475 18.184 1.00 70.44 341 SER A C 1
ATOM 2649 O O . SER A 1 341 ? -14.916 -8.540 17.890 1.00 70.44 341 SER A O 1
ATOM 2651 N N . ILE A 1 342 ? -15.582 -7.042 19.443 1.00 73.44 342 ILE A N 1
ATOM 2652 C CA . ILE A 1 342 ? -15.093 -7.731 20.642 1.00 73.44 342 ILE A CA 1
ATOM 2653 C C . ILE A 1 342 ? -15.869 -9.030 20.874 1.00 73.44 342 ILE A C 1
ATOM 2655 O O . ILE A 1 342 ? -15.254 -10.061 21.139 1.00 73.44 342 ILE A O 1
ATOM 2659 N N . ALA A 1 343 ? -17.200 -9.007 20.737 1.00 74.44 343 ALA A N 1
ATOM 2660 C CA . ALA A 1 343 ? -18.033 -10.196 20.919 1.00 74.44 343 ALA A CA 1
ATOM 2661 C C . ALA A 1 343 ? -17.738 -11.290 19.877 1.00 74.44 343 ALA A C 1
ATOM 2663 O O . ALA A 1 343 ? -17.738 -12.474 20.209 1.00 74.44 343 ALA A O 1
ATOM 2664 N N . CYS A 1 344 ? -17.460 -10.904 18.629 1.00 69.25 344 CYS A N 1
ATOM 2665 C CA . CYS A 1 344 ? -17.186 -11.846 17.543 1.00 69.25 344 CYS A CA 1
ATOM 2666 C C . CYS A 1 344 ? -15.724 -12.334 17.507 1.00 69.25 344 CYS A C 1
ATOM 2668 O O . CYS A 1 344 ? -15.470 -13.464 17.094 1.00 69.25 344 CYS A O 1
ATOM 2670 N N . THR A 1 345 ? -14.758 -11.505 17.924 1.00 66.25 345 THR A N 1
ATOM 2671 C CA . THR A 1 345 ? -13.312 -11.793 17.806 1.00 66.25 345 THR A CA 1
ATOM 2672 C C . THR A 1 345 ? -12.519 -11.076 18.915 1.00 66.25 345 THR A C 1
ATOM 2674 O O . THR A 1 345 ? -12.078 -9.941 18.729 1.00 66.25 345 THR A O 1
ATOM 2677 N N . PRO A 1 346 ? -12.280 -11.722 20.074 1.00 55.09 346 PRO A N 1
ATOM 2678 C CA . PRO A 1 346 ? -12.018 -10.991 21.322 1.00 55.09 346 PRO A CA 1
ATOM 2679 C C . PRO A 1 346 ? -10.635 -10.346 21.530 1.00 55.09 346 PRO A C 1
ATOM 2681 O O . PRO A 1 346 ? -10.459 -9.683 22.547 1.00 55.09 346 PRO A O 1
ATOM 2684 N N . ALA A 1 347 ? -9.620 -10.543 20.672 1.00 50.91 347 ALA A N 1
ATOM 2685 C CA . ALA A 1 347 ? -8.235 -10.269 21.115 1.00 50.91 347 ALA A CA 1
ATOM 2686 C C . ALA A 1 347 ? -7.250 -9.623 20.123 1.00 50.91 347 ALA A C 1
ATOM 2688 O O . ALA A 1 347 ? -6.309 -8.979 20.578 1.00 50.91 347 ALA A O 1
ATOM 2689 N N . ALA A 1 348 ? -7.418 -9.764 18.804 1.00 54.25 348 ALA A N 1
ATOM 2690 C CA . ALA A 1 348 ? -6.419 -9.290 17.828 1.00 54.25 348 ALA A CA 1
ATOM 2691 C C . ALA A 1 348 ? -6.929 -8.182 16.896 1.00 54.25 348 ALA A C 1
ATOM 2693 O O . ALA A 1 348 ? -6.162 -7.653 16.089 1.00 54.25 348 ALA A O 1
ATOM 2694 N N . ALA A 1 349 ? -8.216 -7.845 16.997 1.00 72.56 349 ALA A N 1
ATOM 2695 C CA . ALA A 1 349 ? -8.878 -7.032 15.997 1.00 72.56 349 ALA A CA 1
ATOM 2696 C C . ALA A 1 349 ? -8.672 -5.532 16.199 1.00 72.56 349 ALA A C 1
ATOM 2698 O O . ALA A 1 349 ? -8.730 -4.838 15.210 1.00 72.56 349 ALA A O 1
ATOM 2699 N N . ILE A 1 350 ? -8.422 -4.993 17.399 1.00 82.62 350 ILE A N 1
ATOM 2700 C CA . ILE A 1 350 ? -8.345 -3.528 17.570 1.00 82.62 350 ILE A CA 1
ATOM 2701 C C . ILE A 1 350 ? -7.099 -3.100 18.343 1.00 82.62 350 ILE A C 1
ATOM 2703 O O . ILE A 1 350 ? -6.823 -3.607 19.435 1.00 82.62 350 ILE A O 1
ATOM 2707 N N . ILE A 1 351 ? -6.367 -2.144 17.772 1.00 90.44 351 ILE A N 1
ATOM 2708 C CA . ILE A 1 351 ? -5.148 -1.548 18.327 1.00 90.44 351 ILE A CA 1
ATOM 2709 C C . ILE A 1 351 ? -5.290 -0.027 18.316 1.00 90.44 351 ILE A C 1
ATOM 2711 O O . ILE A 1 351 ? -5.634 0.539 17.287 1.00 90.44 351 ILE A O 1
ATOM 2715 N N . ILE A 1 352 ? -4.985 0.630 19.432 1.00 90.50 352 ILE A N 1
ATOM 2716 C CA . ILE A 1 352 ? -4.843 2.087 19.535 1.00 90.50 352 ILE A CA 1
ATOM 2717 C C . ILE A 1 352 ? -3.345 2.405 19.560 1.00 90.50 352 ILE A C 1
ATOM 2719 O O . ILE A 1 352 ? -2.641 1.985 20.478 1.00 90.50 352 ILE A O 1
ATOM 2723 N N . ASP A 1 353 ? -2.853 3.099 18.539 1.00 91.50 353 ASP A N 1
ATOM 2724 C CA . ASP A 1 353 ? -1.451 3.481 18.355 1.00 91.50 353 ASP A CA 1
ATOM 2725 C C . ASP A 1 353 ? -1.294 4.991 18.573 1.00 91.50 353 ASP A C 1
ATOM 2727 O O . ASP A 1 353 ? -1.899 5.798 17.866 1.00 91.50 353 ASP A O 1
ATOM 2731 N N . VAL A 1 354 ? -0.494 5.374 19.566 1.00 88.12 354 VAL A N 1
ATOM 2732 C CA . VAL A 1 354 ? -0.182 6.767 19.900 1.00 88.12 354 VAL A CA 1
ATOM 2733 C C . VAL A 1 354 ? 1.180 7.095 19.307 1.00 88.12 354 VAL A C 1
ATOM 2735 O O . VAL A 1 354 ? 2.223 6.902 19.942 1.00 88.12 354 VAL A O 1
ATOM 2738 N N . GLY A 1 355 ? 1.163 7.577 18.064 1.00 76.88 355 GLY A N 1
ATOM 2739 C CA . GLY A 1 355 ? 2.372 7.740 17.254 1.00 76.88 355 GLY A CA 1
ATOM 2740 C C . GLY A 1 355 ? 3.431 8.649 17.886 1.00 76.88 355 GLY A C 1
ATOM 2741 O O . GLY A 1 355 ? 4.621 8.401 17.716 1.00 76.88 355 GLY A O 1
ATOM 2742 N N . SER A 1 356 ? 3.020 9.654 18.667 1.00 73.69 356 SER A N 1
ATOM 2743 C CA . SER A 1 356 ? 3.928 10.591 19.344 1.00 73.69 356 SER A CA 1
ATOM 2744 C C . SER A 1 356 ? 4.771 9.955 20.453 1.00 73.69 356 SER A C 1
ATOM 2746 O O . SER A 1 356 ? 5.826 10.481 20.791 1.00 73.69 356 SER A O 1
ATOM 2748 N N . GLU A 1 357 ? 4.319 8.838 21.028 1.00 76.19 357 GLU A N 1
ATOM 2749 C CA . GLU A 1 357 ? 4.954 8.205 22.193 1.00 76.19 357 GLU A CA 1
ATOM 2750 C C . GLU A 1 357 ? 5.386 6.755 21.931 1.00 76.19 357 GLU A C 1
ATOM 2752 O O . GLU A 1 357 ? 5.838 6.074 22.850 1.00 76.19 357 GLU A O 1
ATOM 2757 N N . ALA A 1 358 ? 5.227 6.263 20.695 1.00 80.56 358 ALA A N 1
ATOM 2758 C CA . ALA A 1 358 ? 5.441 4.861 20.325 1.00 80.56 358 ALA A CA 1
ATOM 2759 C C . ALA A 1 358 ? 4.695 3.866 21.245 1.00 80.56 358 ALA A C 1
ATOM 2761 O O . ALA A 1 358 ? 5.152 2.742 21.473 1.00 80.56 358 ALA A O 1
ATOM 2762 N N . LYS A 1 359 ? 3.538 4.276 21.785 1.00 86.38 359 LYS A N 1
ATOM 2763 C CA . LYS A 1 359 ? 2.702 3.450 22.666 1.00 86.38 359 LYS A CA 1
ATOM 2764 C C . LYS A 1 359 ? 1.591 2.790 21.868 1.00 86.38 359 LYS A C 1
ATOM 2766 O O . LYS A 1 359 ? 0.888 3.448 21.109 1.00 86.38 359 LYS A O 1
ATOM 2771 N N . ARG A 1 360 ? 1.396 1.491 22.090 1.00 90.44 360 ARG A N 1
ATOM 2772 C CA . ARG A 1 360 ? 0.319 0.706 21.480 1.00 90.44 360 ARG A CA 1
ATOM 2773 C C . ARG A 1 360 ? -0.480 -0.009 22.548 1.00 90.44 360 ARG A C 1
ATOM 2775 O O . ARG A 1 360 ? 0.100 -0.660 23.411 1.00 90.44 360 ARG A O 1
ATOM 2782 N N . PHE A 1 361 ? -1.796 0.078 22.437 1.00 90.56 361 PHE A N 1
ATOM 2783 C CA . PHE A 1 361 ? -2.738 -0.541 23.357 1.00 90.56 361 PHE A CA 1
ATOM 2784 C C . PHE A 1 361 ? -3.665 -1.448 22.562 1.00 90.56 361 PHE A C 1
ATOM 2786 O O . PHE A 1 361 ? -4.376 -0.979 21.672 1.00 90.56 361 PHE A O 1
ATOM 2793 N N . SER A 1 362 ? -3.657 -2.749 22.846 1.00 90.38 362 SER A N 1
ATOM 2794 C CA . SER A 1 362 ? -4.699 -3.618 22.306 1.00 90.38 362 SER A CA 1
ATOM 2795 C C . SER A 1 362 ? -5.979 -3.449 23.122 1.00 90.38 362 SER A C 1
ATOM 2797 O O . SER A 1 362 ? -5.935 -3.139 24.313 1.00 90.38 362 SER A O 1
ATOM 2799 N N . VAL A 1 363 ? -7.139 -3.699 22.514 1.00 88.44 363 VAL A N 1
ATOM 2800 C CA . VAL A 1 363 ? -8.405 -3.717 23.269 1.00 88.44 363 VAL A CA 1
ATOM 2801 C C . VAL A 1 363 ? -8.380 -4.742 24.401 1.00 88.44 363 VAL A C 1
ATOM 2803 O O . VAL A 1 363 ? -8.950 -4.491 25.457 1.00 88.44 363 VAL A O 1
ATOM 2806 N N . LYS A 1 364 ? -7.650 -5.849 24.234 1.00 87.69 364 LYS A N 1
ATOM 2807 C CA . LYS A 1 364 ? -7.427 -6.815 25.312 1.00 87.69 364 LYS A CA 1
ATOM 2808 C C . LYS A 1 364 ? -6.723 -6.171 26.510 1.00 87.69 364 LYS A C 1
ATOM 2810 O O . LYS A 1 364 ? -7.154 -6.394 27.635 1.00 87.69 364 LYS A O 1
ATOM 2815 N N . ASP A 1 365 ? -5.688 -5.365 26.277 1.00 89.19 365 ASP A N 1
ATOM 2816 C CA . ASP A 1 365 ? -4.972 -4.662 27.351 1.00 89.19 365 ASP A CA 1
ATOM 2817 C C . ASP A 1 365 ? -5.872 -3.624 28.035 1.00 89.19 365 ASP A C 1
ATOM 2819 O O . ASP A 1 365 ? -5.849 -3.487 29.254 1.00 89.19 365 ASP A O 1
ATOM 2823 N N . ILE A 1 366 ? -6.703 -2.926 27.255 1.00 90.94 366 ILE A N 1
ATOM 2824 C CA . ILE A 1 366 ? -7.642 -1.923 27.773 1.00 90.94 366 ILE A CA 1
ATOM 2825 C C . ILE A 1 366 ? -8.705 -2.585 28.658 1.00 90.94 366 ILE A C 1
ATOM 2827 O O . ILE A 1 366 ? -8.956 -2.133 29.772 1.00 90.94 366 ILE A O 1
ATOM 2831 N N . LEU A 1 367 ? -9.314 -3.676 28.188 1.00 90.06 367 LEU A N 1
ATOM 2832 C CA . LEU A 1 367 ? -10.363 -4.389 28.921 1.00 90.06 367 LEU A CA 1
ATOM 2833 C C . LEU A 1 367 ? -9.830 -5.191 30.112 1.00 90.06 367 LEU A C 1
ATOM 2835 O O . LEU A 1 367 ? -10.592 -5.451 31.039 1.00 90.06 367 LEU A O 1
ATOM 2839 N N . ALA A 1 368 ? -8.543 -5.546 30.113 1.00 90.38 368 ALA A N 1
ATOM 2840 C CA . ALA A 1 368 ? -7.881 -6.171 31.255 1.00 90.38 368 ALA A CA 1
ATOM 2841 C C . ALA A 1 368 ? -7.713 -5.216 32.451 1.00 90.38 368 ALA A C 1
ATOM 2843 O O . ALA A 1 368 ? -7.390 -5.676 33.545 1.00 90.38 368 ALA A O 1
ATOM 2844 N N . ALA A 1 369 ? -7.943 -3.908 32.272 1.00 91.12 369 ALA A N 1
ATOM 2845 C CA . ALA A 1 369 ? -7.952 -2.965 33.381 1.00 91.12 369 ALA A CA 1
ATOM 2846 C C . ALA A 1 369 ? -9.030 -3.358 34.407 1.00 91.12 369 ALA A C 1
ATOM 2848 O O . ALA A 1 369 ? -10.198 -3.515 34.014 1.00 91.12 369 ALA A O 1
ATOM 2849 N N . PRO A 1 370 ? -8.671 -3.469 35.702 1.00 92.00 370 PRO A N 1
ATOM 2850 C CA . PRO A 1 370 ? -9.584 -3.938 36.738 1.00 92.00 370 PRO A CA 1
ATOM 2851 C C . PRO A 1 370 ? -10.866 -3.105 36.744 1.00 92.00 370 PRO A C 1
ATOM 2853 O O . PRO A 1 370 ? -10.824 -1.885 36.590 1.00 92.00 370 PRO A O 1
ATOM 2856 N N . SER A 1 371 ? -12.020 -3.755 36.870 1.00 92.19 371 SER A N 1
ATOM 2857 C CA . SER A 1 371 ? -13.303 -3.073 37.083 1.00 92.19 371 SER A CA 1
ATOM 2858 C C . SER A 1 371 ? -13.439 -2.546 38.507 1.00 92.19 371 SER A C 1
ATOM 2860 O O . SER A 1 371 ? -14.170 -1.590 38.746 1.00 92.19 371 SER A O 1
ATOM 2862 N N . ASP A 1 372 ? -12.725 -3.162 39.438 1.00 93.69 372 ASP A N 1
ATOM 2863 C CA . ASP A 1 372 ? -12.849 -2.978 40.870 1.00 93.69 372 ASP A CA 1
ATOM 2864 C C . ASP A 1 372 ? -11.537 -3.355 41.561 1.00 93.69 372 ASP A C 1
ATOM 2866 O O . ASP A 1 372 ? -10.720 -4.114 41.036 1.00 93.69 372 ASP A O 1
ATOM 2870 N N . VAL A 1 373 ? -11.314 -2.777 42.736 1.00 91.19 373 VAL A N 1
ATOM 2871 C CA . VAL A 1 373 ? -10.161 -3.074 43.588 1.00 91.19 373 VAL A CA 1
ATOM 2872 C C . VAL A 1 373 ? -10.630 -3.323 45.011 1.00 91.19 373 VAL A C 1
ATOM 2874 O O . VAL A 1 373 ? -11.501 -2.620 45.525 1.00 91.19 373 VAL A O 1
ATOM 2877 N N . VAL A 1 374 ? -10.028 -4.317 45.657 1.00 92.00 374 VAL A N 1
ATOM 2878 C CA . VAL A 1 374 ? -10.298 -4.637 47.060 1.00 92.00 374 VAL A CA 1
ATOM 2879 C C . VAL A 1 374 ? -9.383 -3.791 47.941 1.00 92.00 374 VAL A C 1
ATOM 2881 O O . VAL A 1 374 ? -8.159 -3.822 47.788 1.00 92.00 374 VAL A O 1
ATOM 2884 N N . ARG A 1 375 ? -9.964 -3.024 48.868 1.00 88.38 375 ARG A N 1
ATOM 2885 C CA . ARG A 1 375 ? -9.234 -2.214 49.849 1.00 88.38 375 ARG A CA 1
ATOM 2886 C C . ARG A 1 375 ? -9.693 -2.593 51.257 1.00 88.38 375 ARG A C 1
ATOM 2888 O O . ARG A 1 375 ? -10.657 -2.038 51.771 1.00 88.38 375 ARG A O 1
ATOM 2895 N N . GLY A 1 376 ? -8.978 -3.529 51.881 1.00 92.44 376 GLY A N 1
ATOM 2896 C CA . GLY A 1 376 ? -9.434 -4.158 53.125 1.00 92.44 376 GLY A CA 1
ATOM 2897 C C . GLY A 1 376 ? -10.602 -5.098 52.829 1.00 92.44 376 GLY A C 1
ATOM 2898 O O . GLY A 1 376 ? -10.457 -5.967 51.975 1.00 92.44 376 GLY A O 1
ATOM 2899 N N . ASP A 1 377 ? -11.745 -4.870 53.476 1.00 93.88 377 ASP A N 1
ATOM 2900 C CA . ASP A 1 377 ? -12.980 -5.644 53.264 1.00 93.88 377 ASP A CA 1
ATOM 2901 C C . ASP A 1 377 ? -13.953 -4.978 52.265 1.00 93.88 377 ASP A C 1
ATOM 2903 O O . ASP A 1 377 ? -15.031 -5.506 51.992 1.00 93.88 377 ASP A O 1
ATOM 2907 N N . GLU A 1 378 ? -13.594 -3.818 51.701 1.00 93.38 378 GLU A N 1
ATOM 2908 C CA . GLU A 1 378 ? -14.435 -3.076 50.755 1.00 93.38 378 GLU A CA 1
ATOM 2909 C C . GLU A 1 378 ? -14.017 -3.315 49.297 1.00 93.38 378 GLU A C 1
ATOM 2911 O O . GLU A 1 378 ? -12.835 -3.241 48.945 1.00 93.38 378 GLU A O 1
ATOM 2916 N N . VAL A 1 379 ? -15.007 -3.545 48.428 1.00 93.94 379 VAL A N 1
ATOM 2917 C CA . VAL A 1 379 ? -14.838 -3.602 46.969 1.00 93.94 379 VAL A CA 1
ATOM 2918 C C . VAL A 1 379 ? -15.176 -2.233 46.386 1.00 93.94 379 VAL A C 1
ATOM 2920 O O . VAL A 1 379 ? -16.324 -1.792 46.435 1.00 93.94 379 VAL A O 1
ATOM 2923 N N . VAL A 1 380 ? -14.178 -1.551 45.825 1.00 94.06 380 VAL A N 1
ATOM 2924 C CA . VAL A 1 380 ? -14.339 -0.224 45.220 1.00 94.06 380 VAL A CA 1
ATOM 2925 C C . VAL A 1 380 ? -14.358 -0.361 43.704 1.00 94.06 380 VAL A C 1
ATOM 2927 O O . VAL A 1 380 ? -13.337 -0.685 43.097 1.00 94.06 380 VAL A O 1
ATOM 2930 N N . ALA A 1 381 ? -15.506 -0.080 43.083 1.00 94.56 381 ALA A N 1
ATOM 2931 C CA . ALA A 1 381 ? -15.620 -0.018 41.629 1.00 94.56 381 ALA A CA 1
ATOM 2932 C C . ALA A 1 381 ? -14.804 1.159 41.072 1.00 94.56 381 ALA A C 1
ATOM 2934 O O . ALA A 1 381 ? -14.896 2.289 41.559 1.00 94.56 381 ALA A O 1
ATOM 2935 N N . LEU A 1 382 ? -14.011 0.897 40.036 1.00 94.00 382 LEU A N 1
ATOM 2936 C CA . LEU A 1 382 ? -13.201 1.901 39.365 1.00 94.00 382 LEU A CA 1
ATOM 2937 C C . LEU A 1 382 ? -14.011 2.612 38.278 1.00 94.00 382 LEU A C 1
ATOM 2939 O O . LEU A 1 382 ? -14.632 1.981 37.422 1.00 94.00 382 LEU A O 1
ATOM 2943 N N . SER A 1 383 ? -13.950 3.943 38.264 1.00 95.56 383 SER A N 1
ATOM 2944 C CA . SER A 1 383 ? -14.516 4.746 37.178 1.00 95.56 383 SER A CA 1
ATOM 2945 C C . SER A 1 383 ? -13.752 4.537 35.867 1.00 95.56 383 SER A C 1
ATOM 2947 O O . SER A 1 383 ? -12.575 4.169 35.877 1.00 95.56 383 SER A O 1
ATOM 2949 N N . THR A 1 384 ? -14.374 4.848 34.724 1.00 94.44 384 THR A N 1
ATOM 2950 C CA . THR A 1 384 ? -13.714 4.811 33.404 1.00 94.44 384 THR A CA 1
ATOM 2951 C C . THR A 1 384 ? -12.378 5.558 33.419 1.00 94.44 384 THR A C 1
ATOM 2953 O O . THR A 1 384 ? -11.363 5.025 32.978 1.00 94.44 384 THR A O 1
ATOM 2956 N N . ALA A 1 385 ? -12.339 6.748 34.030 1.00 93.81 385 ALA A N 1
ATOM 2957 C CA . ALA A 1 385 ? -11.123 7.548 34.145 1.00 93.81 385 ALA A CA 1
ATOM 2958 C C . ALA A 1 385 ? -10.026 6.857 34.979 1.00 93.81 385 ALA A C 1
ATOM 2960 O O . ALA A 1 385 ? -8.847 6.930 34.627 1.00 93.81 385 ALA A O 1
ATOM 2961 N N . GLN A 1 386 ? -10.392 6.162 36.062 1.00 94.75 386 GLN A N 1
ATOM 2962 C CA . GLN A 1 386 ? -9.444 5.394 36.879 1.00 94.75 386 GLN A CA 1
ATOM 2963 C C . GLN A 1 386 ? -8.916 4.167 36.128 1.00 94.75 386 GLN A C 1
ATOM 2965 O O . GLN A 1 386 ? -7.712 3.909 36.151 1.00 94.75 386 GLN A O 1
ATOM 2970 N N . ARG A 1 387 ? -9.790 3.453 35.410 1.00 95.56 387 ARG A N 1
ATOM 2971 C CA . ARG A 1 387 ? -9.416 2.306 34.570 1.00 95.56 387 ARG A CA 1
ATOM 2972 C C . ARG A 1 387 ? -8.499 2.730 33.427 1.00 95.56 387 ARG A C 1
ATOM 2974 O O . ARG A 1 387 ? -7.458 2.118 33.221 1.00 95.56 387 ARG A O 1
ATOM 2981 N N . ARG A 1 388 ? -8.797 3.838 32.748 1.00 94.69 388 ARG A N 1
ATOM 2982 C CA . ARG A 1 388 ? -7.908 4.434 31.743 1.00 94.69 388 ARG A CA 1
ATOM 2983 C C . ARG A 1 388 ? -6.541 4.780 32.335 1.00 94.69 388 ARG A C 1
ATOM 2985 O O . ARG A 1 388 ? -5.512 4.438 31.759 1.00 94.69 388 ARG A O 1
ATOM 2992 N N . ALA A 1 389 ? -6.512 5.428 33.502 1.00 92.75 389 ALA A N 1
ATOM 2993 C CA . ALA A 1 389 ? -5.259 5.751 34.178 1.00 92.75 389 ALA A CA 1
ATOM 2994 C C . ALA A 1 389 ? -4.440 4.493 34.522 1.00 92.75 389 ALA A C 1
ATOM 2996 O O . ALA A 1 389 ? -3.214 4.547 34.467 1.00 92.75 389 ALA A O 1
ATOM 2997 N N . TRP A 1 390 ? -5.090 3.367 34.835 1.00 92.19 390 TRP A N 1
ATOM 2998 C CA . TRP A 1 390 ? -4.425 2.074 35.012 1.00 92.19 390 TRP A CA 1
ATOM 2999 C C . TRP A 1 390 ? -3.722 1.611 33.729 1.00 92.19 390 TRP A C 1
ATOM 3001 O O . TRP A 1 390 ? -2.517 1.357 33.748 1.00 92.19 390 TRP A O 1
ATOM 3011 N N . VAL A 1 391 ? -4.447 1.582 32.603 1.00 91.31 391 VAL A N 1
ATOM 3012 C CA . VAL A 1 391 ? -3.919 1.185 31.280 1.00 91.31 391 VAL A CA 1
ATOM 3013 C C . VAL A 1 391 ? -2.695 2.021 30.900 1.00 91.31 391 VAL A C 1
ATOM 3015 O O . VAL A 1 391 ? -1.680 1.489 30.453 1.00 91.31 391 VAL A O 1
ATOM 3018 N N . LEU A 1 392 ? -2.761 3.337 31.118 1.00 89.75 392 LEU A N 1
ATOM 3019 C CA . LEU A 1 392 ? -1.670 4.253 30.782 1.00 89.7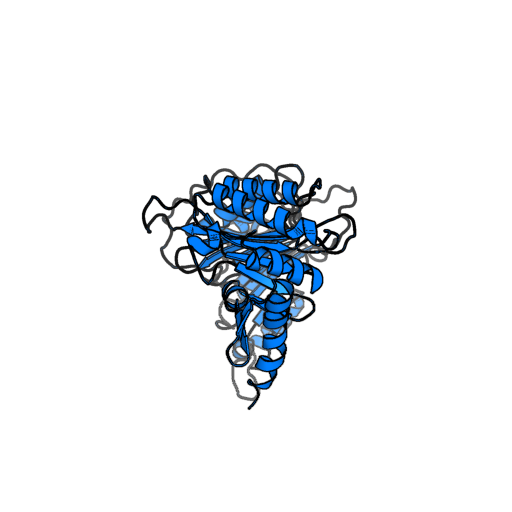5 392 LEU A CA 1
ATOM 3020 C C . LEU A 1 392 ? -0.432 4.087 31.683 1.00 89.75 392 LEU A C 1
ATOM 3022 O O . LEU A 1 392 ? 0.678 4.376 31.232 1.00 89.75 392 LEU A O 1
ATOM 3026 N N . ARG A 1 393 ? -0.592 3.614 32.929 1.00 84.94 393 ARG A N 1
ATOM 3027 C CA . ARG A 1 393 ? 0.522 3.386 33.871 1.00 84.94 393 ARG A CA 1
ATOM 3028 C C . ARG A 1 393 ? 1.337 2.139 33.544 1.00 84.94 393 ARG A C 1
ATOM 3030 O O . ARG A 1 393 ? 2.563 2.212 33.590 1.00 84.94 393 ARG A O 1
ATOM 3037 N N . GLU A 1 394 ? 0.696 1.018 33.197 1.00 70.00 394 GLU A N 1
ATOM 3038 C CA . GLU A 1 394 ? 1.404 -0.259 32.975 1.00 70.00 394 GLU A CA 1
ATOM 3039 C C . GLU A 1 394 ? 2.479 -0.181 31.878 1.00 70.00 394 GLU A C 1
ATOM 3041 O O . GLU A 1 394 ? 3.496 -0.876 31.941 1.00 70.00 394 GLU A O 1
ATOM 3046 N N . VAL A 1 395 ? 2.308 0.711 30.902 1.00 58.91 395 VAL A N 1
ATOM 3047 C CA . VAL A 1 395 ? 3.272 0.900 29.809 1.00 58.91 395 VAL A CA 1
ATOM 3048 C C . VAL A 1 395 ? 4.581 1.537 30.288 1.00 58.91 395 VAL A C 1
ATOM 3050 O O . VAL A 1 395 ? 5.645 1.183 29.784 1.00 58.91 395 VAL A O 1
ATOM 3053 N N . GLY A 1 396 ? 4.530 2.415 31.296 1.00 55.25 396 GLY A N 1
ATOM 3054 C CA . GLY A 1 396 ? 5.730 3.022 31.881 1.00 55.25 396 GLY A CA 1
ATOM 3055 C C . GLY A 1 396 ? 6.576 2.031 32.686 1.00 55.25 396 GLY A C 1
ATOM 3056 O O . GLY A 1 396 ? 7.793 2.165 32.745 1.00 55.25 396 GLY A O 1
ATOM 3057 N N . SER A 1 397 ? 5.952 1.002 33.267 1.00 54.66 397 SER A N 1
ATOM 3058 C CA . SER A 1 397 ? 6.642 0.008 34.101 1.00 54.66 397 SER A CA 1
ATOM 3059 C C . SER A 1 397 ? 7.188 -1.183 33.305 1.00 54.66 397 SER A C 1
ATOM 3061 O O . SER A 1 397 ? 8.225 -1.731 33.674 1.00 54.66 397 SER A O 1
ATOM 3063 N N . ARG A 1 398 ? 6.551 -1.573 32.188 1.00 49.41 398 ARG A N 1
ATOM 3064 C CA . ARG A 1 398 ? 7.024 -2.694 31.348 1.00 49.41 398 ARG A CA 1
ATOM 3065 C C . ARG A 1 398 ? 8.288 -2.371 30.538 1.00 49.41 398 ARG A C 1
ATOM 3067 O O . ARG A 1 398 ? 9.055 -3.286 30.261 1.00 49.41 398 ARG A O 1
ATOM 3074 N N . GLN A 1 399 ? 8.560 -1.102 30.210 1.00 46.59 399 GLN A N 1
ATOM 3075 C CA . GLN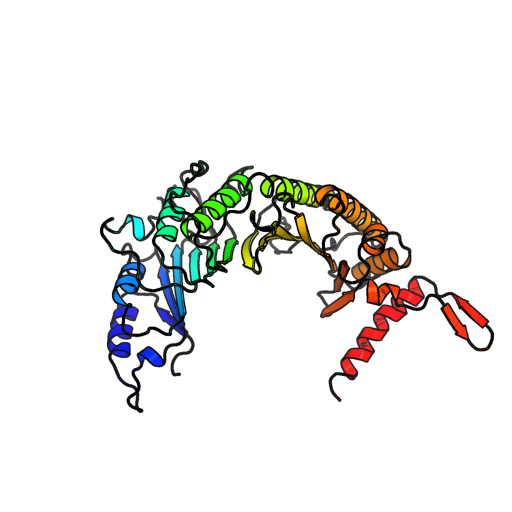 A 1 399 ? 9.812 -0.713 29.533 1.00 46.59 399 GLN A CA 1
ATOM 3076 C C . GLN A 1 399 ? 11.059 -0.861 30.427 1.00 46.59 399 GLN A C 1
ATOM 3078 O O . GLN A 1 399 ? 12.149 -1.074 29.905 1.00 46.59 399 GLN A O 1
ATOM 3083 N N . CYS A 1 400 ? 10.912 -0.851 31.756 1.00 39.41 400 CYS A N 1
ATOM 3084 C CA . CYS A 1 400 ? 12.023 -1.087 32.688 1.00 39.41 400 CYS A CA 1
ATOM 3085 C C . CYS A 1 400 ? 12.325 -2.577 32.935 1.00 39.41 400 CYS A C 1
ATOM 3087 O O . CYS A 1 400 ? 13.368 -2.898 33.493 1.00 39.41 400 CYS A O 1
ATOM 3089 N N . LEU A 1 401 ? 11.440 -3.492 32.526 1.00 35.66 401 LEU A N 1
ATOM 3090 C CA . LEU A 1 401 ? 11.579 -4.936 32.773 1.00 35.66 401 LEU A CA 1
ATOM 3091 C C . LEU A 1 401 ? 12.123 -5.720 31.566 1.00 35.66 401 LEU A C 1
ATOM 3093 O O . LEU A 1 401 ? 12.303 -6.926 31.658 1.00 35.66 401 LEU A O 1
ATOM 3097 N N . GLY A 1 402 ? 12.402 -5.047 30.443 1.00 35.50 402 GLY A N 1
ATOM 3098 C CA . GLY A 1 402 ? 13.052 -5.637 29.263 1.00 35.50 402 GLY A CA 1
ATOM 3099 C C . GLY A 1 402 ? 14.571 -5.431 29.193 1.00 35.50 402 GLY A C 1
ATOM 3100 O O . GLY A 1 402 ? 15.169 -5.751 28.169 1.00 35.50 402 GLY A O 1
ATOM 3101 N N . ALA A 1 403 ? 15.184 -4.862 30.236 1.00 32.94 403 ALA A N 1
ATOM 3102 C CA . ALA A 1 403 ? 16.617 -4.557 30.313 1.00 32.94 403 ALA A CA 1
ATOM 3103 C C . ALA A 1 403 ? 17.280 -5.089 31.601 1.00 32.94 403 ALA A C 1
ATOM 3105 O O . ALA A 1 403 ? 18.263 -4.512 32.069 1.00 32.94 403 ALA A O 1
ATOM 3106 N N . LEU A 1 404 ? 16.743 -6.175 32.169 1.00 31.81 404 LEU A N 1
ATOM 3107 C CA . LEU A 1 404 ? 17.362 -6.939 33.256 1.00 31.81 404 LEU A CA 1
ATOM 3108 C C . LEU A 1 404 ? 17.492 -8.408 32.868 1.00 31.81 404 LEU A C 1
ATOM 3110 O O . LEU A 1 404 ? 16.475 -8.975 32.408 1.00 31.81 404 LEU A O 1
#